Protein AF-A0A972M4D7-F1 (afdb_monomer_lite)

Foldseek 3Di:
DVQLVVLQPFKAFQCKKFKAAPVRHTDDIANNQKKKKKAALVKWKWKAAPVRHTDDTDHRDPDDIDIWMWGDDPQWTWTFDPVPPTDIDTHQKIKIAMAAWMWMDHPPDIDIDGGHIMMIHGDIFGLVVLVCVVPPDDPVCVPPLVVVLVVVLCLCQLLVFLLCLVVLVCVPPPQQAAPQVVVVVSSVVSVCCCVPVVSSRQRSLCCRPPNDVVSVVQVVVDVCRRLPPVQLVSLVVDVVSVVSNVVSVVVVVVVCVVVVVSSLSVQLCCCCVLVVDDSVVSVVVSVVVVVVVVVLVVPFPCLVVLCCVVRSRQSSLVSNLVVLCCQPPVVHLVVSQCSNCRNHPDHDPPVVSCCSNPVSNVVSVVSNVVCCCCPVVVDDDDPDDVSSVVSVVVVVVVVVVVVVVVVVSVVVCVVVPDD

Sequence (419 aa):
MVLAVRVLTLEIPTGQIVLKAANESVLFVSDKGQIDITVPPSAELKILSLSGDKLIDIQPKEGKPQELDIKISQGRLEFIIPDQGEKTFSYDTLILEVKGNITVKGQSEEKSLKEGQYSLAIPKRTAVQGLDFLWNPDWSKLKDPNVWIAAVGQIFFTLSLGFGAIITYASYVRRNQDIALSGLAAASLNETAEVILGASIAIPAAVAFFGVANAVMIAKGGAFNLGFVSLPAIFSNIEAGQFFGFLWFFLLFIAGVTSSVAILQPMIAFLEDEFGFDRKTAVTITSVIVFIGAQAVIFLAGFLDEMDFWAGTFFVIVLGLLEVILFYWIYDAKKAWEEINRGGLIQVPRIYFYIVRYLTPIFLLALLIGFVVNEIFGKSHGQTPITVWLARFYLVALYVFLAILVFIADKRQEKQPSN

Secondary structure (DSSP, 8-state):
-HHHHHHHT-EEE-S-EEEEETT--EEEEETTSEEEEEE-TT-EEEEEETT--EEEEEPPPTT--EEEEEEEETTEEEEEEGGGS-EEEEESEEEEEEES-EEEE-SS-EEEE-SEEEEEE--EEEHHHHHHHHHS--GGGGG-HHHHHHHHHHHHHHTTTTSSHHHHHHHTS-TTS--HHHHHHHHHHHHHIIIIIITTTHHHHHHHHH-HHHHHHHHHT-TTIIIIIIHHHHHTTSTTHHHHHHHHHHHHHHHHHHHHHHHHHHHHHHHHHHH---HHHHHHHHHHHHHHHHHHHHHSTTHHHHHIIIIIIIIHHHHHHHHHIIIIIIIIHHHHHHHHHTT-SSPPPTHHHHIIIIIHHHHHHHHHHHHIIIIIISS------HHHHHHHHHHHHHHHHHHHHHHHHHHHHTTS---

Structure (mmCIF, N/CA/C/O backbone):
data_AF-A0A972M4D7-F1
#
_entry.id   AF-A0A972M4D7-F1
#
loop_
_atom_site.group_PDB
_atom_site.id
_atom_site.type_symbol
_atom_site.label_atom_id
_atom_site.label_alt_id
_atom_site.label_comp_id
_atom_site.label_asym_id
_atom_site.label_entity_id
_atom_site.label_seq_id
_atom_site.pdbx_PDB_ins_code
_atom_site.Cartn_x
_atom_site.Cartn_y
_atom_site.Cartn_z
_atom_site.occupancy
_atom_site.B_iso_or_equiv
_atom_site.auth_seq_id
_atom_site.auth_comp_id
_atom_site.auth_asym_id
_atom_site.auth_atom_id
_atom_site.pdbx_PDB_model_num
ATOM 1 N N . MET A 1 1 ? 13.809 -9.131 0.527 1.00 76.81 1 MET A N 1
ATOM 2 C CA . MET A 1 1 ? 15.184 -8.711 0.163 1.00 76.81 1 MET A CA 1
ATOM 3 C C . MET A 1 1 ? 15.714 -9.429 -1.079 1.00 76.81 1 MET A C 1
ATOM 5 O O . MET A 1 1 ? 15.962 -8.747 -2.059 1.00 76.81 1 MET A O 1
ATOM 9 N N . VAL A 1 2 ? 15.827 -10.767 -1.094 1.00 85.94 2 VAL A N 1
ATOM 10 C CA . VAL A 1 2 ? 16.330 -11.539 -2.262 1.00 85.94 2 VAL A CA 1
ATOM 11 C C . VAL A 1 2 ? 15.606 -11.185 -3.569 1.00 85.94 2 VAL A C 1
ATOM 13 O O . VAL A 1 2 ? 16.254 -10.922 -4.577 1.00 85.94 2 VAL A O 1
ATOM 16 N N . LEU A 1 3 ? 14.271 -11.105 -3.532 1.00 87.38 3 LEU A N 1
ATOM 17 C CA . LEU A 1 3 ? 13.462 -10.729 -4.695 1.00 87.38 3 LEU A CA 1
ATOM 18 C C . LEU A 1 3 ? 13.781 -9.312 -5.203 1.00 87.38 3 LEU A C 1
ATOM 20 O O . LEU A 1 3 ? 13.981 -9.127 -6.397 1.00 87.38 3 LEU A O 1
ATOM 24 N N . ALA A 1 4 ? 13.888 -8.335 -4.297 1.00 84.06 4 ALA A N 1
ATOM 25 C CA . ALA A 1 4 ? 14.225 -6.955 -4.646 1.00 84.06 4 ALA A CA 1
ATOM 26 C C . ALA A 1 4 ? 15.624 -6.861 -5.271 1.00 84.06 4 ALA A C 1
ATOM 28 O O . ALA A 1 4 ? 15.779 -6.249 -6.318 1.00 84.06 4 ALA A O 1
ATOM 29 N N . VAL A 1 5 ? 16.628 -7.539 -4.701 1.00 86.94 5 VAL A N 1
ATOM 30 C CA . VAL A 1 5 ? 17.983 -7.576 -5.283 1.00 86.94 5 VAL A CA 1
ATOM 31 C C . VAL A 1 5 ? 17.953 -8.165 -6.692 1.00 86.94 5 VAL A C 1
ATOM 33 O O . VAL A 1 5 ? 18.518 -7.572 -7.605 1.00 86.94 5 VAL A O 1
ATOM 36 N N . ARG A 1 6 ? 17.245 -9.284 -6.905 1.00 89.31 6 ARG A N 1
ATOM 37 C CA . ARG A 1 6 ? 17.124 -9.873 -8.245 1.00 89.31 6 ARG A CA 1
ATOM 38 C C . ARG A 1 6 ? 16.494 -8.899 -9.239 1.00 89.31 6 ARG A C 1
ATOM 40 O O . ARG A 1 6 ? 17.012 -8.756 -10.342 1.00 89.31 6 ARG A O 1
ATOM 47 N N . VAL A 1 7 ? 15.412 -8.226 -8.850 1.00 87.19 7 VAL A N 1
ATOM 48 C CA . VAL A 1 7 ? 14.742 -7.232 -9.699 1.00 87.19 7 VAL A CA 1
ATOM 49 C C . VAL A 1 7 ? 15.666 -6.060 -10.018 1.00 87.19 7 VAL A C 1
ATOM 51 O O . VAL A 1 7 ? 15.762 -5.665 -11.173 1.00 87.19 7 VAL A O 1
ATOM 54 N N . LEU A 1 8 ? 16.384 -5.529 -9.030 1.00 88.81 8 LEU A N 1
ATOM 55 C CA . LEU A 1 8 ? 17.253 -4.366 -9.220 1.00 88.81 8 LEU A CA 1
ATOM 56 C C . LEU A 1 8 ? 18.456 -4.645 -10.133 1.00 88.81 8 LEU A C 1
ATOM 58 O O . LEU A 1 8 ? 19.027 -3.710 -10.682 1.00 88.81 8 LEU A O 1
ATOM 62 N N . THR A 1 9 ? 18.799 -5.918 -10.346 1.00 86.44 9 THR A N 1
ATOM 63 C CA . THR A 1 9 ? 19.825 -6.343 -11.315 1.00 86.44 9 THR A CA 1
ATOM 64 C C . THR A 1 9 ? 19.296 -6.570 -12.736 1.00 86.44 9 THR A C 1
ATOM 66 O O . THR A 1 9 ? 20.053 -7.007 -13.599 1.00 86.44 9 THR A O 1
ATOM 69 N N . LEU A 1 10 ? 18.006 -6.327 -13.001 1.00 85.69 10 LEU A N 1
ATOM 70 C CA . LEU A 1 10 ? 17.435 -6.522 -14.333 1.00 85.69 10 LEU A CA 1
ATOM 71 C C . LEU A 1 10 ? 17.924 -5.454 -15.313 1.00 85.69 10 LEU A C 1
ATOM 73 O O . LEU A 1 10 ? 17.689 -4.257 -15.126 1.00 85.69 10 LEU A O 1
ATOM 77 N N . GLU A 1 11 ? 18.511 -5.932 -16.406 1.00 84.25 11 GLU A N 1
ATOM 78 C CA . GLU A 1 11 ? 18.834 -5.157 -17.598 1.00 84.25 11 GLU A CA 1
ATOM 79 C C . GLU A 1 11 ? 18.219 -5.844 -18.817 1.00 84.25 11 GLU A C 1
ATOM 81 O O . GLU A 1 11 ? 18.593 -6.965 -19.165 1.00 84.25 11 GLU A O 1
ATOM 86 N N . ILE A 1 12 ? 17.258 -5.181 -19.459 1.00 83.75 12 ILE A N 1
ATOM 87 C CA . ILE A 1 12 ? 16.503 -5.737 -20.582 1.00 83.75 12 ILE A CA 1
ATOM 88 C C . ILE A 1 12 ? 16.849 -4.953 -21.855 1.00 83.75 12 ILE A C 1
ATOM 90 O O . ILE A 1 12 ? 16.574 -3.750 -21.920 1.00 83.75 12 ILE A O 1
ATOM 94 N N . PRO A 1 13 ? 17.449 -5.592 -22.877 1.00 81.62 13 PRO A N 1
ATOM 95 C CA . PRO A 1 13 ? 17.674 -4.966 -24.178 1.00 81.62 13 PRO A CA 1
ATOM 96 C C . PRO A 1 13 ? 16.344 -4.522 -24.803 1.00 81.62 13 PRO A C 1
ATOM 98 O O . PRO A 1 13 ? 15.375 -5.280 -24.807 1.00 81.62 13 PRO A O 1
ATOM 101 N N . THR A 1 14 ? 16.274 -3.309 -25.357 1.00 78.19 14 THR A N 1
ATOM 102 C CA . THR A 1 14 ? 15.016 -2.753 -25.895 1.00 78.19 14 THR A CA 1
ATOM 103 C C . THR A 1 14 ? 14.543 -3.403 -27.191 1.00 78.19 14 THR A C 1
ATOM 105 O O . THR A 1 14 ? 13.431 -3.117 -27.629 1.00 78.19 14 THR A O 1
ATOM 108 N N . GLY A 1 15 ? 15.381 -4.226 -27.828 1.00 77.94 15 GLY A N 1
ATOM 109 C CA . GLY A 1 15 ? 15.130 -4.732 -29.179 1.00 77.94 15 GLY A CA 1
ATOM 110 C C . GLY A 1 15 ? 15.252 -3.654 -30.262 1.00 77.94 15 GLY A C 1
ATOM 111 O O . GLY A 1 15 ? 14.916 -3.917 -31.412 1.00 77.94 15 GLY A O 1
ATOM 112 N N . GLN A 1 16 ? 15.750 -2.462 -29.916 1.00 83.25 16 GLN A N 1
ATOM 113 C CA . GLN A 1 16 ? 16.042 -1.387 -30.861 1.00 83.25 16 GLN A CA 1
ATOM 114 C C . GLN A 1 16 ? 17.544 -1.285 -31.098 1.00 83.25 16 GLN A C 1
ATOM 116 O O . GLN A 1 16 ? 18.339 -1.491 -30.182 1.00 83.25 16 GLN A O 1
ATOM 121 N N . ILE A 1 17 ? 17.928 -0.908 -32.314 1.00 85.44 17 ILE A N 1
ATOM 122 C CA . ILE A 1 17 ? 19.310 -0.533 -32.618 1.00 85.44 17 ILE A CA 1
ATOM 123 C C . ILE A 1 17 ? 19.376 0.990 -32.665 1.00 85.44 17 ILE A C 1
ATOM 125 O O . ILE A 1 17 ? 18.640 1.614 -33.427 1.00 85.44 17 ILE A O 1
ATOM 129 N N . VAL A 1 18 ? 20.260 1.591 -31.870 1.00 87.38 18 VAL A N 1
ATOM 130 C CA . VAL A 1 18 ? 20.479 3.041 -31.869 1.00 87.38 18 VAL A CA 1
ATOM 131 C C . VAL A 1 18 ? 21.861 3.347 -32.414 1.00 87.38 18 VAL A C 1
ATOM 133 O O . VAL A 1 18 ? 22.865 2.839 -31.913 1.00 87.38 18 VAL A O 1
ATOM 136 N N . LEU A 1 19 ? 21.891 4.212 -33.424 1.00 88.00 19 LEU A N 1
ATOM 137 C CA . LEU A 1 19 ? 23.108 4.779 -33.977 1.00 88.00 19 LEU A CA 1
ATOM 138 C C . LEU A 1 19 ? 23.330 6.174 -33.389 1.00 88.00 19 LEU A C 1
ATOM 140 O O . LEU A 1 19 ? 22.470 7.058 -33.495 1.00 88.00 19 LEU A O 1
ATOM 144 N N . LYS A 1 20 ? 24.512 6.387 -32.817 1.00 90.12 20 LYS A N 1
ATOM 145 C CA . LYS A 1 20 ? 24.923 7.669 -32.244 1.00 90.12 20 LYS A CA 1
ATOM 146 C C . LYS A 1 20 ? 26.184 8.205 -32.905 1.00 90.12 20 LYS A C 1
ATOM 148 O O . LYS A 1 20 ? 27.032 7.444 -33.369 1.00 90.12 20 LYS A O 1
ATOM 153 N N . ALA A 1 21 ? 26.318 9.526 -32.921 1.00 86.81 21 ALA A N 1
ATOM 154 C CA . ALA A 1 21 ? 27.581 10.181 -33.254 1.00 86.81 21 ALA A CA 1
ATOM 155 C C . ALA A 1 21 ? 28.574 10.101 -32.081 1.00 86.81 21 ALA A C 1
ATOM 157 O O . ALA A 1 21 ? 28.189 9.825 -30.947 1.00 86.81 21 ALA A O 1
ATOM 158 N N . ALA A 1 22 ? 29.842 10.434 -32.337 1.00 82.25 22 ALA A N 1
ATOM 159 C CA . ALA A 1 22 ? 30.892 10.502 -31.313 1.00 82.25 22 ALA A CA 1
ATOM 160 C C . ALA A 1 22 ? 30.567 11.417 -30.109 1.00 82.25 22 ALA A C 1
ATOM 162 O O . ALA A 1 22 ? 31.131 11.248 -29.035 1.00 82.25 22 ALA A O 1
ATOM 163 N N . ASN A 1 23 ? 29.655 12.381 -30.269 1.00 80.69 23 ASN A N 1
ATOM 164 C CA . ASN A 1 23 ? 29.173 13.258 -29.197 1.00 80.69 23 ASN A CA 1
ATOM 165 C C . ASN A 1 23 ? 27.925 12.714 -28.466 1.00 80.69 23 ASN A C 1
ATOM 167 O O . ASN A 1 23 ? 27.219 13.492 -27.830 1.00 80.69 23 ASN A O 1
ATOM 171 N N . GLU A 1 24 ? 27.612 11.424 -28.615 1.00 78.94 24 GLU A N 1
ATOM 172 C CA . GLU A 1 24 ? 26.439 10.735 -28.050 1.00 78.94 24 GLU A CA 1
ATOM 173 C C . GLU A 1 24 ? 25.068 11.211 -28.568 1.00 78.94 24 GLU A C 1
ATOM 175 O O . GLU A 1 24 ? 24.029 10.724 -28.112 1.00 78.94 24 GLU A O 1
ATOM 180 N N . SER A 1 25 ? 25.020 12.111 -29.558 1.00 81.75 25 SER A N 1
ATOM 181 C CA . SER A 1 25 ? 23.748 12.493 -30.180 1.00 81.75 25 SER A CA 1
ATOM 182 C C . SER A 1 25 ? 23.148 11.324 -30.965 1.00 81.75 25 SER A C 1
ATOM 184 O O . SER A 1 25 ? 23.830 10.679 -31.764 1.00 81.75 25 SER A O 1
ATOM 186 N N . VAL A 1 26 ? 21.862 11.046 -30.730 1.00 83.94 26 VAL A N 1
ATOM 187 C CA . VAL A 1 26 ? 21.118 10.009 -31.455 1.00 83.94 26 VAL A CA 1
ATOM 188 C C . VAL A 1 26 ? 20.881 10.486 -32.883 1.00 83.94 26 VAL A C 1
ATOM 190 O O . VAL A 1 26 ? 20.262 11.526 -33.102 1.00 83.94 26 VAL A O 1
ATOM 193 N N . LEU A 1 27 ? 21.388 9.727 -33.852 1.00 83.38 27 LEU A N 1
ATOM 194 C CA . LEU A 1 27 ? 21.281 10.058 -35.273 1.00 83.38 27 LEU A CA 1
ATOM 195 C C . LEU A 1 27 ? 20.196 9.259 -35.985 1.00 83.38 27 LEU A C 1
ATOM 197 O O . LEU A 1 27 ? 19.670 9.733 -36.993 1.00 83.38 27 LEU A O 1
ATOM 201 N N . PHE A 1 28 ? 19.932 8.046 -35.498 1.00 83.94 28 PHE A N 1
ATOM 202 C CA . PHE A 1 28 ? 19.040 7.081 -36.124 1.00 83.94 28 PHE A CA 1
ATOM 203 C C . PHE A 1 28 ? 18.642 5.988 -35.114 1.00 83.94 28 PHE A C 1
ATOM 205 O O . PHE A 1 28 ? 19.468 5.561 -34.299 1.00 83.94 28 PHE A O 1
ATOM 212 N N . VAL A 1 29 ? 17.389 5.529 -35.172 1.00 84.12 29 VAL A N 1
ATOM 213 C CA . VAL A 1 29 ? 16.848 4.445 -34.333 1.00 84.12 29 VAL A CA 1
ATOM 214 C C . VAL A 1 29 ? 16.107 3.450 -35.223 1.00 84.12 29 VAL A C 1
ATOM 216 O O . VAL A 1 29 ? 15.228 3.835 -35.985 1.00 84.12 29 VAL A O 1
ATOM 219 N N . SER A 1 30 ? 16.439 2.163 -35.116 1.00 83.25 30 SER A N 1
ATOM 220 C CA . SER A 1 30 ? 15.684 1.085 -35.760 1.00 83.25 30 SER A CA 1
ATOM 221 C C . SER A 1 30 ? 14.783 0.373 -34.759 1.00 83.25 30 SER A C 1
ATOM 223 O O . SER A 1 30 ? 15.262 -0.229 -33.796 1.00 83.25 30 SER A O 1
ATOM 225 N N . ASP A 1 31 ? 13.477 0.395 -35.028 1.00 74.69 31 ASP A N 1
ATOM 226 C CA . ASP A 1 31 ? 12.438 -0.139 -34.141 1.00 74.69 31 ASP A CA 1
ATOM 227 C C . ASP A 1 31 ? 12.292 -1.664 -34.156 1.00 74.69 31 ASP A C 1
ATOM 229 O O . ASP A 1 31 ? 11.718 -2.228 -33.227 1.00 74.69 31 ASP A O 1
ATOM 233 N N . LYS A 1 32 ? 12.794 -2.350 -35.190 1.00 73.88 32 LYS A N 1
ATOM 234 C CA . LYS A 1 32 ? 12.699 -3.820 -35.307 1.00 73.88 32 LYS A CA 1
ATOM 235 C C . LYS A 1 32 ? 14.017 -4.543 -35.079 1.00 73.88 32 LYS A C 1
ATOM 237 O O . LYS A 1 32 ? 14.138 -5.717 -35.416 1.00 73.88 32 LYS A O 1
ATOM 242 N N . GLY A 1 33 ? 15.003 -3.837 -34.534 1.00 78.81 33 GLY A N 1
ATOM 243 C CA . GLY A 1 33 ? 16.279 -4.445 -34.206 1.00 78.81 33 GLY A CA 1
ATOM 244 C C . GLY A 1 33 ? 17.036 -4.943 -35.434 1.00 78.81 33 GLY A C 1
ATOM 245 O O . GLY A 1 33 ? 17.761 -5.917 -35.315 1.00 78.81 33 GLY A O 1
ATOM 246 N N . GLN A 1 34 ? 16.839 -4.332 -36.604 1.00 85.12 34 GLN A N 1
ATOM 247 C CA . GLN A 1 34 ? 17.544 -4.681 -37.839 1.00 85.12 34 GLN A CA 1
ATOM 248 C C . GLN A 1 34 ? 17.905 -3.415 -38.612 1.00 85.12 34 GLN A C 1
ATOM 250 O O . GLN A 1 34 ? 17.081 -2.498 -38.711 1.00 85.12 34 GLN A O 1
ATOM 255 N N . ILE A 1 35 ? 19.124 -3.353 -39.133 1.00 88.06 35 ILE A N 1
ATOM 256 C CA . ILE A 1 35 ? 19.591 -2.285 -40.010 1.00 88.06 35 ILE A CA 1
ATOM 257 C C . ILE A 1 35 ? 20.419 -2.858 -41.151 1.00 88.06 35 ILE A C 1
ATOM 259 O O . ILE A 1 35 ? 21.184 -3.799 -40.957 1.00 88.06 35 ILE A O 1
ATOM 263 N N . ASP A 1 36 ? 20.330 -2.198 -42.295 1.00 88.25 36 ASP A N 1
ATOM 264 C CA . ASP A 1 36 ? 21.158 -2.468 -43.458 1.00 88.25 36 ASP A CA 1
ATOM 265 C C . ASP A 1 36 ? 22.124 -1.299 -43.656 1.00 88.25 36 ASP A C 1
ATOM 267 O O . ASP A 1 36 ? 21.722 -0.131 -43.688 1.00 88.25 36 ASP A O 1
ATOM 271 N N . ILE A 1 37 ? 23.415 -1.593 -43.775 1.00 88.06 37 ILE A N 1
ATOM 272 C CA . ILE A 1 37 ? 24.450 -0.602 -44.069 1.00 88.06 37 ILE A CA 1
ATOM 273 C C . ILE A 1 37 ? 24.931 -0.811 -45.500 1.00 88.06 37 ILE A C 1
ATOM 275 O O . ILE A 1 37 ? 25.495 -1.854 -45.824 1.00 88.06 37 ILE A O 1
ATOM 279 N N . THR A 1 38 ? 24.758 0.204 -46.343 1.00 87.50 38 THR A N 1
ATOM 280 C CA . THR A 1 38 ? 25.266 0.222 -47.716 1.00 87.50 38 THR A CA 1
ATOM 281 C C . THR A 1 38 ? 26.544 1.053 -47.785 1.00 87.50 38 THR A C 1
ATOM 283 O O . THR A 1 38 ? 26.534 2.270 -47.564 1.00 87.50 38 THR A O 1
ATOM 286 N N . VAL A 1 39 ? 27.650 0.397 -48.133 1.00 85.88 39 VAL A N 1
ATOM 287 C CA . VAL A 1 39 ? 28.966 1.016 -48.323 1.00 85.88 39 VAL A CA 1
ATOM 288 C C . VAL A 1 39 ? 29.240 1.142 -49.827 1.00 85.88 39 VAL A C 1
ATOM 290 O O . VAL A 1 39 ? 29.411 0.122 -50.503 1.00 85.88 39 VAL A O 1
ATOM 293 N N . PRO A 1 40 ? 29.256 2.361 -50.402 1.00 84.81 40 PRO A N 1
ATOM 294 C CA . PRO A 1 40 ? 29.541 2.545 -51.820 1.00 84.81 40 PRO A CA 1
ATOM 295 C C . PRO A 1 40 ? 31.022 2.276 -52.147 1.00 84.81 40 PRO A C 1
ATOM 297 O O . PRO A 1 40 ? 31.875 2.381 -51.266 1.00 84.81 40 PRO A O 1
ATOM 300 N N . PRO A 1 41 ? 31.371 2.033 -53.427 1.00 81.12 41 PRO A N 1
ATOM 301 C CA . PRO A 1 41 ? 32.754 1.788 -53.861 1.00 81.12 41 PRO A CA 1
ATOM 302 C C . PRO A 1 41 ? 33.749 2.922 -53.568 1.00 81.12 41 PRO A C 1
ATOM 304 O O . PRO A 1 41 ? 34.946 2.742 -53.744 1.00 81.12 41 PRO A O 1
ATOM 307 N N . SER A 1 42 ? 33.267 4.102 -53.175 1.00 82.06 42 SER A N 1
ATOM 308 C CA . SER A 1 42 ? 34.074 5.273 -52.822 1.00 82.06 42 SER A CA 1
ATOM 309 C C . SER A 1 42 ? 34.272 5.456 -51.311 1.00 82.06 42 SER A C 1
ATOM 311 O O . SER A 1 42 ? 34.774 6.502 -50.904 1.00 82.06 42 SER A O 1
ATOM 313 N N . ALA A 1 43 ? 33.818 4.515 -50.479 1.00 83.69 43 ALA A N 1
ATOM 314 C CA . ALA A 1 43 ? 33.857 4.610 -49.021 1.00 83.69 43 ALA A CA 1
ATOM 315 C C . ALA A 1 43 ? 34.546 3.392 -48.380 1.00 83.69 43 ALA A C 1
ATOM 317 O O . ALA A 1 43 ? 34.612 2.313 -48.967 1.00 83.69 43 ALA A O 1
ATOM 318 N N . GLU A 1 44 ? 35.046 3.583 -47.160 1.00 84.44 44 GLU A N 1
ATOM 319 C CA . GLU A 1 44 ? 35.656 2.555 -46.308 1.00 84.44 44 GLU A CA 1
ATOM 320 C C . GLU A 1 44 ? 34.861 2.495 -44.997 1.00 84.44 44 GLU A C 1
ATOM 322 O O . GLU A 1 44 ? 34.532 3.537 -44.419 1.00 84.44 44 GLU A O 1
ATOM 327 N N . LEU A 1 45 ? 34.554 1.286 -44.524 1.00 85.31 45 LEU A N 1
ATOM 328 C CA . LEU A 1 45 ? 33.887 1.071 -43.240 1.00 85.31 45 LEU A CA 1
ATOM 329 C C . LEU A 1 45 ? 34.682 0.069 -42.410 1.00 85.31 45 LEU A C 1
ATOM 331 O O . LEU A 1 45 ? 34.873 -1.077 -42.820 1.00 85.31 45 LEU A O 1
ATOM 335 N N . LYS A 1 46 ? 35.073 0.474 -41.202 1.00 87.12 46 LYS A N 1
ATOM 336 C CA . LYS A 1 46 ? 35.603 -0.445 -40.191 1.00 87.12 46 LYS A CA 1
ATOM 337 C C . LYS A 1 46 ? 34.598 -0.619 -39.077 1.00 87.12 46 LYS A C 1
ATOM 339 O O . LYS A 1 46 ? 34.072 0.361 -38.554 1.00 87.12 46 LYS A O 1
ATOM 344 N N . ILE A 1 47 ? 34.382 -1.872 -38.698 1.00 85.31 47 ILE A N 1
ATOM 345 C CA . ILE A 1 47 ? 33.589 -2.219 -37.522 1.00 85.31 47 ILE A CA 1
ATOM 346 C C . ILE A 1 47 ? 34.552 -2.730 -36.463 1.00 85.31 47 ILE A C 1
ATOM 348 O O . ILE A 1 47 ? 35.285 -3.698 -36.686 1.00 85.31 47 ILE A O 1
ATOM 352 N N . LEU A 1 48 ? 34.561 -2.055 -35.321 1.00 85.19 48 LEU A N 1
ATOM 353 C CA . LEU A 1 48 ? 35.404 -2.372 -34.177 1.00 85.19 48 LEU A CA 1
ATOM 354 C C . LEU A 1 48 ? 34.527 -2.798 -32.995 1.00 85.19 48 LEU A C 1
ATOM 356 O O . LEU A 1 48 ? 33.386 -2.346 -32.852 1.00 85.19 48 LEU A O 1
ATOM 360 N N . SER A 1 49 ? 35.068 -3.647 -32.126 1.00 81.62 49 SER A N 1
ATOM 361 C CA . SER A 1 49 ? 34.497 -3.863 -30.799 1.00 81.62 49 SER A CA 1
ATOM 362 C C . SER A 1 49 ? 34.691 -2.614 -29.932 1.00 81.62 49 SER A C 1
ATOM 364 O O . SER A 1 49 ? 35.505 -1.738 -30.234 1.00 81.62 49 SER A O 1
ATOM 366 N N . LEU A 1 50 ? 33.999 -2.554 -28.793 1.00 77.31 50 LEU A N 1
ATOM 367 C CA . LEU A 1 50 ? 34.229 -1.498 -27.803 1.00 77.31 50 LEU A CA 1
ATOM 368 C C . LEU A 1 50 ? 35.671 -1.499 -27.247 1.00 77.31 50 LEU A C 1
ATOM 370 O O . LEU A 1 50 ? 36.171 -0.452 -26.849 1.00 77.31 50 LEU A O 1
ATOM 374 N N . SER A 1 51 ? 36.349 -2.654 -27.241 1.00 73.19 51 SER A N 1
ATOM 375 C CA . SER A 1 51 ? 37.764 -2.790 -26.858 1.00 73.19 51 SER A CA 1
ATOM 376 C C . SER A 1 51 ? 38.745 -2.330 -27.943 1.00 73.19 51 SER A C 1
ATOM 378 O O . SER A 1 51 ? 39.949 -2.319 -27.699 1.00 73.19 51 SER A O 1
ATOM 380 N N . GLY A 1 52 ? 38.250 -1.930 -29.119 1.00 68.25 52 GLY A N 1
ATOM 381 C CA . GLY A 1 52 ? 39.069 -1.513 -30.258 1.00 68.25 52 GLY A CA 1
ATOM 382 C C . GLY A 1 52 ? 39.575 -2.676 -31.114 1.00 68.25 52 GLY A C 1
ATOM 383 O O . GLY A 1 52 ? 40.355 -2.454 -32.040 1.00 68.25 52 GLY A O 1
ATOM 384 N N . ASP A 1 53 ? 39.126 -3.904 -30.844 1.00 77.06 53 ASP A N 1
ATOM 385 C CA . ASP A 1 53 ? 39.467 -5.055 -31.672 1.00 77.06 53 ASP A CA 1
ATOM 386 C C . ASP A 1 53 ? 38.769 -4.925 -33.020 1.00 77.06 53 ASP A C 1
ATOM 388 O O . ASP A 1 53 ? 37.559 -4.697 -33.112 1.00 77.06 53 ASP A O 1
ATOM 392 N N . LYS A 1 54 ? 39.545 -5.067 -34.089 1.00 78.12 54 LYS A N 1
ATOM 393 C CA . LYS A 1 54 ? 39.033 -4.935 -35.446 1.00 78.12 54 LYS A CA 1
ATOM 394 C C . LYS A 1 54 ? 38.228 -6.173 -35.825 1.00 78.12 54 LYS A C 1
ATOM 396 O O . LYS A 1 54 ? 38.789 -7.260 -35.937 1.00 78.12 54 LYS A O 1
ATOM 401 N N . LEU A 1 55 ? 36.927 -5.991 -36.042 1.00 74.00 55 LEU A N 1
ATOM 402 C CA . LEU A 1 55 ? 35.995 -7.074 -36.361 1.00 74.00 55 LEU A CA 1
ATOM 403 C C . LEU A 1 55 ? 35.806 -7.213 -37.868 1.00 74.00 55 LEU A C 1
ATOM 405 O O . LEU A 1 55 ? 35.875 -8.315 -38.404 1.00 74.00 55 LEU A O 1
ATOM 409 N N . ILE A 1 56 ? 35.599 -6.085 -38.551 1.00 76.94 56 ILE A N 1
ATOM 410 C CA . ILE A 1 56 ? 35.441 -6.020 -40.005 1.00 76.94 56 ILE A CA 1
ATOM 411 C C . ILE A 1 56 ? 36.264 -4.867 -40.564 1.00 76.94 56 ILE A C 1
ATOM 413 O O . ILE A 1 56 ? 36.317 -3.780 -39.987 1.00 76.94 56 ILE A O 1
ATOM 417 N N . ASP A 1 57 ? 36.855 -5.113 -41.730 1.00 80.75 57 ASP A N 1
ATOM 418 C CA . ASP A 1 57 ? 37.404 -4.084 -42.601 1.00 80.75 57 ASP A CA 1
ATOM 419 C C . ASP A 1 57 ? 36.794 -4.190 -43.997 1.00 80.75 57 ASP A C 1
ATOM 421 O O . ASP A 1 57 ? 37.092 -5.132 -44.736 1.00 80.75 57 ASP A O 1
ATOM 425 N N . ILE A 1 58 ? 35.939 -3.238 -44.357 1.00 75.44 58 ILE A N 1
ATOM 426 C CA . ILE A 1 58 ? 35.382 -3.133 -45.703 1.00 75.44 58 ILE A CA 1
ATOM 427 C C . ILE A 1 58 ? 36.136 -2.041 -46.436 1.00 75.44 58 ILE A C 1
ATOM 429 O O . ILE A 1 58 ? 35.960 -0.848 -46.184 1.00 75.44 58 ILE A O 1
ATOM 433 N N . GLN A 1 59 ? 36.977 -2.492 -47.358 1.00 72.31 59 GLN A N 1
ATOM 434 C CA . GLN A 1 59 ? 37.730 -1.640 -48.262 1.00 72.31 59 GLN A CA 1
ATOM 435 C C . GLN A 1 59 ? 36.958 -1.451 -49.577 1.00 72.31 59 GLN A C 1
ATOM 437 O O . GLN A 1 59 ? 36.241 -2.366 -50.004 1.00 72.31 59 GLN A O 1
ATOM 442 N N . PRO A 1 60 ? 37.131 -0.307 -50.255 1.00 61.59 60 PRO A N 1
ATOM 443 C CA . PRO A 1 60 ? 36.515 -0.062 -51.551 1.00 61.59 60 PRO A CA 1
ATOM 444 C C . PRO A 1 60 ? 36.968 -1.112 -52.582 1.00 61.59 60 PRO A C 1
ATOM 446 O O . PRO A 1 60 ? 38.149 -1.213 -52.909 1.00 61.59 60 PRO A O 1
ATOM 449 N N . LYS A 1 61 ? 36.023 -1.916 -53.091 1.00 59.62 61 LYS A N 1
ATOM 450 C CA . LYS A 1 61 ? 36.236 -2.850 -54.212 1.00 59.62 61 LYS A CA 1
ATOM 451 C C . LYS A 1 61 ? 35.725 -2.222 -55.509 1.00 59.62 61 LYS A C 1
ATOM 453 O O . LYS A 1 61 ? 34.668 -1.591 -55.520 1.00 59.62 61 LYS A O 1
ATOM 458 N N . GLU A 1 62 ? 36.444 -2.422 -56.613 1.00 56.00 62 GLU A N 1
ATOM 459 C CA . GLU A 1 62 ? 36.049 -1.904 -57.927 1.00 56.00 62 GLU A CA 1
ATOM 460 C C . GLU A 1 62 ? 34.673 -2.451 -58.359 1.00 56.00 62 GLU A C 1
ATOM 462 O O . GLU A 1 62 ? 34.513 -3.624 -58.693 1.00 56.00 62 GLU A O 1
ATOM 467 N N . GLY A 1 63 ? 33.667 -1.569 -58.363 1.00 63.16 63 GLY A N 1
ATOM 468 C CA . GLY A 1 63 ? 32.475 -1.692 -59.205 1.00 63.16 63 GLY A CA 1
ATOM 469 C C . GLY A 1 63 ? 31.137 -2.029 -58.537 1.00 63.16 63 GLY A C 1
ATOM 470 O O . GLY A 1 63 ? 30.118 -1.873 -59.210 1.00 63.16 63 GLY A O 1
ATOM 471 N N . LYS A 1 64 ? 31.069 -2.448 -57.260 1.00 70.06 64 LYS A N 1
ATOM 472 C CA . LYS A 1 64 ? 29.780 -2.752 -56.590 1.00 70.06 64 LYS A CA 1
ATOM 473 C C . LYS A 1 64 ? 29.733 -2.302 -55.121 1.00 70.06 64 LYS A C 1
ATOM 475 O O . LYS A 1 64 ? 30.713 -2.523 -54.412 1.00 70.06 64 LYS A O 1
ATOM 480 N N . PRO A 1 65 ? 28.621 -1.693 -54.660 1.00 75.69 65 PRO A N 1
ATOM 481 C CA . PRO A 1 65 ? 28.413 -1.406 -53.243 1.00 75.69 65 PRO A CA 1
ATOM 482 C C . PRO A 1 65 ? 28.326 -2.708 -52.439 1.00 75.69 65 PRO A C 1
ATOM 484 O O . PRO A 1 65 ? 27.858 -3.726 -52.952 1.00 75.69 65 PRO A O 1
ATOM 487 N N . GLN A 1 66 ? 28.780 -2.667 -51.189 1.00 79.69 66 GLN A N 1
ATOM 488 C CA . GLN A 1 66 ? 28.626 -3.770 -50.243 1.00 79.69 66 GLN A CA 1
ATOM 489 C C . GLN A 1 66 ? 27.481 -3.474 -49.280 1.00 79.69 66 GLN A C 1
ATOM 491 O O . GLN A 1 66 ? 27.343 -2.345 -48.809 1.00 79.69 66 GLN A O 1
ATOM 496 N N . GLU A 1 67 ? 26.683 -4.493 -48.986 1.00 81.62 67 GLU A N 1
ATOM 497 C CA . GLU A 1 67 ? 25.575 -4.417 -48.037 1.00 81.62 67 GLU A CA 1
ATOM 498 C C . GLU A 1 67 ? 25.882 -5.289 -46.821 1.00 81.62 67 GLU A C 1
ATOM 500 O O . GLU A 1 67 ? 26.366 -6.415 -46.957 1.00 81.62 67 GLU A O 1
ATOM 505 N N . LEU A 1 68 ? 25.619 -4.749 -45.632 1.00 84.00 68 LEU A N 1
ATOM 506 C CA . LEU A 1 68 ? 25.731 -5.460 -44.366 1.00 84.00 68 LEU A CA 1
ATOM 507 C C . LEU A 1 68 ? 24.412 -5.397 -43.622 1.00 84.00 68 LEU A C 1
ATOM 509 O O . LEU A 1 68 ? 23.958 -4.310 -43.276 1.00 84.00 68 LEU A O 1
ATOM 513 N N . ASP A 1 69 ? 23.872 -6.570 -43.318 1.00 85.56 69 ASP A N 1
ATOM 514 C CA . ASP A 1 69 ? 22.719 -6.731 -42.440 1.00 85.56 69 ASP A CA 1
ATOM 515 C C . ASP A 1 69 ? 23.208 -6.916 -40.996 1.00 85.56 69 ASP A C 1
ATOM 517 O O . ASP A 1 69 ? 23.998 -7.823 -40.694 1.00 85.56 69 ASP A O 1
ATOM 521 N N . ILE A 1 70 ? 22.761 -6.027 -40.111 1.00 86.12 70 ILE A N 1
ATOM 522 C CA . ILE A 1 70 ? 22.987 -6.103 -38.669 1.00 86.12 70 ILE A CA 1
ATOM 523 C C . ILE A 1 70 ? 21.630 -6.241 -37.992 1.00 86.12 70 ILE A C 1
ATOM 525 O O . ILE A 1 70 ? 20.792 -5.342 -38.058 1.00 86.12 70 ILE A O 1
ATOM 529 N N . LYS A 1 71 ? 21.442 -7.331 -37.254 1.00 87.50 71 LYS A N 1
ATOM 530 C CA . LYS A 1 71 ? 20.203 -7.640 -36.538 1.00 87.50 71 LYS A CA 1
ATOM 531 C C . LYS A 1 71 ? 20.448 -7.912 -35.062 1.00 87.50 71 LYS A C 1
ATOM 533 O O . LYS A 1 71 ? 21.540 -8.286 -34.658 1.00 87.50 71 LYS A O 1
ATOM 538 N N . ILE A 1 72 ? 19.419 -7.772 -34.241 1.00 83.50 72 ILE A N 1
ATOM 539 C CA . ILE A 1 72 ? 19.448 -8.175 -32.840 1.00 83.50 72 ILE A CA 1
ATOM 540 C C . ILE A 1 72 ? 19.036 -9.639 -32.751 1.00 83.50 72 ILE A C 1
ATOM 542 O O . ILE A 1 72 ? 17.951 -10.023 -33.184 1.00 83.50 72 ILE A O 1
ATOM 546 N N . SER A 1 73 ? 19.875 -10.444 -32.117 1.00 79.12 73 SER A N 1
ATOM 547 C CA . SER A 1 73 ? 19.593 -11.837 -31.793 1.00 79.12 73 SER A CA 1
ATOM 548 C C . SER A 1 73 ? 20.068 -12.108 -30.372 1.00 79.12 73 SER A C 1
ATOM 550 O O . SER A 1 73 ? 21.154 -11.692 -29.970 1.00 79.12 73 SER A O 1
ATOM 552 N N . GLN A 1 74 ? 19.191 -12.707 -29.563 1.00 73.50 74 GLN A N 1
ATOM 553 C CA . GLN A 1 74 ? 19.423 -12.963 -28.134 1.00 73.50 74 GLN A CA 1
ATOM 554 C C . GLN A 1 74 ? 19.926 -11.734 -27.340 1.00 73.50 74 GLN A C 1
ATOM 556 O O . GLN A 1 74 ? 20.687 -11.863 -26.386 1.00 73.50 74 GLN A O 1
ATOM 561 N N . GLY A 1 75 ? 19.495 -10.526 -27.725 1.00 70.38 75 GLY A N 1
ATOM 562 C CA . GLY A 1 75 ? 19.868 -9.284 -27.039 1.00 70.38 75 GLY A CA 1
ATOM 563 C C . GLY A 1 75 ? 21.241 -8.714 -27.411 1.00 70.38 75 GLY A C 1
ATOM 564 O O . GLY A 1 75 ? 21.688 -7.779 -26.751 1.00 70.38 75 GLY A O 1
ATOM 565 N N . ARG A 1 76 ? 21.888 -9.238 -28.459 1.00 79.06 76 ARG A N 1
ATOM 566 C CA . ARG A 1 76 ? 23.166 -8.752 -28.998 1.00 79.06 76 ARG A CA 1
ATOM 567 C C . ARG A 1 76 ? 23.068 -8.439 -30.487 1.00 79.06 76 ARG A C 1
ATOM 569 O O . ARG A 1 76 ? 22.215 -8.988 -31.181 1.00 79.06 76 ARG A O 1
ATOM 576 N N . LEU A 1 77 ? 23.940 -7.554 -30.965 1.00 81.75 77 LEU A N 1
ATOM 577 C CA . LEU A 1 77 ? 24.087 -7.230 -32.380 1.00 81.75 77 LEU A CA 1
ATOM 578 C C . LEU A 1 77 ? 24.799 -8.385 -33.076 1.00 81.75 77 LEU A C 1
ATOM 580 O O . LEU A 1 77 ? 25.967 -8.651 -32.792 1.00 81.75 77 LEU A O 1
ATOM 584 N N . GLU A 1 78 ? 24.086 -9.041 -33.980 1.00 83.06 78 GLU A N 1
ATOM 585 C CA . GLU A 1 78 ? 24.591 -10.051 -34.892 1.00 83.06 78 GLU A CA 1
ATOM 586 C C . GLU A 1 78 ? 24.703 -9.509 -36.312 1.00 83.06 78 GLU A C 1
ATOM 588 O O . GLU A 1 78 ? 23.783 -8.877 -36.826 1.00 83.06 78 GLU A O 1
ATOM 593 N N . PHE A 1 79 ? 25.819 -9.805 -36.968 1.00 80.00 79 PHE A N 1
ATOM 594 C CA . PHE A 1 79 ? 26.029 -9.504 -38.381 1.00 80.00 79 PHE A CA 1
ATOM 595 C C . PHE A 1 79 ? 26.759 -10.656 -39.070 1.00 80.00 79 PHE A C 1
ATOM 597 O O . PHE A 1 79 ? 27.485 -11.423 -38.427 1.00 80.00 79 PHE A O 1
ATOM 604 N N . ILE A 1 80 ? 26.549 -10.778 -40.382 1.00 70.19 80 ILE A N 1
ATOM 605 C CA . ILE A 1 80 ? 27.127 -11.830 -41.228 1.00 70.19 80 ILE A CA 1
ATOM 606 C C . ILE A 1 80 ? 28.033 -11.184 -42.276 1.00 70.19 80 ILE A C 1
ATOM 608 O O . ILE A 1 80 ? 27.679 -10.168 -42.869 1.00 70.19 80 ILE A O 1
ATOM 612 N N . ILE A 1 81 ? 29.194 -11.794 -42.525 1.00 66.00 81 ILE A N 1
ATOM 613 C CA . ILE A 1 81 ? 30.125 -11.376 -43.580 1.00 66.00 81 ILE A CA 1
ATOM 614 C C . ILE A 1 81 ? 30.067 -12.394 -44.730 1.00 66.00 81 ILE A C 1
ATOM 616 O O . ILE A 1 81 ? 30.591 -13.502 -44.570 1.00 66.00 81 ILE A O 1
ATOM 620 N N . PRO A 1 82 ? 29.497 -12.043 -45.898 1.00 55.59 82 PRO A N 1
ATOM 621 C CA . PRO A 1 82 ? 29.399 -12.966 -47.033 1.00 55.59 82 PRO A CA 1
ATOM 622 C C . PRO A 1 82 ? 30.769 -13.397 -47.589 1.00 55.59 82 PRO A C 1
ATOM 624 O O . PRO A 1 82 ? 30.968 -14.557 -47.936 1.00 55.59 82 PRO A O 1
ATOM 627 N N . ASP A 1 83 ? 31.751 -12.490 -47.600 1.00 58.31 83 ASP A N 1
ATOM 628 C CA . ASP A 1 83 ? 33.061 -12.689 -48.246 1.00 58.31 83 ASP A CA 1
ATOM 629 C C . ASP A 1 83 ? 34.101 -13.460 -47.396 1.00 58.31 83 ASP A C 1
ATOM 631 O O . ASP A 1 83 ? 35.210 -13.712 -47.869 1.00 58.31 83 ASP A O 1
ATOM 635 N N . GLN A 1 84 ? 33.786 -13.844 -46.148 1.00 55.81 84 GLN A N 1
ATOM 636 C CA . GLN A 1 84 ? 34.715 -14.552 -45.239 1.00 55.81 84 GLN A CA 1
ATOM 637 C C . GLN A 1 84 ? 34.158 -15.866 -44.657 1.00 55.81 84 GLN A C 1
ATOM 639 O O . GLN A 1 84 ? 34.628 -16.338 -43.617 1.00 55.81 84 GLN A O 1
ATOM 644 N N . GLY A 1 85 ? 33.184 -16.474 -45.342 1.00 52.62 85 GLY A N 1
ATOM 645 C CA . GLY A 1 85 ? 32.579 -17.748 -44.947 1.00 52.62 85 GLY A CA 1
ATOM 646 C C . GLY A 1 85 ? 31.663 -17.600 -43.735 1.00 52.62 85 GLY A C 1
ATOM 647 O O . GLY A 1 85 ? 32.028 -18.058 -42.659 1.00 52.62 85 GLY A O 1
ATOM 648 N N . GLU A 1 86 ? 30.523 -16.919 -43.922 1.00 58.91 86 GLU A N 1
ATOM 649 C CA . GLU A 1 86 ? 29.379 -16.811 -42.991 1.00 58.91 86 GLU A CA 1
ATOM 650 C C . GLU A 1 86 ? 29.738 -16.914 -41.495 1.00 58.91 86 GLU A C 1
ATOM 652 O O . GLU A 1 86 ? 29.213 -17.743 -40.753 1.00 58.91 86 GLU A O 1
ATOM 657 N N . LYS A 1 87 ? 30.661 -16.071 -41.022 1.00 62.62 87 LYS A N 1
ATOM 658 C CA . LYS A 1 87 ? 30.958 -15.978 -39.588 1.00 62.62 87 LYS A CA 1
ATOM 659 C C . LYS A 1 87 ? 29.997 -14.996 -38.934 1.00 62.62 87 LYS A C 1
ATOM 661 O O . LYS A 1 87 ? 29.957 -13.829 -39.322 1.00 62.62 87 LYS A O 1
ATOM 666 N N . THR A 1 88 ? 29.257 -15.469 -37.936 1.00 70.00 88 THR A N 1
ATOM 667 C CA . THR A 1 88 ? 28.391 -14.641 -37.090 1.00 70.00 88 THR A CA 1
ATOM 668 C C . THR A 1 88 ? 29.180 -14.109 -35.901 1.00 70.00 88 THR A C 1
ATOM 670 O O . THR A 1 88 ? 29.807 -14.867 -35.160 1.00 70.00 88 THR A O 1
ATOM 673 N N . PHE A 1 89 ? 29.122 -12.800 -35.704 1.00 75.25 89 PHE A N 1
ATOM 674 C CA . PHE A 1 89 ? 29.712 -12.100 -34.565 1.00 75.25 89 PHE A CA 1
ATOM 675 C C . PHE A 1 89 ? 28.601 -11.548 -33.677 1.00 75.25 89 PHE A C 1
ATOM 677 O O . PHE A 1 89 ? 27.563 -11.186 -34.207 1.00 75.25 89 PHE A O 1
ATOM 684 N N . SER A 1 90 ? 28.798 -11.478 -32.356 1.00 78.25 90 SER A N 1
ATOM 685 C CA . SER A 1 90 ? 27.752 -11.073 -31.405 1.00 78.25 90 SER A CA 1
ATOM 686 C C . SER A 1 90 ? 28.305 -10.115 -30.344 1.00 78.25 90 SER A C 1
ATOM 688 O O . SER A 1 90 ? 29.128 -10.522 -29.520 1.00 78.25 90 SER A O 1
ATOM 690 N N . TYR A 1 91 ? 27.867 -8.850 -30.363 1.00 79.38 91 TYR A N 1
ATOM 691 C CA . TYR A 1 91 ? 28.367 -7.781 -29.480 1.00 79.38 91 TYR A CA 1
ATOM 692 C C . TYR A 1 91 ? 27.238 -6.899 -28.922 1.00 79.38 91 TYR A C 1
ATOM 694 O O . TYR A 1 91 ? 26.218 -6.700 -29.574 1.00 79.38 91 TYR A O 1
ATOM 702 N N . ASP A 1 92 ? 27.428 -6.325 -27.730 1.00 75.00 92 ASP A N 1
ATOM 703 C CA . ASP A 1 92 ? 26.466 -5.383 -27.124 1.00 75.00 92 ASP A CA 1
ATOM 704 C C . ASP A 1 92 ? 26.520 -3.992 -27.799 1.00 75.00 92 ASP A C 1
ATOM 706 O O . ASP A 1 92 ? 25.489 -3.342 -27.995 1.00 75.00 92 ASP A O 1
ATOM 710 N N . THR A 1 93 ? 27.730 -3.565 -28.183 1.00 84.00 93 THR A N 1
ATOM 711 C CA . THR A 1 93 ? 28.018 -2.287 -28.846 1.00 84.00 93 THR A CA 1
ATOM 712 C C . THR A 1 93 ? 29.101 -2.484 -29.903 1.00 84.00 93 THR A C 1
ATOM 714 O O . THR A 1 93 ? 30.104 -3.156 -29.653 1.00 84.00 93 THR A O 1
ATOM 717 N N . LEU A 1 94 ? 28.919 -1.853 -31.060 1.00 87.44 94 LEU A N 1
ATOM 718 C CA . LEU A 1 94 ? 29.882 -1.786 -32.154 1.00 87.44 94 LEU A CA 1
ATOM 719 C C . LEU A 1 94 ? 30.281 -0.333 -32.407 1.00 87.44 94 LEU A C 1
ATOM 721 O O . LEU A 1 94 ? 29.469 0.581 -32.275 1.00 87.44 94 LEU A O 1
ATOM 725 N N . ILE A 1 95 ? 31.530 -0.121 -32.800 1.00 88.25 95 ILE A N 1
ATOM 726 C CA . ILE A 1 95 ? 32.034 1.175 -33.250 1.00 88.25 95 ILE A CA 1
ATOM 727 C C . ILE A 1 95 ? 32.175 1.116 -34.769 1.00 88.25 95 ILE A C 1
ATOM 729 O O . ILE A 1 95 ? 32.778 0.185 -35.299 1.00 88.25 95 ILE A O 1
ATOM 733 N N . LEU A 1 96 ? 31.626 2.112 -35.458 1.00 89.38 96 LEU A N 1
ATOM 734 C CA . LEU A 1 96 ? 31.733 2.283 -36.902 1.00 89.38 96 LEU A CA 1
ATOM 735 C C . LEU A 1 96 ? 32.697 3.437 -37.185 1.00 89.38 96 LEU A C 1
ATOM 737 O O . LEU A 1 96 ? 32.403 4.585 -36.848 1.00 89.38 96 LEU A O 1
ATOM 741 N N . GLU A 1 97 ? 33.829 3.150 -37.819 1.00 89.56 97 GLU A N 1
ATOM 742 C CA . GLU A 1 97 ? 34.689 4.181 -38.405 1.00 89.56 97 GLU A CA 1
ATOM 743 C C . GLU A 1 97 ? 34.404 4.266 -39.899 1.00 89.56 97 GLU A C 1
ATOM 745 O O . GLU A 1 97 ? 34.631 3.314 -40.651 1.00 89.56 97 GLU A O 1
ATOM 750 N N . VAL A 1 98 ? 33.896 5.418 -40.317 1.00 89.31 98 VAL A N 1
ATOM 751 C CA . VAL A 1 98 ? 33.474 5.680 -41.688 1.00 89.31 98 VAL A CA 1
ATOM 752 C C . VAL A 1 98 ? 34.476 6.618 -42.334 1.00 89.31 98 VAL A C 1
ATOM 754 O O . VAL A 1 98 ? 34.727 7.699 -41.800 1.00 89.31 98 VAL A O 1
ATOM 757 N N . LYS A 1 99 ? 34.985 6.256 -43.515 1.00 87.31 99 LYS A N 1
ATOM 758 C CA . LYS A 1 99 ? 35.637 7.205 -44.426 1.00 87.31 99 LYS A CA 1
ATOM 759 C C . LYS A 1 99 ? 34.835 7.330 -45.712 1.00 87.31 99 LYS A C 1
ATOM 761 O O . LYS A 1 99 ? 34.497 6.327 -46.336 1.00 87.31 99 LYS A O 1
ATOM 766 N N . GLY A 1 100 ? 34.542 8.563 -46.116 1.00 86.62 100 GLY A N 1
ATOM 767 C CA . GLY A 1 100 ? 33.574 8.851 -47.176 1.00 86.62 100 GLY A CA 1
ATOM 768 C C . GLY A 1 100 ? 32.135 8.913 -46.654 1.00 86.62 100 GLY A C 1
ATOM 769 O O . GLY A 1 100 ? 31.906 9.211 -45.485 1.00 86.62 100 GLY A O 1
ATOM 770 N N . ASN A 1 101 ? 31.159 8.666 -47.531 1.00 87.44 101 ASN A N 1
ATOM 771 C CA . ASN A 1 101 ? 29.740 8.681 -47.172 1.00 87.44 101 ASN A CA 1
ATOM 772 C C . ASN A 1 101 ? 29.151 7.276 -47.294 1.00 87.44 101 ASN A C 1
ATOM 774 O O . ASN A 1 101 ? 29.279 6.654 -48.348 1.00 87.44 101 ASN A O 1
ATOM 778 N N . ILE A 1 102 ? 28.472 6.814 -46.248 1.00 88.44 102 ILE A N 1
ATOM 779 C CA . ILE A 1 102 ? 27.732 5.545 -46.249 1.00 88.44 102 ILE A CA 1
ATOM 780 C C . ILE A 1 102 ? 26.261 5.801 -45.949 1.00 88.44 102 ILE A C 1
ATOM 782 O O . ILE A 1 102 ? 25.904 6.845 -45.401 1.00 88.44 102 ILE A O 1
ATOM 786 N N . THR A 1 103 ? 25.409 4.836 -46.269 1.00 88.00 103 THR A N 1
ATOM 787 C CA . THR A 1 103 ? 23.981 4.910 -45.964 1.00 88.00 103 THR A CA 1
ATOM 788 C C . THR A 1 103 ? 23.615 3.821 -44.969 1.00 88.00 103 THR A C 1
ATOM 790 O O . THR A 1 103 ? 23.946 2.658 -45.173 1.00 88.00 103 THR A O 1
ATOM 793 N N . VAL A 1 104 ? 22.923 4.203 -43.898 1.00 88.31 104 VAL A N 1
ATOM 794 C CA . VAL A 1 104 ? 22.318 3.287 -42.929 1.00 88.31 104 VAL A CA 1
ATOM 795 C C . VAL A 1 104 ? 20.812 3.341 -43.105 1.00 88.31 104 VAL A C 1
ATOM 797 O O . VAL A 1 104 ? 20.218 4.419 -43.077 1.00 88.31 104 VAL A O 1
ATOM 800 N N . LYS A 1 105 ? 20.192 2.182 -43.281 1.00 87.06 105 LYS A N 1
ATOM 801 C CA . LYS A 1 105 ? 18.764 2.047 -43.522 1.00 87.06 105 LYS A CA 1
ATOM 802 C C . LYS A 1 105 ? 18.136 1.142 -42.474 1.00 87.06 105 LYS A C 1
ATOM 804 O O . LYS A 1 105 ? 18.641 0.067 -42.177 1.00 87.06 105 LYS A O 1
ATOM 809 N N . GLY A 1 106 ? 17.023 1.584 -41.906 1.00 81.38 106 GLY A N 1
ATOM 810 C CA . GLY A 1 106 ? 16.096 0.724 -41.177 1.00 81.38 106 GLY A CA 1
ATOM 811 C C . GLY A 1 106 ? 14.828 0.512 -41.981 1.00 81.38 106 GLY A C 1
ATOM 812 O O . GLY A 1 106 ? 14.700 0.961 -43.117 1.00 81.38 106 GLY A O 1
ATOM 813 N N . GLN A 1 107 ? 13.838 -0.126 -41.365 1.00 70.81 107 GLN A N 1
ATOM 814 C CA . GLN A 1 107 ? 12.566 -0.370 -42.047 1.00 70.81 107 GLN A CA 1
ATOM 815 C C . GLN A 1 107 ? 11.782 0.911 -42.373 1.00 70.81 107 GLN A C 1
ATOM 817 O O . GLN A 1 107 ? 11.063 0.931 -43.370 1.00 70.81 107 GLN A O 1
ATOM 822 N N . SER A 1 108 ? 11.916 1.959 -41.554 1.00 68.88 108 SER A N 1
ATOM 823 C CA . SER A 1 108 ? 11.098 3.180 -41.652 1.00 68.88 108 SER A CA 1
ATOM 824 C C . SER A 1 108 ? 11.895 4.441 -41.994 1.00 68.88 108 SER A C 1
ATOM 826 O O . SER A 1 108 ? 11.307 5.429 -42.425 1.00 68.88 108 SER A O 1
ATOM 828 N N . GLU A 1 109 ? 13.215 4.427 -41.803 1.00 79.62 109 GLU A N 1
ATOM 829 C CA . GLU A 1 109 ? 14.084 5.595 -41.970 1.00 79.62 109 GLU A CA 1
ATOM 830 C C . GLU A 1 109 ? 15.390 5.216 -42.675 1.00 79.62 109 GLU A C 1
ATOM 832 O O . GLU A 1 109 ? 15.871 4.087 -42.571 1.00 79.62 109 GLU A O 1
ATOM 837 N N . GLU A 1 110 ? 15.984 6.180 -43.374 1.00 85.50 110 GLU A N 1
ATOM 838 C CA . GLU A 1 110 ? 17.286 6.059 -44.029 1.00 85.50 110 GLU A CA 1
ATOM 839 C C . GLU A 1 110 ? 18.135 7.286 -43.678 1.00 85.50 110 GLU A C 1
ATOM 841 O O . GLU A 1 110 ? 17.651 8.423 -43.691 1.00 85.50 110 GLU A O 1
ATOM 846 N N . LYS A 1 111 ? 19.406 7.068 -43.338 1.00 87.81 111 LYS A N 1
ATOM 847 C CA . LYS A 1 111 ? 20.332 8.114 -42.913 1.00 87.81 111 LYS A CA 1
ATOM 848 C C . LYS A 1 111 ? 21.687 7.954 -43.586 1.00 87.81 111 LYS A C 1
ATOM 850 O O . LYS A 1 111 ? 22.364 6.945 -43.413 1.00 87.81 111 LYS A O 1
ATOM 855 N N . SER A 1 112 ? 22.128 8.993 -44.288 1.00 88.00 112 SER A N 1
ATOM 856 C CA . SER A 1 112 ? 23.502 9.062 -44.789 1.00 88.00 112 SER A CA 1
ATOM 857 C C . SER A 1 112 ? 24.449 9.553 -43.693 1.00 88.00 112 SER A C 1
ATOM 859 O O . SER A 1 112 ? 24.240 10.622 -43.109 1.00 88.00 112 SER A O 1
ATOM 861 N N . LEU A 1 113 ? 25.499 8.782 -43.431 1.00 88.06 113 LEU A N 1
ATOM 862 C CA . LEU A 1 113 ? 26.593 9.127 -42.530 1.00 88.06 113 LEU A CA 1
ATOM 863 C C . LEU A 1 113 ? 27.766 9.664 -43.337 1.00 88.06 113 LEU A C 1
ATOM 865 O O . LEU A 1 113 ? 28.051 9.178 -44.430 1.00 88.06 113 LEU A O 1
ATOM 869 N N . LYS A 1 114 ? 28.425 10.680 -42.786 1.00 89.12 114 LYS A N 1
ATOM 870 C CA . LYS A 1 114 ? 29.640 11.262 -43.357 1.00 89.12 114 LYS A CA 1
ATOM 871 C C . LYS A 1 114 ? 30.862 10.628 -42.700 1.00 89.12 114 LYS A C 1
ATOM 873 O O . LYS A 1 114 ? 30.733 9.802 -41.803 1.00 89.12 114 LYS A O 1
ATOM 878 N N . GLU A 1 115 ? 32.041 11.046 -43.131 1.00 90.50 115 GLU A N 1
ATOM 879 C CA . GLU A 1 115 ? 33.292 10.624 -42.517 1.00 90.50 115 GLU A CA 1
ATOM 880 C C . GLU A 1 115 ? 33.326 10.983 -41.025 1.00 90.50 115 GLU A C 1
ATOM 882 O O . GLU A 1 115 ? 33.023 12.115 -40.633 1.00 90.50 115 GLU A O 1
ATOM 887 N N . GLY A 1 116 ? 33.661 9.999 -40.193 1.00 89.50 116 GLY A N 1
ATOM 888 C CA . GLY A 1 116 ? 33.634 10.127 -38.743 1.00 89.50 116 GLY A CA 1
ATOM 889 C C . GLY A 1 116 ? 33.466 8.793 -38.022 1.00 89.50 116 GLY A C 1
ATOM 890 O O . GLY A 1 116 ? 33.411 7.724 -38.631 1.00 89.50 116 GLY A O 1
ATOM 891 N N . GLN A 1 117 ? 33.385 8.879 -36.696 1.00 89.81 117 GLN A N 1
ATOM 892 C CA . GLN A 1 117 ? 33.188 7.738 -35.810 1.00 89.81 117 GLN A CA 1
ATOM 893 C C . GLN A 1 117 ? 31.770 7.752 -35.231 1.00 89.81 117 GLN A C 1
ATOM 895 O O . GLN A 1 117 ? 31.285 8.782 -34.748 1.00 89.81 117 GLN A O 1
ATOM 900 N N . TYR A 1 118 ? 31.124 6.593 -35.266 1.00 91.06 118 TYR A N 1
ATOM 901 C CA . TYR A 1 118 ? 29.765 6.378 -34.785 1.00 91.06 118 TYR A CA 1
ATOM 902 C C . TYR A 1 118 ? 29.715 5.145 -33.886 1.00 91.06 118 TYR A C 1
ATOM 904 O O . TYR A 1 118 ? 30.554 4.251 -34.000 1.00 91.06 118 TYR A O 1
ATOM 912 N N . SER A 1 119 ? 28.727 5.078 -32.999 1.00 89.94 119 SER A N 1
ATOM 913 C CA . SER A 1 119 ? 28.476 3.894 -32.178 1.00 89.94 119 SER A CA 1
ATOM 914 C C . SER A 1 119 ? 27.107 3.312 -32.486 1.00 89.94 119 SER A C 1
ATOM 916 O O . SER A 1 119 ? 26.122 4.032 -32.657 1.00 89.94 119 SER A O 1
ATOM 918 N N . LEU A 1 120 ? 27.064 1.988 -32.571 1.00 88.00 120 LEU A N 1
ATOM 919 C CA . LEU A 1 120 ? 25.855 1.209 -32.733 1.00 88.00 120 LEU A CA 1
ATOM 920 C C . LEU A 1 120 ? 25.646 0.387 -31.470 1.00 88.00 120 LEU A C 1
ATOM 922 O O . LEU A 1 120 ? 26.478 -0.455 -31.142 1.00 88.00 120 LEU A O 1
ATOM 926 N N . ALA A 1 121 ? 24.561 0.635 -30.749 1.00 87.69 121 ALA A N 1
ATOM 927 C CA . ALA A 1 121 ? 24.294 -0.033 -29.482 1.00 87.69 121 ALA A CA 1
ATOM 928 C C . ALA A 1 121 ? 22.831 -0.450 -29.377 1.00 87.69 121 ALA A C 1
ATOM 930 O O . ALA A 1 121 ? 21.947 0.162 -29.983 1.00 87.69 121 ALA A O 1
ATOM 931 N N . ILE A 1 122 ? 22.582 -1.462 -28.551 1.00 83.50 122 ILE A N 1
ATOM 932 C CA . ILE A 1 122 ? 21.233 -1.816 -28.114 1.00 83.50 122 ILE A CA 1
ATOM 933 C C . ILE A 1 122 ? 20.993 -1.110 -26.778 1.00 83.50 122 ILE A C 1
ATOM 935 O O . ILE A 1 122 ? 21.653 -1.448 -25.791 1.00 83.50 122 ILE A O 1
ATOM 939 N N . PRO A 1 123 ? 20.082 -0.123 -26.699 1.00 83.19 123 PRO A N 1
ATOM 940 C CA . PRO A 1 123 ? 19.725 0.466 -25.419 1.00 83.19 123 PRO A CA 1
ATOM 941 C C . PRO A 1 123 ? 19.225 -0.615 -24.459 1.00 83.19 123 PRO A C 1
ATOM 943 O O . PRO A 1 123 ? 18.477 -1.514 -24.846 1.00 83.19 123 PRO A O 1
ATOM 946 N N . LYS A 1 124 ? 19.611 -0.510 -23.189 1.00 83.94 124 LYS A N 1
ATOM 947 C CA . LYS A 1 124 ? 19.098 -1.368 -22.120 1.00 83.94 124 LYS A CA 1
ATOM 948 C C . LYS A 1 124 ? 18.150 -0.555 -21.246 1.00 83.94 124 LYS A C 1
ATOM 950 O O . LYS A 1 124 ? 18.457 0.577 -20.872 1.00 83.94 124 LYS A O 1
ATOM 955 N N . ARG A 1 125 ? 16.992 -1.129 -20.933 1.00 87.94 125 ARG A N 1
ATOM 956 C CA . ARG A 1 125 ? 16.120 -0.654 -19.856 1.00 87.94 125 ARG A CA 1
ATOM 957 C C . ARG A 1 125 ? 16.571 -1.301 -18.565 1.00 87.94 125 ARG A C 1
ATOM 959 O O . ARG A 1 125 ? 16.875 -2.494 -18.546 1.00 87.94 125 ARG A O 1
ATOM 966 N N . THR A 1 126 ? 16.600 -0.524 -17.496 1.00 90.81 126 THR A N 1
ATOM 967 C CA . THR A 1 126 ? 17.079 -0.999 -16.199 1.00 90.81 126 THR A CA 1
ATOM 968 C C . THR A 1 126 ? 16.015 -0.805 -15.138 1.00 90.81 126 THR A C 1
ATOM 970 O O . THR A 1 126 ? 15.176 0.093 -15.221 1.00 90.81 126 THR A O 1
ATOM 973 N N . ALA A 1 127 ? 16.067 -1.632 -14.100 1.00 90.62 127 ALA A N 1
ATOM 974 C CA . ALA A 1 127 ? 15.214 -1.464 -12.929 1.00 90.62 127 ALA A CA 1
ATOM 975 C C . ALA A 1 127 ? 15.440 -0.109 -12.226 1.00 90.62 127 ALA A C 1
ATOM 977 O O . ALA A 1 127 ? 14.504 0.459 -11.664 1.00 90.62 127 ALA A O 1
ATOM 978 N N . VAL A 1 128 ? 16.651 0.455 -12.326 1.00 91.88 128 VAL A N 1
ATOM 979 C CA . VAL A 1 128 ? 16.991 1.783 -11.784 1.00 91.88 128 VAL A CA 1
ATOM 980 C C . VAL A 1 128 ? 16.126 2.883 -12.400 1.00 91.88 128 VAL A C 1
ATOM 982 O O . VAL A 1 128 ? 15.652 3.739 -11.666 1.00 91.88 128 VAL A O 1
ATOM 985 N N . GLN A 1 129 ? 15.793 2.807 -13.694 1.00 92.00 129 GLN A N 1
ATOM 986 C CA . GLN A 1 129 ? 14.870 3.767 -14.318 1.00 92.00 129 GLN A CA 1
ATOM 987 C C . GLN A 1 129 ? 13.480 3.760 -13.660 1.00 92.00 129 GLN A C 1
ATOM 989 O O . GLN A 1 129 ? 12.788 4.776 -13.660 1.00 92.00 129 GLN A O 1
ATOM 994 N N . GLY A 1 130 ? 13.051 2.624 -13.099 1.00 94.62 130 GLY A N 1
ATOM 995 C CA . GLY A 1 130 ? 11.806 2.546 -12.337 1.00 94.62 130 GLY A CA 1
ATOM 996 C C . GLY A 1 130 ? 11.908 3.181 -10.954 1.00 94.62 130 GLY A C 1
ATOM 997 O O . GLY A 1 130 ? 10.929 3.760 -10.488 1.00 94.62 130 GLY A O 1
ATOM 998 N N . LEU A 1 131 ? 13.088 3.134 -10.328 1.00 95.25 131 LEU A N 1
ATOM 999 C CA . LEU A 1 131 ? 13.361 3.908 -9.116 1.00 95.25 131 LEU A CA 1
ATOM 1000 C C . LEU A 1 131 ? 13.392 5.405 -9.433 1.00 95.25 131 LEU A C 1
ATOM 1002 O O . LEU A 1 131 ? 12.714 6.171 -8.759 1.00 95.25 131 LEU A O 1
ATOM 1006 N N . ASP A 1 132 ? 14.090 5.816 -10.492 1.00 94.81 132 ASP A N 1
ATOM 1007 C CA . ASP A 1 132 ? 14.125 7.214 -10.933 1.00 94.81 132 ASP A CA 1
ATOM 1008 C C . ASP A 1 132 ? 12.715 7.741 -11.216 1.00 94.81 132 ASP A C 1
ATOM 1010 O O . ASP A 1 132 ? 12.376 8.860 -10.839 1.00 94.81 132 ASP A O 1
ATOM 1014 N N . PHE A 1 133 ? 11.866 6.929 -11.848 1.00 95.31 133 PHE A N 1
ATOM 1015 C CA . PHE A 1 133 ? 10.469 7.280 -12.082 1.00 95.31 133 PHE A CA 1
ATOM 1016 C C . PHE A 1 133 ? 9.692 7.531 -10.780 1.00 95.31 133 PHE A C 1
ATOM 1018 O O . PHE A 1 133 ? 8.892 8.461 -10.729 1.00 95.31 133 PHE A O 1
ATOM 1025 N N . LEU A 1 134 ? 9.915 6.723 -9.740 1.00 96.12 134 LEU A N 1
ATOM 1026 C CA . LEU A 1 134 ? 9.192 6.844 -8.473 1.00 96.12 134 LEU A CA 1
ATOM 1027 C C . LEU A 1 134 ? 9.720 7.985 -7.590 1.00 96.12 134 LEU A C 1
ATOM 1029 O O . LEU A 1 134 ? 8.941 8.640 -6.900 1.00 96.12 134 LEU A O 1
ATOM 1033 N N . TRP A 1 135 ? 11.035 8.208 -7.596 1.00 96.50 135 TRP A N 1
ATOM 1034 C CA . TRP A 1 135 ? 11.713 9.084 -6.638 1.00 96.50 135 TRP A CA 1
ATOM 1035 C C . TRP A 1 135 ? 12.020 10.486 -7.161 1.00 96.50 135 TRP A C 1
ATOM 1037 O O . TRP A 1 135 ? 12.378 11.355 -6.366 1.00 96.50 135 TRP A O 1
ATOM 1047 N N . ASN A 1 136 ? 11.870 10.739 -8.464 1.00 95.69 136 ASN A N 1
ATOM 1048 C CA . ASN A 1 136 ? 12.023 12.086 -9.007 1.00 95.69 136 ASN A CA 1
ATOM 1049 C C . ASN A 1 136 ? 10.771 12.936 -8.727 1.00 95.69 136 ASN A C 1
ATOM 1051 O O . ASN A 1 136 ? 9.687 12.605 -9.212 1.00 95.69 136 ASN A O 1
ATOM 1055 N N . PRO A 1 137 ? 10.891 14.056 -7.987 1.00 96.06 137 PRO A N 1
ATOM 1056 C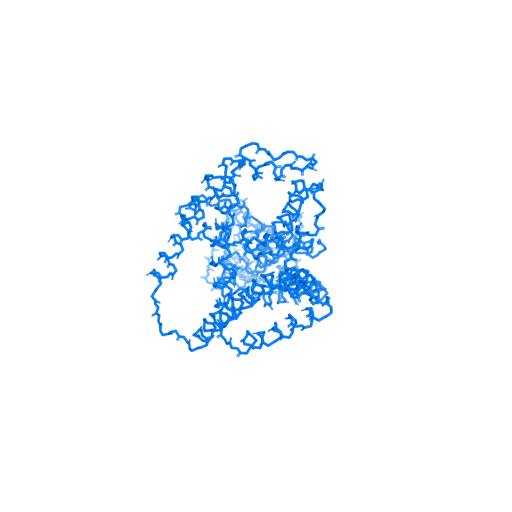 CA . PRO A 1 137 ? 9.733 14.870 -7.638 1.00 96.06 137 PRO A CA 1
ATOM 1057 C C . PRO A 1 137 ? 9.119 15.579 -8.850 1.00 96.06 137 PRO A C 1
ATOM 1059 O O . PRO A 1 137 ? 9.812 16.277 -9.591 1.00 96.06 137 PRO A O 1
ATOM 1062 N N . ASP A 1 138 ? 7.793 15.501 -8.979 1.00 95.44 138 ASP A N 1
ATOM 1063 C CA . ASP A 1 138 ? 7.009 16.354 -9.877 1.00 95.44 138 ASP A CA 1
ATOM 1064 C C . ASP A 1 138 ? 6.201 17.378 -9.065 1.00 95.44 138 ASP A C 1
ATOM 1066 O O . ASP A 1 138 ? 5.062 17.151 -8.650 1.00 95.44 138 ASP A O 1
ATOM 1070 N N . TRP A 1 139 ? 6.797 18.553 -8.856 1.00 96.38 139 TRP A N 1
ATOM 1071 C CA . TRP A 1 139 ? 6.186 19.649 -8.098 1.00 96.38 139 TRP A CA 1
ATOM 1072 C C . TRP A 1 139 ? 4.907 20.198 -8.739 1.00 96.38 139 TRP A C 1
ATOM 1074 O O . TRP A 1 139 ? 4.097 20.827 -8.053 1.00 96.38 139 TRP A O 1
ATOM 1084 N N . SER A 1 140 ? 4.688 19.957 -10.039 1.00 96.25 140 SER A N 1
ATOM 1085 C CA . SER A 1 140 ? 3.470 20.402 -10.721 1.00 96.25 140 SER A CA 1
ATOM 1086 C C . SER A 1 140 ? 2.222 19.682 -10.197 1.00 96.25 140 SER A C 1
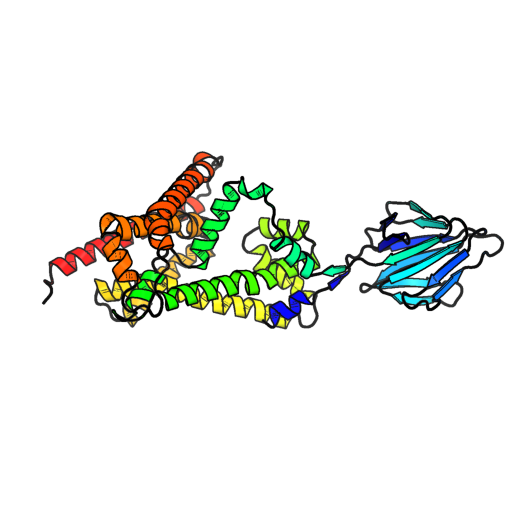ATOM 1088 O O . SER A 1 140 ? 1.130 20.256 -10.204 1.00 96.25 140 SER A O 1
ATOM 1090 N N . LYS A 1 141 ? 2.390 18.464 -9.663 1.00 94.75 141 LYS A N 1
ATOM 1091 C CA . LYS A 1 141 ? 1.312 17.613 -9.144 1.00 94.75 141 LYS A CA 1
ATOM 1092 C C . LYS A 1 141 ? 0.808 18.008 -7.766 1.00 94.75 141 LYS A C 1
ATOM 1094 O O . LYS A 1 141 ? -0.303 17.633 -7.418 1.00 94.75 141 LYS A O 1
ATOM 1099 N N . LEU A 1 142 ? 1.540 18.831 -7.013 1.00 95.25 142 LEU A N 1
ATOM 1100 C CA . LEU A 1 142 ? 1.100 19.271 -5.682 1.00 95.25 142 LEU A CA 1
ATOM 1101 C C . LEU A 1 142 ? -0.189 20.105 -5.706 1.00 95.25 142 LEU A C 1
ATOM 1103 O O . LEU A 1 142 ? -0.857 20.227 -4.681 1.00 95.25 142 LEU A O 1
ATOM 1107 N N . LYS A 1 143 ? -0.540 20.677 -6.865 1.00 92.56 143 LYS A N 1
ATOM 1108 C CA . LYS A 1 143 ? -1.791 21.421 -7.066 1.00 92.56 143 LYS A CA 1
ATOM 1109 C C . LYS A 1 143 ? -2.980 20.527 -7.426 1.00 92.56 143 LYS A C 1
ATOM 1111 O O . LYS A 1 143 ? -4.091 21.041 -7.482 1.00 92.56 143 LYS A O 1
ATOM 1116 N N . ASP A 1 144 ? -2.760 19.242 -7.701 1.00 89.75 144 ASP A N 1
ATOM 1117 C CA . ASP A 1 144 ? -3.812 18.291 -8.062 1.00 89.75 144 ASP A CA 1
ATOM 1118 C C . ASP A 1 144 ? -4.422 17.671 -6.791 1.00 89.75 144 ASP A C 1
ATOM 1120 O O . ASP A 1 144 ? -3.744 16.907 -6.096 1.00 89.75 144 ASP A O 1
ATOM 1124 N N . PRO A 1 145 ? -5.695 17.958 -6.459 1.00 86.00 145 PRO A N 1
ATOM 1125 C CA . PRO A 1 145 ? -6.338 17.405 -5.269 1.00 86.00 145 PRO A CA 1
ATOM 1126 C C . PRO A 1 145 ? -6.428 15.875 -5.282 1.00 86.00 145 PRO A C 1
ATOM 1128 O O . PRO A 1 145 ? -6.413 15.260 -4.218 1.00 86.00 145 PRO A O 1
ATOM 1131 N N . ASN A 1 146 ? -6.482 15.245 -6.461 1.00 85.75 146 ASN A N 1
ATOM 1132 C CA . ASN A 1 146 ? -6.591 13.788 -6.561 1.00 85.75 146 ASN A CA 1
ATOM 1133 C C . ASN A 1 146 ? -5.318 13.090 -6.074 1.00 85.75 146 ASN A C 1
ATOM 1135 O O . ASN A 1 146 ? -5.394 12.002 -5.511 1.00 85.75 146 ASN A O 1
ATOM 1139 N N . VAL A 1 147 ? -4.156 13.733 -6.236 1.00 92.44 147 VAL A N 1
ATOM 1140 C CA . VAL A 1 147 ? -2.877 13.219 -5.725 1.00 92.44 147 VAL A CA 1
ATOM 1141 C C . VAL A 1 147 ? -2.888 13.194 -4.198 1.00 92.44 147 VAL A C 1
ATOM 1143 O O . VAL A 1 147 ? -2.456 12.212 -3.602 1.00 92.44 147 VAL A O 1
ATOM 1146 N N . TRP A 1 148 ? -3.445 14.225 -3.558 1.00 91.31 148 TRP A N 1
ATOM 1147 C CA . TRP A 1 148 ? -3.589 14.276 -2.100 1.00 91.31 148 TRP A CA 1
ATOM 1148 C C . TRP A 1 148 ? -4.609 13.271 -1.570 1.00 91.31 148 TRP A C 1
ATOM 1150 O O . TRP A 1 148 ? -4.349 12.626 -0.558 1.00 91.31 148 TRP A O 1
ATOM 1160 N N . ILE A 1 149 ? -5.741 13.105 -2.261 1.00 86.69 149 ILE A N 1
ATOM 1161 C CA . ILE A 1 149 ? -6.746 12.094 -1.910 1.00 86.69 149 ILE A CA 1
ATOM 1162 C C . ILE A 1 149 ? -6.129 10.691 -1.975 1.00 86.69 149 ILE A C 1
ATOM 1164 O O . ILE A 1 149 ? -6.251 9.933 -1.016 1.00 86.69 149 ILE A O 1
ATOM 1168 N N . ALA A 1 150 ? -5.412 10.372 -3.058 1.00 89.62 150 ALA A N 1
ATOM 1169 C CA . ALA A 1 150 ? -4.734 9.087 -3.207 1.00 89.62 150 ALA A CA 1
ATOM 1170 C C . ALA A 1 150 ? -3.646 8.877 -2.140 1.00 89.62 150 ALA A C 1
ATOM 1172 O O . ALA A 1 150 ? -3.596 7.818 -1.522 1.00 89.62 150 ALA A O 1
ATOM 1173 N N . ALA A 1 151 ? -2.811 9.890 -1.880 1.00 94.25 151 ALA A N 1
ATOM 1174 C CA . ALA A 1 151 ? -1.743 9.803 -0.885 1.00 94.25 151 ALA A CA 1
ATOM 1175 C C . ALA A 1 151 ? -2.287 9.577 0.533 1.00 94.25 151 ALA A C 1
ATOM 1177 O O . ALA A 1 151 ? -1.777 8.738 1.267 1.00 94.25 151 ALA A O 1
ATOM 1178 N N . VAL A 1 152 ? -3.341 10.296 0.924 1.00 92.44 152 VAL A N 1
ATOM 1179 C CA . VAL A 1 152 ? -3.931 10.136 2.258 1.00 92.44 152 VAL A CA 1
ATOM 1180 C C . VAL A 1 152 ? -4.680 8.818 2.377 1.00 92.44 152 VAL A C 1
ATOM 1182 O O . VAL A 1 152 ? -4.510 8.140 3.385 1.00 92.44 152 VAL A O 1
ATOM 1185 N N . GLY A 1 153 ? -5.433 8.413 1.350 1.00 89.94 153 GLY A N 1
ATOM 1186 C CA . GLY A 1 153 ? -6.049 7.087 1.308 1.00 89.94 153 GLY A CA 1
ATOM 1187 C C . GLY A 1 153 ? -5.017 5.975 1.516 1.00 89.94 153 GLY A C 1
ATOM 1188 O O . GLY A 1 153 ? -5.210 5.121 2.378 1.00 89.94 153 GLY A O 1
ATOM 1189 N N . GLN A 1 154 ? -3.874 6.056 0.824 1.00 94.81 154 GLN A N 1
ATOM 1190 C CA . GLN A 1 154 ? -2.775 5.105 0.996 1.00 94.81 154 GLN A CA 1
ATOM 1191 C C . GLN A 1 154 ? -2.217 5.107 2.426 1.00 94.81 154 GLN A C 1
ATOM 1193 O O . GLN A 1 154 ? -2.060 4.035 3.000 1.00 94.81 154 GLN A O 1
ATOM 1198 N N . ILE A 1 155 ? -1.976 6.277 3.035 1.00 97.00 155 ILE A N 1
ATOM 1199 C CA . ILE A 1 155 ? -1.473 6.369 4.420 1.00 97.00 155 ILE A CA 1
ATOM 1200 C C . ILE A 1 155 ? -2.445 5.730 5.421 1.00 97.00 155 ILE A C 1
ATOM 1202 O O . ILE A 1 155 ? -2.014 5.013 6.324 1.00 97.00 155 ILE A O 1
ATOM 1206 N N . PHE A 1 156 ? -3.752 5.958 5.269 1.00 95.69 156 PHE A N 1
ATOM 1207 C CA . PHE A 1 156 ? -4.758 5.313 6.117 1.00 95.69 156 PHE A CA 1
ATOM 1208 C C . PHE A 1 156 ? -4.749 3.794 5.941 1.00 95.69 156 PHE A C 1
ATOM 1210 O O . PHE A 1 156 ? -4.720 3.061 6.932 1.00 95.69 156 PHE A O 1
ATOM 1217 N N . PHE A 1 157 ? -4.732 3.335 4.688 1.00 93.50 157 PHE A N 1
ATOM 1218 C CA . PHE A 1 157 ? -4.745 1.919 4.353 1.00 93.50 157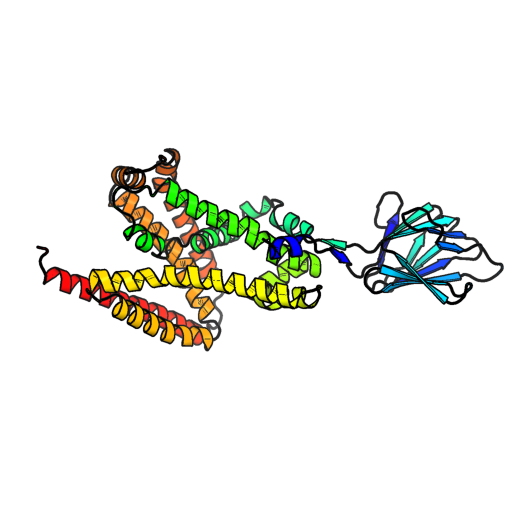 PHE A CA 1
ATOM 1219 C C . PHE A 1 157 ? -3.498 1.200 4.874 1.00 93.50 157 PHE A C 1
ATOM 1221 O O . PHE A 1 157 ? -3.611 0.225 5.618 1.00 93.50 157 PHE A O 1
ATOM 1228 N N . THR A 1 158 ? -2.301 1.699 4.550 1.00 96.88 158 THR A N 1
ATOM 1229 C CA . THR A 1 158 ? -1.059 1.001 4.891 1.00 96.88 158 THR A CA 1
ATOM 1230 C C . THR A 1 158 ? -0.773 0.978 6.390 1.00 96.88 158 THR A C 1
ATOM 1232 O O . THR A 1 158 ? -0.268 -0.026 6.883 1.00 96.88 158 THR A O 1
ATOM 1235 N N . LEU A 1 159 ? -1.145 2.021 7.138 1.00 97.19 159 LEU A N 1
ATOM 1236 C CA . LEU A 1 159 ? -0.963 2.067 8.593 1.00 97.19 159 LEU A CA 1
ATOM 1237 C C . LEU A 1 159 ? -2.151 1.478 9.369 1.00 97.19 159 LEU A C 1
ATOM 1239 O O . LEU A 1 159 ? -2.147 1.499 10.600 1.00 97.19 159 LEU A O 1
ATOM 1243 N N . SER A 1 160 ? -3.160 0.938 8.674 1.00 96.62 160 SER A N 1
ATOM 1244 C CA . SER A 1 160 ? -4.376 0.376 9.281 1.00 96.62 160 SER A CA 1
ATOM 1245 C C . SER A 1 160 ? -5.143 1.375 10.168 1.00 96.62 160 SER A C 1
ATOM 1247 O O . SER A 1 160 ? -5.754 0.997 11.173 1.00 96.62 160 SER A O 1
ATOM 1249 N N . LEU A 1 161 ? -5.123 2.662 9.806 1.00 96.44 161 LEU A N 1
ATOM 1250 C CA . LEU A 1 161 ? -5.808 3.733 10.538 1.00 96.44 161 LEU A CA 1
ATOM 1251 C C . LEU A 1 161 ? -7.292 3.786 10.160 1.00 96.44 161 LEU A C 1
ATOM 1253 O O . LEU A 1 161 ? -7.649 3.612 9.000 1.00 96.44 161 LEU A O 1
ATOM 1257 N N . GLY A 1 162 ? -8.169 4.026 11.138 1.00 94.62 162 GLY A N 1
ATOM 1258 C CA . GLY A 1 162 ? -9.623 4.075 10.927 1.00 94.62 162 GLY A CA 1
ATOM 1259 C C . GLY A 1 162 ? -10.305 2.710 10.754 1.00 94.62 162 GLY A C 1
ATOM 1260 O O . GLY A 1 162 ? -11.523 2.654 10.621 1.00 94.62 162 GLY A O 1
ATOM 1261 N N . PHE A 1 163 ? -9.556 1.601 10.795 1.00 95.38 163 PHE A N 1
ATOM 1262 C CA . PHE A 1 163 ? -10.104 0.234 10.761 1.00 95.38 163 PHE A CA 1
ATOM 1263 C C . PHE A 1 163 ? -10.481 -0.311 12.150 1.00 95.38 163 PHE A C 1
ATOM 1265 O O . PHE A 1 163 ? -10.967 -1.434 12.264 1.00 95.38 163 PHE A O 1
ATOM 1272 N N . GLY A 1 164 ? -10.168 0.412 13.231 1.00 96.00 164 GLY A N 1
ATOM 1273 C CA . GLY A 1 164 ? -10.299 -0.071 14.613 1.00 96.00 164 GLY A CA 1
ATOM 1274 C C . GLY A 1 164 ? -9.268 -1.134 15.030 1.00 96.00 164 GLY A C 1
ATOM 1275 O O . GLY A 1 164 ? -9.068 -1.348 16.222 1.00 96.00 164 GLY A O 1
ATOM 1276 N N . ALA A 1 165 ? -8.543 -1.743 14.083 1.00 96.38 165 ALA A N 1
ATOM 1277 C CA . ALA A 1 165 ? -7.543 -2.783 14.342 1.00 96.38 165 ALA A CA 1
ATOM 1278 C C . ALA A 1 165 ? -6.446 -2.335 15.324 1.00 96.38 165 ALA A C 1
ATOM 1280 O O . ALA A 1 165 ? -6.139 -3.050 16.277 1.00 96.38 165 ALA A O 1
ATOM 1281 N N . ILE A 1 166 ? -5.892 -1.130 15.139 1.00 97.56 166 ILE A N 1
ATOM 1282 C CA . ILE A 1 166 ? -4.850 -0.590 16.026 1.00 97.56 166 ILE A CA 1
ATOM 1283 C C . ILE A 1 166 ? -5.391 -0.325 17.434 1.00 97.56 166 ILE A C 1
ATOM 1285 O O . ILE A 1 166 ? -4.702 -0.622 18.406 1.00 97.56 166 ILE A O 1
ATOM 1289 N N . ILE A 1 167 ? -6.628 0.166 17.560 1.00 97.69 167 ILE A N 1
ATOM 1290 C CA . ILE A 1 167 ? -7.276 0.388 18.862 1.00 97.69 167 ILE A CA 1
ATOM 1291 C C . ILE A 1 167 ? -7.433 -0.947 19.597 1.00 97.69 167 ILE A C 1
ATOM 1293 O O . ILE A 1 167 ? -7.050 -1.059 20.761 1.00 97.69 167 ILE A O 1
ATOM 1297 N N . THR A 1 168 ? -7.924 -1.981 18.908 1.00 98.19 168 THR A N 1
ATOM 1298 C CA . THR A 1 168 ? -8.061 -3.323 19.485 1.00 98.19 168 THR A CA 1
ATOM 1299 C C . THR A 1 168 ? -6.710 -3.937 19.846 1.00 98.19 168 THR A C 1
ATOM 1301 O O . THR A 1 168 ? -6.576 -4.548 20.895 1.00 98.19 168 THR A O 1
ATOM 1304 N N . TYR A 1 169 ? -5.669 -3.767 19.032 1.00 97.19 169 TYR A N 1
ATOM 1305 C CA . TYR A 1 169 ? -4.336 -4.262 19.393 1.00 97.19 169 TYR A CA 1
ATOM 1306 C C . TYR A 1 169 ? -3.758 -3.518 20.602 1.00 97.19 169 TYR A C 1
ATOM 1308 O O . TYR A 1 169 ? -3.159 -4.137 21.483 1.00 97.19 169 TYR A O 1
ATOM 1316 N N . ALA A 1 170 ? -3.970 -2.203 20.670 1.00 97.44 170 ALA A N 1
ATOM 1317 C CA . ALA A 1 170 ? -3.528 -1.380 21.784 1.00 97.44 170 ALA A CA 1
ATOM 1318 C C . ALA A 1 170 ? -4.271 -1.697 23.094 1.00 97.44 170 ALA A C 1
ATOM 1320 O O . ALA A 1 170 ? -3.695 -1.494 24.160 1.00 97.44 170 ALA A O 1
ATOM 1321 N N . SER A 1 171 ? -5.493 -2.246 23.054 1.00 97.50 171 SER A N 1
ATOM 1322 C CA . SER A 1 171 ? -6.218 -2.643 24.274 1.00 97.50 171 SER A CA 1
ATOM 1323 C C . SER A 1 171 ? -5.552 -3.807 25.021 1.00 97.50 171 SER A C 1
ATOM 1325 O O . SER A 1 171 ? -5.710 -3.931 26.235 1.00 97.50 171 SER A O 1
ATOM 1327 N N . TYR A 1 172 ? -4.738 -4.615 24.331 1.00 96.88 172 TYR A N 1
ATOM 1328 C CA . TYR A 1 172 ? -3.937 -5.679 24.945 1.00 96.88 172 TYR A CA 1
ATOM 1329 C C . TYR A 1 172 ? -2.615 -5.182 25.557 1.00 96.88 172 TYR A C 1
ATOM 1331 O O . TYR A 1 172 ? -1.926 -5.943 26.246 1.00 96.88 172 TYR A O 1
ATOM 1339 N N . VAL A 1 173 ? -2.241 -3.918 25.330 1.00 97.50 173 VAL A N 1
ATOM 1340 C CA . VAL A 1 173 ? -1.061 -3.296 25.942 1.00 97.50 173 VAL A CA 1
ATOM 1341 C C . VAL A 1 173 ? -1.364 -2.966 27.403 1.00 97.50 173 VAL A C 1
ATOM 1343 O O . VAL A 1 173 ? -2.427 -2.454 27.753 1.00 97.50 173 VAL A O 1
ATOM 1346 N N . ARG A 1 174 ? -0.417 -3.247 28.306 1.00 96.88 174 ARG A N 1
ATOM 1347 C CA . ARG A 1 174 ? -0.608 -2.937 29.730 1.00 96.88 174 ARG A CA 1
ATOM 1348 C C . ARG A 1 174 ? -0.638 -1.424 29.932 1.00 96.88 174 ARG A C 1
ATOM 1350 O O . ARG A 1 174 ? 0.155 -0.700 29.347 1.00 96.88 174 ARG A O 1
ATOM 1357 N N . ARG A 1 175 ? -1.456 -0.960 30.879 1.00 93.94 175 ARG A N 1
ATOM 1358 C CA . ARG A 1 175 ? -1.729 0.467 31.143 1.00 93.94 175 ARG A CA 1
ATOM 1359 C C . ARG A 1 175 ? -0.511 1.415 31.144 1.00 93.94 175 ARG A C 1
ATOM 1361 O O . ARG A 1 175 ? -0.638 2.542 30.680 1.00 93.94 175 ARG A O 1
ATOM 1368 N N . ASN A 1 176 ? 0.636 0.988 31.679 1.00 94.12 176 ASN A N 1
ATOM 1369 C CA . ASN A 1 176 ? 1.851 1.812 31.808 1.00 94.12 176 ASN A CA 1
ATOM 1370 C C . ASN A 1 176 ? 2.990 1.386 30.862 1.00 94.12 176 ASN A C 1
ATOM 1372 O O . ASN A 1 176 ? 4.138 1.755 31.099 1.00 94.12 176 ASN A O 1
ATOM 1376 N N . GLN A 1 177 ? 2.708 0.560 29.854 1.00 96.62 177 GLN A N 1
ATOM 1377 C CA . GLN A 1 177 ? 3.679 0.263 28.803 1.00 96.62 177 GLN A CA 1
ATOM 1378 C C . GLN A 1 177 ? 3.732 1.406 27.789 1.00 96.62 177 GLN A C 1
ATOM 1380 O O . GLN A 1 177 ? 2.726 2.057 27.518 1.00 96.62 177 GLN A O 1
ATOM 1385 N N . ASP A 1 178 ? 4.921 1.626 27.234 1.00 97.88 178 ASP A N 1
ATOM 1386 C CA . ASP A 1 178 ? 5.143 2.626 26.199 1.00 97.88 178 ASP A CA 1
ATOM 1387 C C . ASP A 1 178 ? 4.343 2.310 24.933 1.00 97.88 178 ASP A C 1
ATOM 1389 O O . ASP A 1 178 ? 4.450 1.223 24.367 1.00 97.88 178 ASP A O 1
ATOM 1393 N N . ILE A 1 179 ? 3.604 3.312 24.462 1.00 98.12 179 ILE A N 1
ATOM 1394 C CA . ILE A 1 179 ? 2.949 3.304 23.151 1.00 98.12 179 ILE A CA 1
ATOM 1395 C C . ILE A 1 179 ? 3.557 4.333 22.192 1.00 98.12 179 ILE A C 1
ATOM 1397 O O . ILE A 1 179 ? 3.349 4.233 20.985 1.00 98.12 179 ILE A O 1
ATOM 1401 N N . ALA A 1 180 ? 4.333 5.299 22.696 1.00 97.75 180 ALA A N 1
ATOM 1402 C CA . ALA A 1 180 ? 4.899 6.369 21.883 1.00 97.75 180 ALA A CA 1
ATOM 1403 C C . ALA A 1 180 ? 6.040 5.857 20.992 1.00 97.75 180 ALA A C 1
ATOM 1405 O O . ALA A 1 180 ? 5.983 6.018 19.771 1.00 97.75 180 ALA A O 1
ATOM 1406 N N . LEU A 1 181 ? 7.055 5.203 21.573 1.00 98.19 181 LEU A N 1
ATOM 1407 C CA . LEU A 1 181 ? 8.148 4.621 20.788 1.00 98.19 181 LEU A CA 1
ATOM 1408 C C . LEU A 1 181 ? 7.670 3.384 20.025 1.00 98.19 181 LEU A C 1
ATOM 1410 O O . LEU A 1 181 ? 8.005 3.230 18.854 1.00 98.19 181 LEU A O 1
ATOM 1414 N N . SER A 1 182 ? 6.861 2.536 20.660 1.00 98.00 182 SER A N 1
ATOM 1415 C CA . SER A 1 182 ? 6.323 1.321 20.035 1.00 98.00 182 SER A CA 1
ATOM 1416 C C . SER A 1 182 ? 5.448 1.632 18.815 1.00 98.00 182 SER A C 1
ATOM 1418 O O . SER A 1 182 ? 5.625 1.017 17.763 1.00 98.00 182 SER A O 1
ATOM 1420 N N . GLY A 1 183 ? 4.562 2.630 18.911 1.00 98.00 183 GLY A N 1
ATOM 1421 C CA . GLY A 1 183 ? 3.739 3.088 17.790 1.00 98.00 183 GLY A CA 1
ATOM 1422 C C . GLY A 1 183 ? 4.574 3.709 16.669 1.00 98.00 183 GLY A C 1
ATOM 1423 O O . GLY A 1 183 ? 4.386 3.369 15.502 1.00 98.00 183 GLY A O 1
ATOM 1424 N N . LEU A 1 184 ? 5.556 4.553 17.013 1.00 98.31 184 LEU A N 1
ATOM 1425 C CA . LEU A 1 184 ? 6.475 5.130 16.029 1.00 98.31 184 LEU A CA 1
ATOM 1426 C C . LEU A 1 184 ? 7.297 4.051 15.314 1.00 98.31 184 LEU A C 1
ATOM 1428 O O . LEU A 1 184 ? 7.470 4.122 14.098 1.00 98.31 184 LEU A O 1
ATOM 1432 N N . ALA A 1 185 ? 7.795 3.053 16.047 1.00 98.38 185 ALA A N 1
ATOM 1433 C CA . ALA A 1 185 ? 8.558 1.947 15.484 1.00 98.38 185 ALA A CA 1
ATOM 1434 C C . ALA A 1 185 ? 7.702 1.107 14.528 1.00 98.38 185 ALA A C 1
ATOM 1436 O O . ALA A 1 185 ? 8.151 0.819 13.421 1.00 98.38 185 ALA A O 1
ATOM 1437 N N . ALA A 1 186 ? 6.467 0.769 14.913 1.00 98.00 186 ALA A N 1
ATOM 1438 C CA . ALA A 1 186 ? 5.538 0.036 14.054 1.00 98.00 186 ALA A CA 1
ATOM 1439 C C . ALA A 1 186 ? 5.240 0.801 12.755 1.00 98.00 186 ALA A C 1
ATOM 1441 O O . ALA A 1 186 ? 5.393 0.238 11.672 1.00 98.00 186 ALA A O 1
ATOM 1442 N N . ALA A 1 187 ? 4.909 2.094 12.855 1.00 98.25 187 ALA A N 1
ATOM 1443 C CA . ALA A 1 187 ? 4.677 2.939 11.686 1.00 98.25 187 ALA A CA 1
ATOM 1444 C C . ALA A 1 187 ? 5.932 3.044 10.802 1.00 98.25 187 ALA A C 1
ATOM 1446 O O . ALA A 1 187 ? 5.865 2.838 9.597 1.00 98.25 187 ALA A O 1
ATOM 1447 N N . SER A 1 188 ? 7.108 3.269 11.393 1.00 98.31 188 SER A N 1
ATOM 1448 C CA . SER A 1 188 ? 8.367 3.400 10.640 1.00 98.31 188 SER A CA 1
ATOM 1449 C C . SER A 1 188 ? 8.768 2.102 9.932 1.00 98.31 188 SER A C 1
ATOM 1451 O O . SER A 1 188 ? 9.299 2.142 8.821 1.00 98.31 188 SER A O 1
ATOM 1453 N N . LEU A 1 189 ? 8.521 0.945 10.557 1.00 98.06 189 LEU A N 1
ATOM 1454 C CA . LEU A 1 189 ? 8.743 -0.363 9.940 1.00 98.06 189 LEU A CA 1
ATOM 1455 C C . LEU A 1 189 ? 7.789 -0.597 8.766 1.00 98.06 189 LEU A C 1
ATOM 1457 O O . LEU A 1 189 ? 8.239 -1.105 7.738 1.00 98.06 189 LEU A O 1
ATOM 1461 N N . ASN A 1 190 ? 6.519 -0.195 8.898 1.00 97.94 190 ASN A N 1
ATOM 1462 C CA . ASN A 1 190 ? 5.559 -0.228 7.798 1.00 97.94 190 ASN A CA 1
ATOM 1463 C C . ASN A 1 190 ? 6.043 0.623 6.618 1.00 97.94 190 ASN A C 1
ATOM 1465 O O . ASN A 1 190 ? 6.217 0.092 5.525 1.00 97.94 190 ASN A O 1
ATOM 1469 N N . GLU A 1 191 ? 6.363 1.899 6.853 1.00 97.69 191 GLU A N 1
ATOM 1470 C CA . GLU A 1 191 ? 6.809 2.803 5.785 1.00 97.69 191 GLU A CA 1
ATOM 1471 C C . GLU A 1 191 ? 8.091 2.299 5.121 1.00 97.69 191 GLU A C 1
ATOM 1473 O O . GLU A 1 191 ? 8.210 2.306 3.900 1.00 97.69 191 GLU A O 1
ATOM 1478 N N . THR A 1 192 ? 9.037 1.775 5.905 1.00 97.06 192 THR A N 1
ATOM 1479 C CA . THR A 1 192 ? 10.256 1.154 5.366 1.00 97.06 192 THR A CA 1
ATOM 1480 C C . THR A 1 192 ? 9.915 -0.028 4.456 1.00 97.06 192 THR A C 1
ATOM 1482 O O . THR A 1 192 ? 10.495 -0.173 3.379 1.00 97.06 192 THR A O 1
ATOM 1485 N N . ALA A 1 193 ? 8.976 -0.886 4.860 1.00 96.00 193 ALA A N 1
ATOM 1486 C CA . ALA A 1 193 ? 8.539 -2.002 4.034 1.00 96.00 193 ALA A CA 1
ATOM 1487 C C . ALA A 1 193 ? 7.832 -1.525 2.754 1.00 96.00 193 ALA A C 1
ATOM 1489 O O . ALA A 1 193 ? 8.137 -2.042 1.680 1.00 96.00 193 ALA A O 1
ATOM 1490 N N . GLU A 1 194 ? 6.956 -0.524 2.838 1.00 97.06 194 GLU A N 1
ATOM 1491 C CA . GLU A 1 194 ? 6.232 0.029 1.690 1.00 97.06 194 GLU A CA 1
ATOM 1492 C C . GLU A 1 194 ? 7.185 0.699 0.689 1.00 97.06 194 GLU A C 1
ATOM 1494 O O . GLU A 1 194 ? 7.303 0.257 -0.461 1.00 97.06 194 GLU A O 1
ATOM 1499 N N . VAL A 1 195 ? 7.922 1.721 1.133 1.00 96.38 195 VAL A N 1
ATOM 1500 C CA . VAL A 1 195 ? 8.690 2.589 0.232 1.00 96.38 195 VAL A CA 1
ATOM 1501 C C . VAL A 1 195 ? 10.058 2.027 -0.131 1.00 96.38 195 VAL A C 1
ATOM 1503 O O . VAL A 1 195 ? 10.619 2.429 -1.141 1.00 96.38 195 VAL A O 1
ATOM 1506 N N . ILE A 1 196 ? 10.623 1.091 0.639 1.00 94.62 196 ILE A N 1
ATOM 1507 C CA . ILE A 1 196 ? 11.879 0.432 0.251 1.00 94.62 196 ILE A CA 1
ATOM 1508 C C . ILE A 1 196 ? 11.586 -0.911 -0.400 1.00 94.62 196 ILE A C 1
ATOM 1510 O O . ILE A 1 196 ? 12.008 -1.142 -1.531 1.00 94.62 196 ILE A O 1
ATOM 1514 N N . LEU A 1 197 ? 10.886 -1.820 0.282 1.00 93.06 197 LEU A N 1
ATOM 1515 C CA . LEU A 1 197 ? 10.725 -3.184 -0.230 1.00 93.06 197 LEU A CA 1
ATOM 1516 C C . LEU A 1 197 ? 9.654 -3.263 -1.322 1.00 93.06 197 LEU A C 1
ATOM 1518 O O . LEU A 1 197 ? 9.945 -3.793 -2.392 1.00 93.06 197 LEU A O 1
ATOM 1522 N N . GLY A 1 198 ? 8.450 -2.740 -1.078 1.00 92.88 198 GLY A N 1
ATOM 1523 C CA . GLY A 1 198 ? 7.337 -2.780 -2.031 1.00 92.88 198 GLY A CA 1
ATOM 1524 C C . GLY A 1 198 ? 7.651 -2.013 -3.315 1.00 92.88 198 GLY A C 1
ATOM 1525 O O . GLY A 1 198 ? 7.603 -2.569 -4.418 1.00 92.88 198 GLY A O 1
ATOM 1526 N N . ALA A 1 199 ? 8.074 -0.761 -3.155 1.00 93.12 199 ALA A N 1
ATOM 1527 C CA . ALA A 1 199 ? 8.472 0.125 -4.244 1.00 93.12 199 ALA A CA 1
ATOM 1528 C C . ALA A 1 199 ? 9.626 -0.412 -5.107 1.00 93.12 199 ALA A C 1
ATOM 1530 O O . ALA A 1 199 ? 9.660 -0.140 -6.304 1.00 93.12 199 ALA A O 1
ATOM 1531 N N . SER A 1 200 ? 10.553 -1.198 -4.542 1.00 94.12 200 SER A N 1
ATOM 1532 C CA . SER A 1 200 ? 11.729 -1.698 -5.276 1.00 94.12 200 SER A CA 1
ATOM 1533 C C . SER A 1 200 ? 11.485 -2.982 -6.079 1.00 94.12 200 SER A C 1
ATOM 1535 O O . SER A 1 200 ? 12.418 -3.512 -6.681 1.00 94.12 200 SER A O 1
ATOM 1537 N N . ILE A 1 201 ? 10.260 -3.519 -6.079 1.00 95.38 201 ILE A N 1
ATOM 1538 C CA . ILE A 1 201 ? 9.935 -4.778 -6.767 1.00 95.38 201 ILE A CA 1
ATOM 1539 C C . ILE A 1 201 ? 9.072 -4.503 -7.997 1.00 95.38 201 ILE A C 1
ATOM 1541 O O . ILE A 1 201 ? 9.531 -4.656 -9.126 1.00 95.38 201 ILE A O 1
ATOM 1545 N N . ALA A 1 202 ? 7.814 -4.107 -7.797 1.00 95.19 202 ALA A N 1
ATOM 1546 C CA . ALA A 1 202 ? 6.825 -4.168 -8.868 1.00 95.19 202 ALA A CA 1
ATOM 1547 C C . ALA A 1 202 ? 7.049 -3.106 -9.957 1.00 95.19 202 ALA A C 1
ATOM 1549 O O . ALA A 1 202 ? 7.065 -3.429 -11.146 1.00 95.19 202 ALA A O 1
ATOM 1550 N N . ILE A 1 203 ? 7.269 -1.851 -9.552 1.00 96.12 203 ILE A N 1
ATOM 1551 C CA . ILE A 1 203 ? 7.490 -0.735 -10.480 1.00 96.12 203 ILE A CA 1
ATOM 1552 C C . ILE A 1 203 ? 8.831 -0.886 -11.221 1.00 96.12 203 ILE A C 1
ATOM 1554 O O . ILE A 1 203 ? 8.806 -0.878 -12.453 1.00 96.12 203 ILE A O 1
ATOM 1558 N N . PRO A 1 204 ? 9.982 -1.122 -10.555 1.00 96.25 204 PRO A N 1
ATOM 1559 C CA . PRO A 1 204 ? 11.250 -1.380 -11.239 1.00 96.25 204 PRO A CA 1
ATOM 1560 C C . PRO A 1 204 ? 11.208 -2.548 -12.222 1.00 96.25 204 PRO A C 1
ATOM 1562 O O . PRO A 1 204 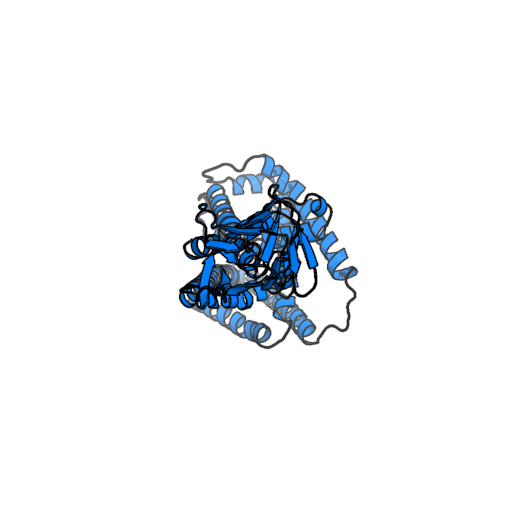? 11.697 -2.407 -13.341 1.00 96.25 204 PRO A O 1
ATOM 1565 N N . ALA A 1 205 ? 10.581 -3.672 -11.856 1.00 95.19 205 ALA A N 1
ATOM 1566 C CA . ALA A 1 205 ? 10.446 -4.815 -12.757 1.00 95.19 205 ALA A CA 1
ATOM 1567 C C . ALA A 1 205 ? 9.621 -4.456 -14.005 1.00 95.19 205 ALA A C 1
ATOM 1569 O O . ALA A 1 205 ? 10.037 -4.737 -15.131 1.00 95.19 205 ALA A O 1
ATOM 1570 N N . ALA A 1 206 ? 8.476 -3.791 -13.820 1.00 95.44 206 ALA A N 1
ATOM 1571 C CA . ALA A 1 206 ? 7.626 -3.370 -14.928 1.00 95.44 206 ALA A CA 1
ATOM 1572 C C . ALA A 1 206 ? 8.305 -2.335 -15.832 1.00 95.44 206 ALA A C 1
ATOM 1574 O O . ALA A 1 206 ? 8.186 -2.427 -17.052 1.00 95.44 206 ALA A O 1
ATOM 1575 N N . VAL A 1 207 ? 9.052 -1.383 -15.270 1.00 94.69 207 VAL A N 1
ATOM 1576 C CA . VAL A 1 207 ? 9.788 -0.384 -16.055 1.00 94.69 207 VAL A CA 1
ATOM 1577 C C . VAL A 1 207 ? 10.945 -1.020 -16.823 1.00 94.69 207 VAL A C 1
ATOM 1579 O O . VAL A 1 207 ? 11.104 -0.721 -18.006 1.00 94.69 207 VAL A O 1
ATOM 1582 N N . ALA A 1 208 ? 11.693 -1.942 -16.211 1.00 92.38 208 ALA A N 1
ATOM 1583 C CA . ALA A 1 208 ? 12.763 -2.663 -16.895 1.00 92.38 208 ALA A CA 1
ATOM 1584 C C . ALA A 1 208 ? 12.234 -3.415 -18.130 1.00 92.38 208 ALA A C 1
ATOM 1586 O O . ALA A 1 208 ? 12.815 -3.327 -19.207 1.00 92.38 208 ALA A O 1
ATOM 1587 N N . PHE A 1 209 ? 11.093 -4.097 -18.015 1.00 91.25 209 PHE A N 1
ATOM 1588 C CA . PHE A 1 209 ? 10.537 -4.878 -19.123 1.00 91.25 209 PHE A CA 1
ATOM 1589 C C . PHE A 1 209 ? 9.764 -4.034 -20.139 1.00 91.25 209 PHE A C 1
ATOM 1591 O O . PHE A 1 209 ? 9.968 -4.154 -21.348 1.00 91.25 209 PHE A O 1
ATOM 1598 N N . PHE A 1 210 ? 8.887 -3.147 -19.678 1.00 90.06 210 PHE A N 1
ATOM 1599 C CA . PHE A 1 210 ? 7.901 -2.488 -20.537 1.00 90.06 210 PHE A CA 1
ATOM 1600 C C . PHE A 1 210 ? 8.215 -1.013 -20.814 1.00 90.06 210 PHE A C 1
ATOM 1602 O O . PHE A 1 210 ? 7.646 -0.434 -21.742 1.00 90.06 210 PHE A O 1
ATOM 1609 N N . GLY A 1 211 ? 9.144 -0.414 -20.067 1.00 89.50 211 GLY A N 1
ATOM 1610 C CA . GLY A 1 211 ? 9.374 1.029 -20.049 1.00 89.50 211 GLY A CA 1
ATOM 1611 C C . GLY A 1 211 ? 8.328 1.777 -19.215 1.00 89.50 211 GLY A C 1
ATOM 1612 O O . GLY A 1 211 ? 7.253 1.256 -18.914 1.00 89.50 211 GLY A O 1
ATOM 1613 N N . VAL A 1 212 ? 8.636 3.026 -18.853 1.00 91.62 212 VAL A N 1
ATOM 1614 C CA . VAL A 1 212 ? 7.813 3.844 -17.939 1.00 91.62 212 VAL A CA 1
ATOM 1615 C C . VAL A 1 212 ? 6.377 4.016 -18.436 1.00 91.62 212 VAL A C 1
ATOM 1617 O O . VAL A 1 212 ? 5.435 3.760 -17.689 1.00 91.62 212 VAL A O 1
ATOM 1620 N N . ALA A 1 213 ? 6.188 4.398 -19.702 1.00 90.81 213 ALA A N 1
ATOM 1621 C CA . ALA A 1 213 ? 4.858 4.671 -20.250 1.00 90.81 213 ALA A CA 1
ATOM 1622 C C . ALA A 1 213 ? 3.924 3.450 -20.157 1.00 90.81 213 ALA A C 1
ATOM 1624 O O . ALA A 1 213 ? 2.794 3.560 -19.677 1.00 90.81 213 ALA A O 1
ATOM 1625 N N . ASN A 1 214 ? 4.419 2.271 -20.542 1.00 91.69 214 ASN A N 1
ATOM 1626 C CA . ASN A 1 214 ? 3.638 1.038 -20.482 1.00 91.69 214 ASN A CA 1
ATOM 1627 C C . ASN A 1 214 ? 3.447 0.546 -19.044 1.00 91.69 214 ASN A C 1
ATOM 1629 O O . ASN A 1 214 ? 2.369 0.059 -18.721 1.00 91.69 214 ASN A O 1
ATOM 1633 N N . ALA A 1 215 ? 4.440 0.708 -18.162 1.00 94.31 215 ALA A N 1
ATOM 1634 C CA . ALA A 1 215 ? 4.289 0.376 -16.744 1.00 94.31 215 ALA A CA 1
ATOM 1635 C C . ALA A 1 215 ? 3.157 1.193 -16.090 1.00 94.31 215 ALA A C 1
ATOM 1637 O O . ALA A 1 215 ? 2.326 0.637 -15.371 1.00 94.31 215 ALA A O 1
ATOM 1638 N N . VAL A 1 216 ? 3.058 2.488 -16.412 1.00 95.38 216 VAL A N 1
ATOM 1639 C CA . VAL A 1 216 ? 1.950 3.349 -15.965 1.00 95.38 216 VAL A CA 1
ATOM 1640 C C . VAL A 1 216 ? 0.610 2.888 -16.545 1.00 95.38 216 VAL A C 1
ATOM 1642 O O . VAL A 1 216 ? -0.387 2.865 -15.826 1.00 95.38 216 VAL A O 1
ATOM 1645 N N . MET A 1 217 ? 0.560 2.503 -17.824 1.00 94.50 217 MET A N 1
ATOM 1646 C CA . MET A 1 217 ? -0.664 1.965 -18.433 1.00 94.50 217 MET A CA 1
ATOM 1647 C C . MET A 1 217 ? -1.120 0.659 -17.774 1.00 94.50 217 MET A C 1
ATOM 1649 O O . MET A 1 217 ? -2.304 0.507 -17.490 1.00 94.50 217 MET A O 1
ATOM 1653 N N . ILE A 1 218 ? -0.187 -0.253 -17.490 1.00 94.44 218 ILE A N 1
ATOM 1654 C CA . ILE A 1 218 ? -0.451 -1.510 -16.781 1.00 94.44 218 ILE A CA 1
ATOM 1655 C C . ILE A 1 218 ? -1.060 -1.226 -15.406 1.00 94.44 218 ILE A C 1
ATOM 1657 O O . ILE A 1 218 ? -2.104 -1.792 -15.079 1.00 94.44 218 ILE A O 1
ATOM 1661 N N . ALA A 1 219 ? -0.445 -0.323 -14.633 1.00 93.88 219 ALA A N 1
ATOM 1662 C CA . ALA A 1 219 ? -0.923 0.051 -13.303 1.00 93.88 219 ALA A CA 1
ATOM 1663 C C . ALA A 1 219 ? -2.326 0.685 -13.345 1.00 93.88 219 ALA A C 1
ATOM 1665 O O . ALA A 1 219 ? -3.167 0.389 -12.501 1.00 93.88 219 ALA A O 1
ATOM 1666 N N . LYS A 1 220 ? -2.614 1.505 -14.363 1.00 92.38 220 LYS A N 1
ATOM 1667 C CA . LYS A 1 220 ? -3.943 2.108 -14.573 1.00 92.38 220 LYS A CA 1
ATOM 1668 C C . LYS A 1 220 ? -4.999 1.128 -15.086 1.00 92.38 220 LYS A C 1
ATOM 1670 O O . LYS A 1 220 ? -6.184 1.420 -14.974 1.00 92.38 220 LYS A O 1
ATOM 1675 N N . GLY A 1 221 ? -4.594 -0.003 -15.661 1.00 88.81 221 GLY A N 1
ATOM 1676 C CA . GLY A 1 221 ? -5.516 -0.990 -16.223 1.00 88.81 221 GLY A CA 1
ATOM 1677 C C . GLY A 1 221 ? -6.287 -1.802 -15.177 1.00 88.81 221 GLY A C 1
ATOM 1678 O O . GLY A 1 221 ? -7.211 -2.519 -15.549 1.00 88.81 221 GLY A O 1
ATOM 1679 N N . GLY A 1 222 ? -5.895 -1.742 -13.900 1.00 88.56 222 GLY A N 1
ATOM 1680 C CA . GLY A 1 222 ? -6.557 -2.447 -12.801 1.00 88.56 222 GLY A CA 1
ATOM 1681 C C . GLY A 1 222 ? -5.615 -2.729 -11.631 1.00 88.56 222 GLY A C 1
ATOM 1682 O O . GLY A 1 222 ? -4.437 -3.025 -11.838 1.00 88.56 222 GLY A O 1
ATOM 1683 N N . ALA A 1 223 ? -6.148 -2.692 -10.405 1.00 88.12 223 ALA A N 1
ATOM 1684 C CA . ALA A 1 223 ? -5.372 -2.818 -9.166 1.00 88.12 223 ALA A CA 1
ATOM 1685 C C . ALA A 1 223 ? -4.543 -4.118 -9.083 1.00 88.12 223 ALA A C 1
ATOM 1687 O O . ALA A 1 223 ? -3.434 -4.123 -8.554 1.00 88.12 223 ALA A O 1
ATOM 1688 N N . PHE A 1 224 ? -5.039 -5.215 -9.667 1.00 92.62 224 PHE A N 1
ATOM 1689 C CA . PHE A 1 224 ? -4.363 -6.516 -9.641 1.00 92.62 224 PHE A CA 1
ATOM 1690 C C . PHE A 1 224 ? -3.389 -6.749 -10.804 1.00 92.62 224 PHE A C 1
ATOM 1692 O O . PHE A 1 224 ? -2.564 -7.660 -10.721 1.00 92.62 224 PHE A O 1
ATOM 1699 N N . ASN A 1 225 ? -3.434 -5.945 -11.874 1.00 93.62 225 ASN A N 1
ATOM 1700 C CA . ASN A 1 225 ? -2.674 -6.221 -13.100 1.00 93.62 225 ASN A CA 1
ATOM 1701 C C . ASN A 1 225 ? -1.171 -6.287 -12.844 1.00 93.62 225 ASN A C 1
ATOM 1703 O O . ASN A 1 225 ? -0.503 -7.226 -13.276 1.00 93.62 225 ASN A O 1
ATOM 1707 N N . LEU A 1 226 ? -0.638 -5.317 -12.102 1.00 93.50 226 LEU A N 1
ATOM 1708 C CA . LEU A 1 226 ? 0.796 -5.241 -11.858 1.00 93.50 226 LEU A CA 1
ATOM 1709 C C . LEU A 1 226 ? 1.295 -6.462 -11.064 1.00 93.50 226 LEU A C 1
ATOM 1711 O O . LEU A 1 226 ? 2.248 -7.120 -11.477 1.00 93.50 226 LEU A O 1
ATOM 1715 N N . GLY A 1 227 ? 0.623 -6.800 -9.960 1.00 94.56 227 GLY A N 1
ATOM 1716 C CA . GLY A 1 227 ? 1.055 -7.863 -9.048 1.00 94.56 227 GLY A CA 1
ATOM 1717 C C . GLY A 1 227 ? 0.720 -9.288 -9.500 1.00 94.56 227 GLY A C 1
ATOM 1718 O O . GLY A 1 227 ? 1.501 -10.199 -9.232 1.00 94.56 227 GLY A O 1
ATOM 1719 N N . PHE A 1 228 ? -0.407 -9.495 -10.186 1.00 96.19 228 PHE A N 1
ATOM 1720 C CA . PHE A 1 228 ? -0.930 -10.834 -10.503 1.00 96.19 228 PHE A CA 1
ATOM 1721 C C . PHE A 1 228 ? -0.849 -11.206 -11.986 1.00 96.19 228 PHE A C 1
ATOM 1723 O O . PHE A 1 228 ? -0.994 -12.381 -12.312 1.00 96.19 228 PHE A O 1
ATOM 1730 N N . VAL A 1 229 ? -0.583 -10.248 -12.881 1.00 94.50 229 VAL A N 1
ATOM 1731 C CA . VAL A 1 229 ? -0.455 -10.509 -14.325 1.00 94.50 229 VAL A CA 1
ATOM 1732 C C . VAL A 1 229 ? 0.952 -10.175 -14.807 1.00 94.50 229 VAL A C 1
ATOM 1734 O O . VAL A 1 229 ? 1.676 -11.049 -15.285 1.00 94.50 229 VAL A O 1
ATOM 1737 N N . SER A 1 230 ? 1.376 -8.923 -14.642 1.00 94.38 230 SER A N 1
ATOM 1738 C CA . SER A 1 230 ? 2.639 -8.439 -15.197 1.00 94.38 230 SER A CA 1
ATOM 1739 C C . SER A 1 230 ? 3.857 -9.034 -14.505 1.00 94.38 230 SER A C 1
ATOM 1741 O O . SER A 1 230 ? 4.770 -9.481 -15.188 1.00 94.38 230 SER A O 1
ATOM 1743 N N . LEU A 1 231 ? 3.877 -9.085 -13.172 1.00 95.00 231 LEU A N 1
ATOM 1744 C CA . LEU A 1 231 ? 5.001 -9.640 -12.409 1.00 95.00 231 LEU A CA 1
ATOM 1745 C C . LEU A 1 231 ? 5.239 -11.131 -12.709 1.00 95.00 231 LEU A C 1
ATOM 1747 O O . LEU A 1 231 ? 6.372 -11.484 -13.035 1.00 95.00 231 LEU A O 1
ATOM 1751 N N . PRO A 1 232 ? 4.218 -12.010 -12.713 1.00 94.56 232 PRO A N 1
ATOM 1752 C CA . PRO A 1 232 ? 4.392 -13.396 -13.152 1.00 94.56 232 PRO A CA 1
ATOM 1753 C C . PRO A 1 232 ? 4.883 -13.526 -14.598 1.00 94.56 232 PRO A C 1
ATOM 1755 O O . PRO A 1 232 ? 5.764 -14.344 -14.864 1.00 94.56 232 PRO A O 1
ATOM 1758 N N . ALA A 1 233 ? 4.368 -12.701 -15.517 1.00 93.69 233 ALA A N 1
ATOM 1759 C CA . ALA A 1 233 ? 4.816 -12.682 -16.910 1.00 93.69 233 ALA A CA 1
ATOM 1760 C C . ALA A 1 233 ? 6.268 -12.189 -17.055 1.00 93.69 233 ALA A C 1
ATOM 1762 O O . ALA A 1 233 ? 7.021 -12.686 -17.886 1.00 93.69 233 ALA A O 1
ATOM 1763 N N . ILE A 1 234 ? 6.700 -11.238 -16.229 1.00 93.62 234 ILE A N 1
ATOM 1764 C CA . ILE A 1 234 ? 8.105 -10.825 -16.151 1.00 93.62 234 ILE A CA 1
ATOM 1765 C C . ILE A 1 234 ? 8.954 -11.989 -15.648 1.00 93.62 234 ILE A C 1
ATOM 1767 O O . ILE A 1 234 ? 9.961 -12.337 -16.264 1.00 93.62 234 ILE A O 1
ATOM 1771 N N . PHE A 1 235 ? 8.531 -12.633 -14.558 1.00 93.56 235 PHE A N 1
ATOM 1772 C CA . PHE A 1 235 ? 9.286 -13.730 -13.976 1.00 93.56 235 PHE A CA 1
ATOM 1773 C C . PHE A 1 235 ? 9.413 -14.915 -14.932 1.00 93.56 235 PHE A C 1
ATOM 1775 O O . PHE A 1 235 ? 10.484 -15.503 -14.993 1.00 93.56 235 PHE A O 1
ATOM 1782 N N . SER A 1 236 ? 8.415 -15.226 -15.765 1.00 92.19 236 SER A N 1
ATOM 1783 C CA . SER A 1 236 ? 8.554 -16.293 -16.769 1.00 92.19 236 SER A CA 1
ATOM 1784 C C . SER A 1 236 ? 9.637 -16.034 -17.825 1.00 92.19 236 SER A C 1
ATOM 1786 O O . SER A 1 236 ? 10.036 -16.968 -18.511 1.00 92.19 236 SER A O 1
ATOM 1788 N N . ASN A 1 237 ? 10.112 -14.791 -17.954 1.00 88.31 237 ASN A N 1
ATOM 1789 C CA . ASN A 1 237 ? 11.129 -14.379 -18.921 1.00 88.31 237 ASN A CA 1
ATOM 1790 C C . ASN A 1 237 ? 12.526 -14.187 -18.303 1.00 88.31 237 ASN A C 1
ATOM 1792 O O . ASN A 1 237 ? 13.433 -13.721 -18.992 1.00 88.31 237 ASN A O 1
ATOM 1796 N N . ILE A 1 238 ? 12.727 -14.536 -17.026 1.00 87.69 238 ILE A N 1
ATOM 1797 C CA . ILE A 1 238 ? 14.045 -14.482 -16.376 1.00 87.69 238 ILE A CA 1
ATOM 1798 C C . ILE A 1 238 ? 14.481 -15.860 -15.882 1.00 87.69 238 ILE A C 1
ATOM 1800 O O . ILE A 1 238 ? 13.668 -16.716 -15.529 1.00 87.69 238 ILE A O 1
ATOM 1804 N N . GLU A 1 239 ? 15.794 -16.066 -15.800 1.00 88.00 239 GLU A N 1
ATOM 1805 C CA . GLU A 1 239 ? 16.360 -17.281 -15.218 1.00 88.00 239 GLU A CA 1
ATOM 1806 C C . GLU A 1 239 ? 15.904 -17.460 -13.760 1.00 88.00 239 GLU A C 1
ATOM 1808 O O . GLU A 1 239 ? 15.875 -16.496 -12.984 1.00 88.00 239 GLU A O 1
ATOM 1813 N N . ALA A 1 240 ? 15.546 -18.703 -13.409 1.00 91.56 240 ALA A N 1
ATOM 1814 C CA . ALA A 1 240 ? 14.909 -19.086 -12.145 1.00 91.56 240 ALA A CA 1
ATOM 1815 C C . ALA A 1 240 ? 13.576 -18.357 -11.862 1.00 91.56 240 ALA A C 1
ATOM 1817 O O . ALA A 1 240 ? 13.129 -18.262 -10.719 1.00 91.56 240 ALA A O 1
ATOM 1818 N N . GLY A 1 241 ? 12.902 -17.889 -12.913 1.00 91.56 241 GLY A N 1
ATOM 1819 C CA . GLY A 1 241 ? 11.633 -17.174 -12.867 1.00 91.56 241 GLY A CA 1
ATOM 1820 C C . GLY A 1 241 ? 10.553 -17.764 -11.968 1.00 91.56 241 GLY A C 1
ATOM 1821 O O . GLY A 1 241 ? 9.989 -17.067 -11.130 1.00 91.56 241 GLY A O 1
ATOM 1822 N N . GLN A 1 242 ? 10.293 -19.067 -12.090 1.00 94.31 242 GLN A N 1
ATOM 1823 C CA . GLN A 1 242 ? 9.271 -19.752 -11.288 1.00 94.31 242 GLN A CA 1
ATOM 1824 C C . GLN A 1 242 ? 9.553 -19.671 -9.782 1.00 94.31 242 GLN A C 1
ATOM 1826 O O . GLN A 1 242 ? 8.628 -19.485 -8.994 1.00 94.31 242 GLN A O 1
ATOM 1831 N N . PHE A 1 243 ? 10.825 -19.753 -9.379 1.00 94.69 243 PHE A N 1
ATOM 1832 C CA . PHE A 1 243 ? 11.225 -19.605 -7.981 1.00 94.69 243 PHE A CA 1
ATOM 1833 C C . PHE A 1 243 ? 10.951 -18.183 -7.471 1.00 94.69 243 PHE A C 1
ATOM 1835 O O . PHE A 1 243 ? 10.382 -18.015 -6.395 1.00 94.69 243 PHE A O 1
ATOM 1842 N N . PHE A 1 244 ? 11.275 -17.153 -8.259 1.00 94.06 244 PHE A N 1
ATOM 1843 C CA . PHE A 1 244 ? 10.973 -15.764 -7.895 1.00 94.06 244 PHE A CA 1
ATOM 1844 C C . PHE A 1 244 ? 9.469 -15.463 -7.896 1.00 94.06 244 PHE A C 1
ATOM 1846 O O . PHE A 1 244 ? 8.999 -14.749 -7.012 1.00 94.06 244 PHE A O 1
ATOM 1853 N N . GLY A 1 245 ? 8.706 -16.066 -8.811 1.00 95.56 245 GLY A N 1
ATOM 1854 C CA . GLY A 1 245 ? 7.244 -16.025 -8.799 1.00 95.56 245 GLY A CA 1
ATOM 1855 C C . GLY A 1 245 ? 6.655 -16.655 -7.537 1.00 95.56 245 GLY A C 1
ATOM 1856 O O . GLY A 1 245 ? 5.799 -16.048 -6.896 1.00 95.56 245 GLY A O 1
ATOM 1857 N N . PHE A 1 246 ? 7.161 -17.821 -7.118 1.00 96.31 246 PHE A N 1
ATOM 1858 C CA . PHE A 1 246 ? 6.793 -18.427 -5.836 1.00 96.31 246 PHE A CA 1
ATOM 1859 C C . PHE A 1 246 ? 7.106 -17.492 -4.662 1.00 96.31 246 PHE A C 1
ATOM 1861 O O . PHE A 1 246 ? 6.227 -17.240 -3.844 1.00 96.31 246 PHE A O 1
ATOM 1868 N N . LEU A 1 247 ? 8.320 -16.931 -4.594 1.00 95.81 247 LEU A N 1
ATOM 1869 C CA . LEU A 1 247 ? 8.697 -16.006 -3.520 1.00 95.81 247 LEU A CA 1
ATOM 1870 C C . LEU A 1 247 ? 7.810 -14.757 -3.479 1.00 95.81 247 LEU A C 1
ATOM 1872 O O . LEU A 1 247 ? 7.489 -14.286 -2.391 1.00 95.81 247 LEU A O 1
ATOM 1876 N N . TRP A 1 248 ? 7.414 -14.228 -4.637 1.00 96.38 248 TRP A N 1
ATOM 1877 C CA . TRP A 1 248 ? 6.503 -13.090 -4.735 1.00 96.38 248 TRP A CA 1
ATOM 1878 C C . TRP A 1 248 ? 5.128 -13.408 -4.145 1.00 96.38 248 TRP A C 1
ATOM 1880 O O . TRP A 1 248 ? 4.669 -12.710 -3.243 1.00 96.38 248 TRP A O 1
ATOM 1890 N N . PHE A 1 249 ? 4.491 -14.493 -4.586 1.00 97.38 249 PHE A N 1
ATOM 1891 C CA . PHE A 1 249 ? 3.171 -14.858 -4.070 1.00 97.38 249 PHE A CA 1
ATOM 1892 C C . PHE A 1 249 ? 3.212 -15.334 -2.621 1.00 97.38 249 PHE A C 1
ATOM 1894 O O . PHE A 1 249 ? 2.288 -15.052 -1.863 1.00 97.38 249 PHE A O 1
ATOM 1901 N N . PHE A 1 250 ? 4.288 -16.000 -2.205 1.00 97.06 250 PHE A N 1
ATOM 1902 C CA . PHE A 1 250 ? 4.479 -16.384 -0.813 1.00 97.06 250 PHE A CA 1
ATOM 1903 C C . PHE A 1 250 ? 4.663 -15.157 0.092 1.00 97.06 250 PHE A C 1
ATOM 1905 O O . PHE A 1 250 ? 4.083 -15.103 1.173 1.00 97.06 250 PHE A O 1
ATOM 1912 N N . LEU A 1 251 ? 5.396 -14.135 -0.367 1.00 95.69 251 LEU A N 1
ATOM 1913 C CA . LEU A 1 251 ? 5.500 -12.846 0.322 1.00 95.69 251 LEU A CA 1
ATOM 1914 C C . LEU A 1 251 ? 4.123 -12.185 0.476 1.00 95.69 251 LEU A C 1
ATOM 1916 O O . LEU A 1 251 ? 3.764 -11.800 1.588 1.00 95.69 251 LEU A O 1
ATOM 1920 N N . LEU A 1 252 ? 3.349 -12.087 -0.612 1.00 96.38 252 LEU A N 1
ATOM 1921 C CA . LEU A 1 252 ? 1.995 -11.523 -0.577 1.00 96.38 252 LEU A CA 1
ATOM 1922 C C . LEU A 1 252 ? 1.061 -12.323 0.339 1.00 96.38 252 LEU A C 1
ATOM 1924 O O . LEU A 1 252 ? 0.260 -11.731 1.056 1.00 96.38 252 LEU A O 1
ATOM 1928 N N . PHE A 1 253 ? 1.183 -13.652 0.354 1.00 97.56 253 PHE A N 1
ATOM 1929 C CA . PHE A 1 253 ? 0.406 -14.519 1.236 1.00 97.56 253 PHE A CA 1
ATOM 1930 C C . PHE A 1 253 ? 0.688 -14.220 2.710 1.00 97.56 253 PHE A C 1
ATOM 1932 O O . PHE A 1 253 ? -0.250 -13.996 3.468 1.00 97.56 253 PHE A O 1
ATOM 1939 N N . ILE A 1 254 ? 1.961 -14.159 3.118 1.00 96.19 254 ILE A N 1
ATOM 1940 C CA . ILE A 1 254 ? 2.316 -13.840 4.508 1.00 96.19 254 ILE A CA 1
ATOM 1941 C C . ILE A 1 254 ? 1.832 -12.438 4.885 1.00 96.19 254 ILE A C 1
ATOM 1943 O O . ILE A 1 254 ? 1.188 -12.295 5.922 1.00 96.19 254 ILE A O 1
ATOM 1947 N N . ALA A 1 255 ? 2.078 -11.437 4.032 1.00 95.06 255 ALA A N 1
ATOM 1948 C CA . ALA A 1 255 ? 1.638 -10.062 4.268 1.00 95.06 255 ALA A CA 1
ATOM 1949 C C . ALA A 1 255 ? 0.108 -9.966 4.418 1.00 95.06 255 ALA A C 1
ATOM 1951 O O . ALA A 1 255 ? -0.394 -9.369 5.371 1.00 95.06 255 ALA A O 1
ATOM 1952 N N . GLY A 1 256 ? -0.638 -10.620 3.522 1.00 95.56 256 GLY A N 1
ATOM 1953 C CA . GLY A 1 256 ? -2.097 -10.662 3.566 1.00 95.56 256 GLY A CA 1
ATOM 1954 C C . GLY A 1 256 ? -2.632 -11.380 4.804 1.00 95.56 256 GLY A C 1
ATOM 1955 O O . GLY A 1 256 ? -3.544 -10.875 5.456 1.00 95.56 256 GLY A O 1
ATOM 1956 N N . VAL A 1 257 ? -2.045 -12.520 5.184 1.00 95.81 257 VAL A N 1
ATOM 1957 C CA . VAL A 1 257 ? -2.459 -13.270 6.380 1.00 95.81 257 VAL A CA 1
ATOM 1958 C C . VAL A 1 257 ? -2.260 -12.433 7.641 1.00 95.81 257 VAL A C 1
ATOM 1960 O O . VAL A 1 257 ? -3.202 -12.302 8.423 1.00 95.81 257 VAL A O 1
ATOM 1963 N N . THR A 1 258 ? -1.089 -11.816 7.829 1.00 94.94 258 THR A N 1
ATOM 1964 C CA . THR A 1 258 ? -0.818 -11.009 9.030 1.00 94.94 258 THR A CA 1
ATOM 1965 C C . THR A 1 258 ? -1.772 -9.826 9.171 1.00 94.94 258 THR A C 1
ATOM 1967 O O . THR A 1 258 ? -2.265 -9.579 10.272 1.00 94.94 258 THR A O 1
ATOM 1970 N N . SER A 1 259 ? -2.099 -9.146 8.068 1.00 95.44 259 SER A N 1
ATOM 1971 C CA . SER A 1 259 ? -3.039 -8.019 8.086 1.00 95.44 259 SER A CA 1
ATOM 1972 C C . SER A 1 259 ? -4.489 -8.476 8.255 1.00 95.44 259 SER A C 1
ATOM 1974 O O . SER A 1 259 ? -5.242 -7.856 9.002 1.00 95.44 259 SER A O 1
ATOM 1976 N N . SER A 1 260 ? -4.879 -9.599 7.637 1.00 95.31 260 SER A N 1
ATOM 1977 C CA . SER A 1 260 ? -6.238 -10.144 7.759 1.00 95.31 260 SER A CA 1
ATOM 1978 C C . SER A 1 260 ? -6.590 -10.508 9.203 1.00 95.31 260 SER A C 1
ATOM 1980 O O . SER A 1 260 ? -7.678 -10.192 9.671 1.00 95.31 260 SER A O 1
ATOM 1982 N N . VAL A 1 261 ? -5.654 -11.099 9.954 1.00 94.69 261 VAL A N 1
ATOM 1983 C CA . VAL A 1 261 ? -5.871 -11.419 11.372 1.00 94.69 261 VAL A CA 1
ATOM 1984 C C . VAL A 1 261 ? -6.106 -10.143 12.188 1.00 94.69 261 VAL A C 1
ATOM 1986 O O . VAL A 1 261 ? -6.998 -10.125 13.035 1.00 94.69 261 VAL A O 1
ATOM 1989 N N . ALA A 1 262 ? -5.370 -9.065 11.899 1.00 95.38 262 ALA A N 1
ATOM 1990 C CA . ALA A 1 262 ? -5.501 -7.799 12.617 1.00 95.38 262 ALA A CA 1
ATOM 1991 C C . ALA A 1 262 ? -6.876 -7.144 12.425 1.00 95.38 262 ALA A C 1
ATOM 1993 O O . ALA A 1 262 ? -7.474 -6.701 13.400 1.00 95.38 262 ALA A O 1
ATOM 1994 N N . ILE A 1 263 ? -7.412 -7.129 11.201 1.00 95.44 263 ILE A N 1
ATOM 1995 C CA . ILE A 1 263 ? -8.729 -6.529 10.913 1.00 95.44 263 ILE A CA 1
ATOM 1996 C C . ILE A 1 263 ? -9.912 -7.401 11.360 1.00 95.44 263 ILE A C 1
ATOM 1998 O O . ILE A 1 263 ? -11.021 -6.897 11.515 1.00 95.44 263 ILE A O 1
ATOM 2002 N N . LEU A 1 264 ? -9.694 -8.697 11.602 1.00 96.88 264 LEU A N 1
ATOM 2003 C CA . LEU A 1 264 ? -10.703 -9.592 12.182 1.00 96.88 264 LEU A CA 1
ATOM 2004 C C . LEU A 1 264 ? -10.781 -9.480 13.708 1.00 96.88 264 LEU A C 1
ATOM 2006 O O . LEU A 1 264 ? -11.836 -9.737 14.296 1.00 96.88 264 LEU A O 1
ATOM 2010 N N . GLN A 1 265 ? -9.678 -9.092 14.351 1.00 98.00 265 GLN A N 1
ATOM 2011 C CA . GLN A 1 265 ? -9.581 -9.018 15.803 1.00 98.00 265 GLN A CA 1
ATOM 2012 C C . GLN A 1 265 ? -10.597 -8.059 16.456 1.00 98.00 265 GLN A C 1
ATOM 2014 O O . GLN A 1 265 ? -11.124 -8.450 17.493 1.00 98.00 265 GLN A O 1
ATOM 2019 N N . PRO A 1 266 ? -10.954 -6.882 15.893 1.00 97.81 266 PRO A N 1
ATOM 2020 C CA . PRO A 1 266 ? -11.989 -6.015 16.460 1.00 97.81 266 PRO A CA 1
ATOM 2021 C C . PRO A 1 266 ? -13.330 -6.713 16.694 1.00 97.81 266 PRO A C 1
ATOM 2023 O O . PRO A 1 266 ? -13.917 -6.568 17.762 1.00 97.81 266 PRO A O 1
ATOM 2026 N N . MET A 1 267 ? -13.796 -7.522 15.736 1.00 97.50 267 MET A N 1
ATOM 2027 C CA . MET A 1 267 ? -15.052 -8.264 15.891 1.00 97.50 267 MET A CA 1
ATOM 2028 C C . MET A 1 267 ? -14.925 -9.373 16.942 1.00 97.50 267 MET A C 1
ATOM 2030 O O . MET A 1 267 ? -15.856 -9.614 17.704 1.00 97.50 267 MET A O 1
ATOM 2034 N N . ILE A 1 268 ? -13.771 -10.046 16.996 1.00 98.31 268 ILE A N 1
ATOM 2035 C CA . ILE A 1 268 ? -13.498 -11.080 18.005 1.00 98.31 268 ILE A CA 1
ATOM 2036 C C . ILE A 1 268 ? -13.502 -10.458 19.405 1.00 98.31 268 ILE A C 1
ATOM 2038 O O . ILE A 1 268 ? -14.236 -10.939 20.261 1.00 98.31 268 ILE A O 1
ATOM 2042 N N . ALA A 1 269 ? -12.760 -9.366 19.603 1.00 98.19 269 ALA A N 1
ATOM 2043 C CA . ALA A 1 269 ? -12.686 -8.648 20.871 1.00 98.19 269 ALA A CA 1
ATOM 2044 C C . ALA A 1 269 ? -14.061 -8.121 21.298 1.00 98.19 269 ALA A C 1
ATOM 2046 O O . ALA A 1 269 ? -14.465 -8.335 22.429 1.00 98.19 269 ALA A O 1
ATOM 2047 N N . PHE A 1 270 ? -14.837 -7.544 20.375 1.00 97.94 270 PHE A N 1
ATOM 2048 C CA . PHE A 1 270 ? -16.209 -7.118 20.657 1.00 97.94 270 PHE A CA 1
ATOM 2049 C C . PHE A 1 270 ? -17.086 -8.269 21.180 1.00 97.94 270 PHE A C 1
ATOM 2051 O O . PHE A 1 270 ? -17.819 -8.105 22.150 1.00 97.94 270 PHE A O 1
ATOM 2058 N N . LEU A 1 271 ? -17.006 -9.459 20.580 1.00 97.75 271 LEU A N 1
ATOM 2059 C CA . LEU A 1 271 ? -17.761 -10.627 21.047 1.00 97.75 271 LEU A CA 1
ATOM 2060 C C . LEU A 1 271 ? -17.251 -11.177 22.394 1.00 97.75 271 LEU A C 1
ATOM 2062 O O . LEU A 1 271 ? -18.046 -11.677 23.192 1.00 97.75 271 LEU A O 1
ATOM 2066 N N . GLU A 1 272 ? -15.949 -11.114 22.654 1.00 97.50 272 GLU A N 1
ATOM 2067 C CA . GLU A 1 272 ? -15.364 -11.523 23.937 1.00 97.50 272 GLU A CA 1
ATOM 2068 C C . GLU A 1 272 ? -15.754 -10.542 25.054 1.00 97.50 272 GLU A C 1
ATOM 2070 O O . GLU A 1 272 ? -16.337 -10.954 26.058 1.00 97.50 272 GLU A O 1
ATOM 2075 N N . ASP A 1 273 ? -15.504 -9.251 24.842 1.00 96.44 273 ASP A N 1
ATOM 2076 C CA . ASP A 1 273 ? -15.627 -8.193 25.846 1.00 96.44 273 ASP A CA 1
ATOM 2077 C C . ASP A 1 273 ? -17.096 -7.861 26.154 1.00 96.44 273 ASP A C 1
ATOM 2079 O O . ASP A 1 273 ? -17.482 -7.759 27.317 1.00 96.44 273 ASP A O 1
ATOM 2083 N N . GLU A 1 274 ? -17.943 -7.755 25.124 1.00 96.06 274 GLU A N 1
ATOM 2084 C CA . GLU A 1 274 ? -19.327 -7.284 25.274 1.00 96.06 274 GLU A CA 1
ATOM 2085 C C . GLU A 1 274 ? -20.347 -8.418 25.435 1.00 96.06 274 GLU A C 1
ATOM 2087 O O . GLU A 1 274 ? -21.425 -8.239 26.013 1.00 96.06 274 GLU A O 1
ATOM 2092 N N . PHE A 1 275 ? -20.035 -9.613 24.917 1.00 95.31 275 PHE A N 1
ATOM 2093 C CA . PHE A 1 275 ? -20.936 -10.767 24.992 1.00 95.31 275 PHE A CA 1
ATOM 2094 C C . PHE A 1 275 ? -20.469 -11.860 25.952 1.00 95.31 275 PHE A C 1
ATOM 2096 O O . PHE A 1 275 ? -21.284 -12.743 26.259 1.00 95.31 275 PHE A O 1
ATOM 2103 N N . GLY A 1 276 ? -19.227 -11.790 26.447 1.00 95.19 276 GLY A N 1
ATOM 2104 C CA . GLY A 1 276 ? -18.635 -12.776 27.350 1.00 95.19 276 GLY A CA 1
ATOM 2105 C C . GLY A 1 276 ? -18.380 -14.130 26.686 1.00 95.19 276 GLY A C 1
ATOM 2106 O O . GLY A 1 276 ? -18.347 -15.151 27.375 1.00 95.19 276 GLY A O 1
ATOM 2107 N N . PHE A 1 277 ? -18.288 -14.177 25.352 1.00 97.31 277 PHE A N 1
ATOM 2108 C CA . PHE A 1 277 ? -18.002 -15.420 24.642 1.00 97.31 277 PHE A CA 1
ATOM 2109 C C . PHE A 1 277 ? -16.554 -15.848 24.854 1.00 97.31 277 PHE A C 1
ATOM 2111 O O . PHE A 1 277 ? -15.645 -15.026 24.923 1.00 97.31 277 PHE A O 1
ATOM 2118 N N . ASP A 1 278 ? -16.326 -17.159 24.923 1.00 98.00 278 ASP A N 1
ATOM 2119 C CA . ASP A 1 278 ? -14.968 -17.678 24.895 1.00 98.00 278 ASP A CA 1
ATOM 2120 C C . ASP A 1 278 ? -14.352 -17.476 23.502 1.00 98.00 278 ASP A C 1
ATOM 2122 O O . ASP A 1 278 ? -15.041 -17.487 22.474 1.00 98.00 278 ASP A O 1
ATOM 2126 N N . ARG A 1 279 ? -13.022 -17.357 23.464 1.00 97.12 279 ARG A N 1
ATOM 2127 C CA . ARG A 1 279 ? -12.273 -17.055 22.239 1.00 97.12 279 ARG A CA 1
ATOM 2128 C C . ARG A 1 279 ? -12.601 -17.971 21.070 1.00 97.12 279 ARG A C 1
ATOM 2130 O O . ARG A 1 279 ? -12.687 -17.518 19.931 1.00 97.12 279 ARG A O 1
ATOM 2137 N N . LYS A 1 280 ? -12.779 -19.271 21.324 1.00 98.19 280 LYS A N 1
ATOM 2138 C CA . LYS A 1 280 ? -13.063 -20.241 20.259 1.00 98.19 280 LYS A CA 1
ATOM 2139 C C . LYS A 1 280 ? -14.411 -19.944 19.608 1.00 98.19 280 LYS A C 1
ATOM 2141 O O . LYS A 1 280 ? -14.511 -19.978 18.380 1.00 98.19 280 LYS A O 1
ATOM 2146 N N . THR A 1 281 ? -15.422 -19.630 20.412 1.00 98.31 281 THR A N 1
ATOM 2147 C CA . THR A 1 281 ? -16.752 -19.255 19.927 1.00 98.31 281 THR A CA 1
ATOM 2148 C C . THR A 1 281 ? -16.707 -17.936 19.160 1.00 98.31 281 THR A C 1
ATOM 2150 O O . THR A 1 281 ? -17.175 -17.897 18.022 1.00 98.31 281 THR A O 1
ATOM 2153 N N . ALA A 1 282 ? -16.073 -16.895 19.711 1.00 98.19 282 ALA A N 1
ATOM 2154 C CA . ALA A 1 282 ? -15.938 -15.594 19.048 1.00 98.19 282 ALA A CA 1
ATOM 2155 C C . ALA A 1 282 ? -15.229 -15.704 17.683 1.00 98.19 282 ALA A C 1
ATOM 2157 O O . ALA A 1 282 ? -15.747 -15.234 16.670 1.00 98.19 282 ALA A O 1
ATOM 2158 N N . VAL A 1 283 ? -14.096 -16.416 17.621 1.00 98.31 283 VAL A N 1
ATOM 2159 C CA . VAL A 1 283 ? -13.361 -16.677 16.369 1.00 98.31 283 VAL A CA 1
ATOM 2160 C C . VAL A 1 283 ? -14.218 -17.444 15.363 1.00 98.31 283 VAL A C 1
ATOM 2162 O O . VAL A 1 283 ? -14.224 -17.101 14.180 1.00 98.31 283 VAL A O 1
ATOM 2165 N N . THR A 1 284 ? -14.948 -18.470 15.807 1.00 98.19 284 THR A N 1
ATOM 2166 C CA . THR A 1 284 ? -15.798 -19.279 14.920 1.00 98.19 284 THR A CA 1
ATOM 2167 C C . THR A 1 284 ? -16.919 -18.436 14.314 1.00 98.19 284 THR A C 1
ATOM 2169 O O . THR A 1 284 ? -17.125 -18.487 13.103 1.00 98.19 284 THR A O 1
ATOM 2172 N N . ILE A 1 285 ? -17.601 -17.617 15.124 1.00 97.44 285 ILE A N 1
ATOM 2173 C CA . ILE A 1 285 ? -18.671 -16.722 14.659 1.00 97.44 285 ILE A CA 1
ATOM 2174 C C . ILE A 1 285 ? -18.124 -15.728 13.632 1.00 97.44 285 ILE A C 1
ATOM 2176 O O . ILE A 1 285 ? -18.651 -15.649 12.521 1.00 97.44 285 ILE A O 1
ATOM 2180 N N . THR A 1 286 ? -17.037 -15.025 13.962 1.00 97.19 286 THR A N 1
ATOM 2181 C CA . THR A 1 286 ? -16.398 -14.066 13.049 1.00 97.19 286 THR A CA 1
ATOM 2182 C C . THR A 1 286 ? -15.977 -14.737 11.739 1.00 97.19 286 THR A C 1
ATOM 2184 O O . THR A 1 286 ? -16.249 -14.211 10.662 1.00 97.19 286 THR A O 1
ATOM 2187 N N . SER A 1 287 ? -15.392 -15.937 11.804 1.00 96.94 287 SER A N 1
ATOM 2188 C CA . SER A 1 287 ? -14.966 -16.688 10.615 1.00 96.94 287 SER A CA 1
ATOM 2189 C C . SER A 1 287 ? -16.139 -17.071 9.713 1.00 96.94 287 SER A C 1
ATOM 2191 O O . SER A 1 287 ? -16.029 -16.961 8.495 1.00 96.94 287 SER A O 1
ATOM 2193 N N . VAL A 1 288 ? -17.274 -17.491 10.285 1.00 96.50 288 VAL A N 1
ATOM 2194 C CA . VAL A 1 288 ? -18.485 -17.821 9.514 1.00 96.50 288 VAL A CA 1
ATOM 2195 C C . VAL A 1 288 ? -19.055 -16.578 8.829 1.00 96.50 288 VAL A C 1
ATOM 2197 O O . VAL A 1 288 ? -19.381 -16.642 7.645 1.00 96.50 288 VAL A O 1
ATOM 2200 N N . ILE A 1 289 ? -19.127 -15.441 9.533 1.00 93.62 289 ILE A N 1
ATOM 2201 C CA . ILE A 1 289 ? -19.593 -14.165 8.961 1.00 93.62 289 ILE A CA 1
ATOM 2202 C C . ILE A 1 289 ? -18.720 -13.771 7.765 1.00 93.62 289 ILE A C 1
ATOM 2204 O O . ILE A 1 289 ? -19.235 -13.472 6.687 1.00 93.62 289 ILE A O 1
ATOM 2208 N N . VAL A 1 290 ? -17.398 -13.827 7.932 1.00 94.38 290 VAL A N 1
ATOM 2209 C CA . VAL A 1 290 ? -16.430 -13.478 6.883 1.00 94.38 290 VAL A CA 1
ATOM 2210 C C . VAL A 1 290 ? -16.505 -14.453 5.715 1.00 94.38 290 VAL A C 1
ATOM 2212 O O . VAL A 1 290 ? -16.511 -14.019 4.568 1.00 94.38 290 VAL A O 1
ATOM 2215 N N . PHE A 1 291 ? -16.614 -15.757 5.980 1.00 94.94 291 PHE A N 1
ATOM 2216 C CA . PHE A 1 291 ? -16.734 -16.773 4.936 1.00 94.94 291 PHE A CA 1
ATOM 2217 C C . PHE A 1 291 ? -17.974 -16.552 4.065 1.00 94.94 291 PHE A C 1
ATOM 2219 O O . PHE A 1 291 ? -17.877 -16.627 2.840 1.00 94.94 291 PHE A O 1
ATOM 2226 N N . ILE A 1 292 ? -19.121 -16.244 4.679 1.00 92.69 292 ILE A N 1
ATOM 2227 C CA . ILE A 1 292 ? -20.363 -15.938 3.958 1.00 92.69 292 ILE A CA 1
ATOM 2228 C C . ILE A 1 292 ? -20.208 -14.636 3.161 1.00 92.69 292 ILE A C 1
ATOM 2230 O O . ILE A 1 292 ? -20.518 -14.614 1.969 1.00 92.69 292 ILE A O 1
ATOM 2234 N N . GLY A 1 293 ? -19.680 -13.576 3.780 1.00 90.94 293 GLY A N 1
ATOM 2235 C CA . GLY A 1 293 ? -19.461 -12.287 3.116 1.00 90.94 293 GLY A CA 1
ATOM 2236 C C . GLY A 1 293 ? -18.498 -12.371 1.927 1.00 90.94 293 GLY A C 1
ATOM 2237 O O . GLY A 1 293 ? -18.738 -11.761 0.885 1.00 90.94 293 GLY A O 1
ATOM 2238 N N . ALA A 1 294 ? -17.450 -13.191 2.036 1.00 93.75 294 ALA A N 1
ATOM 2239 C CA . ALA A 1 294 ? -16.463 -13.388 0.980 1.00 93.75 294 ALA A CA 1
ATOM 2240 C C . ALA A 1 294 ? -17.057 -14.010 -0.295 1.00 93.75 294 ALA A C 1
ATOM 2242 O O . ALA A 1 294 ? -16.536 -13.762 -1.379 1.00 93.75 294 ALA A O 1
ATOM 2243 N N . GLN A 1 295 ? -18.161 -14.766 -0.211 1.00 95.00 295 GLN A N 1
ATOM 2244 C CA . GLN A 1 295 ? -18.781 -15.358 -1.4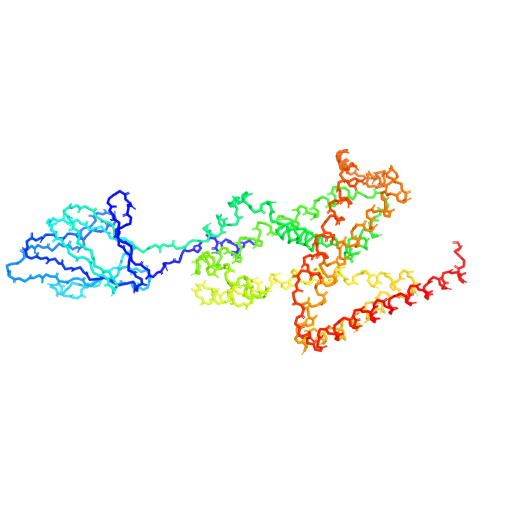05 1.00 95.00 295 GLN A CA 1
ATOM 2245 C C . GLN A 1 295 ? -19.251 -14.278 -2.388 1.00 95.00 295 GLN A C 1
ATOM 2247 O O . GLN A 1 295 ? -19.048 -14.406 -3.594 1.00 95.00 295 GLN A O 1
ATOM 2252 N N . ALA A 1 296 ? -19.827 -13.183 -1.883 1.00 92.38 296 ALA A N 1
ATOM 2253 C CA . ALA A 1 296 ? -20.267 -12.076 -2.726 1.00 92.38 296 ALA A CA 1
ATOM 2254 C C . ALA A 1 296 ? -19.080 -11.394 -3.426 1.00 92.38 296 ALA A C 1
ATOM 2256 O O . ALA A 1 296 ? -19.150 -11.119 -4.619 1.00 92.38 296 ALA A O 1
ATOM 2257 N N . VAL A 1 297 ? -17.965 -11.216 -2.713 1.00 92.75 297 VAL A N 1
ATOM 2258 C CA . VAL A 1 297 ? -16.712 -10.664 -3.254 1.00 92.75 297 VAL A CA 1
ATOM 2259 C C . VAL A 1 297 ? -16.132 -11.552 -4.363 1.00 92.75 297 VAL A C 1
ATOM 2261 O O . VAL A 1 297 ? -15.672 -11.039 -5.378 1.00 92.75 297 VAL A O 1
ATOM 2264 N N . ILE A 1 298 ? -16.167 -12.878 -4.188 1.00 93.25 298 ILE A N 1
ATOM 2265 C CA . ILE A 1 298 ? -15.598 -13.845 -5.142 1.00 93.25 298 ILE A CA 1
ATOM 2266 C C . ILE A 1 298 ? -16.439 -13.942 -6.420 1.00 93.25 298 ILE A C 1
ATOM 2268 O O . ILE A 1 298 ? -15.886 -14.027 -7.516 1.00 93.25 298 ILE A O 1
ATOM 2272 N N . PHE A 1 299 ? -17.767 -13.970 -6.290 1.00 94.50 299 PHE A N 1
ATOM 2273 C CA . PHE A 1 299 ? -18.654 -14.329 -7.401 1.00 94.50 299 PHE A CA 1
ATOM 2274 C C . PHE A 1 299 ? -19.365 -13.142 -8.063 1.00 94.50 299 PHE A C 1
ATOM 2276 O O . PHE A 1 299 ? -19.885 -13.303 -9.168 1.00 94.50 299 PHE A O 1
ATOM 2283 N N . LEU A 1 300 ? -19.407 -11.959 -7.436 1.00 93.56 300 LEU A N 1
ATOM 2284 C CA . LEU A 1 300 ? -20.091 -10.785 -7.983 1.00 93.56 300 LEU A CA 1
ATOM 2285 C C . LEU A 1 300 ? -19.087 -9.719 -8.436 1.00 93.56 300 LEU A C 1
ATOM 2287 O O . LEU A 1 300 ? -18.391 -9.097 -7.636 1.00 93.56 300 LEU A O 1
ATOM 2291 N N . ALA A 1 301 ? -19.055 -9.464 -9.744 1.00 90.38 301 ALA A N 1
ATOM 2292 C CA . ALA A 1 301 ? -18.189 -8.446 -10.332 1.00 90.38 301 ALA A CA 1
ATOM 2293 C C . ALA A 1 301 ? -18.502 -7.039 -9.784 1.00 90.38 301 ALA A C 1
ATOM 2295 O O . ALA A 1 301 ? -19.670 -6.640 -9.689 1.00 90.38 301 ALA A O 1
ATOM 2296 N N . GLY A 1 302 ? -17.448 -6.291 -9.444 1.00 89.50 302 GLY A N 1
ATOM 2297 C CA . GLY A 1 302 ? -17.523 -4.946 -8.861 1.00 89.50 302 GLY A CA 1
ATOM 2298 C C . GLY A 1 302 ? -17.884 -4.906 -7.372 1.00 89.50 302 GLY A C 1
ATOM 2299 O O . GLY A 1 302 ? -17.891 -3.831 -6.782 1.00 89.50 302 GLY A O 1
ATOM 2300 N N . PHE A 1 303 ? -18.175 -6.051 -6.738 1.00 93.50 303 PHE A N 1
ATOM 2301 C CA . PHE A 1 303 ? -18.537 -6.087 -5.318 1.00 93.50 303 PHE A CA 1
ATOM 2302 C C . PHE A 1 303 ? -17.342 -5.741 -4.422 1.00 93.50 303 PHE A C 1
ATOM 2304 O O . PHE A 1 303 ? -17.496 -4.983 -3.470 1.00 93.50 303 PHE A O 1
ATOM 2311 N N . LEU A 1 304 ? -16.149 -6.262 -4.742 1.00 93.88 304 LEU A N 1
ATOM 2312 C CA . LEU A 1 304 ? -14.912 -5.927 -4.029 1.00 93.88 304 LEU A CA 1
ATOM 2313 C C . LEU A 1 304 ? -14.620 -4.424 -4.087 1.00 93.88 304 LEU A C 1
ATOM 2315 O O . LEU A 1 304 ? -14.372 -3.821 -3.049 1.00 93.88 304 LEU A O 1
ATOM 2319 N N . ASP A 1 305 ? -14.694 -3.841 -5.285 1.00 92.19 305 ASP A N 1
ATOM 2320 C CA . ASP A 1 305 ? -14.379 -2.430 -5.517 1.00 92.19 305 ASP A CA 1
ATOM 2321 C C . ASP A 1 305 ? -15.318 -1.513 -4.720 1.00 92.19 305 ASP A C 1
ATOM 2323 O O . ASP A 1 305 ? -14.880 -0.533 -4.125 1.00 92.19 305 ASP A O 1
ATOM 2327 N N . GLU A 1 306 ? -16.609 -1.856 -4.642 1.00 92.69 306 GLU A N 1
ATOM 2328 C CA . GLU A 1 306 ? -17.583 -1.073 -3.874 1.00 92.69 306 GLU A CA 1
ATOM 2329 C C . GLU A 1 306 ? -17.365 -1.201 -2.355 1.00 92.69 306 GLU A C 1
ATOM 2331 O O . GLU A 1 306 ? -17.499 -0.218 -1.623 1.00 92.69 306 GLU A O 1
ATOM 2336 N N . MET A 1 307 ? -17.009 -2.398 -1.869 1.00 93.94 307 MET A N 1
ATOM 2337 C CA . MET A 1 307 ? -16.658 -2.613 -0.459 1.00 93.94 307 MET A CA 1
ATOM 2338 C C . MET A 1 307 ? -15.406 -1.817 -0.076 1.00 93.94 307 MET A C 1
ATOM 2340 O O . MET A 1 307 ? -15.401 -1.152 0.960 1.00 93.94 307 MET A O 1
ATOM 2344 N N . ASP A 1 308 ? -14.368 -1.859 -0.912 1.00 93.38 308 ASP A N 1
ATOM 2345 C CA . ASP A 1 308 ? -13.116 -1.128 -0.703 1.00 93.38 308 ASP A CA 1
ATOM 2346 C C . ASP A 1 308 ? -13.325 0.392 -0.752 1.00 93.38 308 ASP A C 1
ATOM 2348 O O . ASP A 1 308 ? -12.868 1.113 0.134 1.00 93.38 308 ASP A O 1
ATOM 2352 N N . PHE A 1 309 ? -14.116 0.882 -1.709 1.00 90.94 309 PHE A N 1
ATOM 2353 C CA . PHE A 1 309 ? -14.440 2.303 -1.817 1.00 90.94 309 PHE A CA 1
ATOM 2354 C C . PHE A 1 309 ? -15.101 2.846 -0.543 1.00 90.94 309 PHE A C 1
ATOM 2356 O O . PHE A 1 309 ? -14.644 3.842 0.025 1.00 90.94 309 PHE A O 1
ATOM 2363 N N . TRP A 1 310 ? -16.166 2.199 -0.058 1.00 92.62 310 TRP A N 1
ATOM 2364 C CA . TRP A 1 310 ? -16.873 2.690 1.126 1.00 92.62 310 TRP A CA 1
ATOM 2365 C C . TRP A 1 310 ? -16.109 2.404 2.410 1.00 92.62 310 TRP A C 1
ATOM 2367 O O . TRP A 1 310 ? -15.882 3.325 3.190 1.00 92.62 310 TRP A O 1
ATOM 2377 N N . ALA A 1 311 ? -15.734 1.149 2.654 1.00 93.06 311 ALA A N 1
ATOM 2378 C CA . ALA A 1 311 ? -15.152 0.747 3.927 1.00 93.06 311 ALA A CA 1
ATOM 2379 C C . ALA A 1 311 ? -13.651 1.048 3.994 1.00 93.06 311 ALA A C 1
ATOM 2381 O O . ALA A 1 311 ? -13.213 1.659 4.960 1.00 93.06 311 ALA A O 1
ATOM 2382 N N . GLY A 1 312 ? -12.884 0.649 2.976 1.00 90.94 312 GLY A N 1
ATOM 2383 C CA . GLY A 1 312 ? -11.419 0.740 2.953 1.00 90.94 312 GLY A CA 1
ATOM 2384 C C . GLY A 1 312 ? -10.857 2.116 2.587 1.00 90.94 312 GLY A C 1
ATOM 2385 O O . GLY A 1 312 ? -9.706 2.394 2.912 1.00 90.94 312 GLY A O 1
ATOM 2386 N N . THR A 1 313 ? -11.660 2.985 1.962 1.00 90.50 313 THR A N 1
ATOM 2387 C CA . THR A 1 313 ? -11.222 4.314 1.501 1.00 90.50 313 THR A CA 1
ATOM 2388 C C . THR A 1 313 ? -11.995 5.453 2.168 1.00 90.50 313 THR A C 1
ATOM 2390 O O . THR A 1 313 ? -11.398 6.301 2.830 1.00 90.50 313 THR A O 1
ATOM 2393 N N . PHE A 1 314 ? -13.323 5.508 2.023 1.00 91.50 314 PHE A N 1
ATOM 2394 C CA . PHE A 1 314 ? -14.105 6.652 2.505 1.00 91.50 314 PHE A CA 1
ATOM 2395 C C . PHE A 1 314 ? -14.289 6.648 4.030 1.00 91.50 314 PHE A C 1
ATOM 2397 O O . PHE A 1 314 ? -13.941 7.619 4.709 1.00 91.50 314 PHE A O 1
ATOM 2404 N N . PHE A 1 315 ? -14.828 5.562 4.592 1.00 93.69 315 PHE A N 1
ATOM 2405 C CA . PHE A 1 315 ? -15.182 5.516 6.009 1.00 93.69 315 PHE A CA 1
ATOM 2406 C C . PHE A 1 315 ? -13.972 5.474 6.938 1.00 93.69 315 PHE A C 1
ATOM 2408 O O . PHE A 1 315 ? -14.080 6.014 8.032 1.00 93.69 315 PHE A O 1
ATOM 2415 N N . VAL A 1 316 ? -12.817 4.947 6.525 1.00 94.44 316 VAL A N 1
ATOM 2416 C CA . VAL A 1 316 ? -11.591 5.021 7.347 1.00 94.44 316 VAL A CA 1
ATOM 2417 C C . VAL A 1 316 ? -11.157 6.464 7.611 1.00 94.44 316 VAL A C 1
ATOM 2419 O O . VAL A 1 316 ? -10.754 6.785 8.727 1.00 94.44 316 VAL A O 1
ATOM 2422 N N . ILE A 1 317 ? -11.322 7.368 6.638 1.00 94.38 317 ILE A N 1
ATOM 2423 C CA . ILE A 1 317 ? -11.025 8.797 6.816 1.00 94.38 317 ILE A CA 1
ATOM 2424 C C . ILE A 1 317 ? -12.067 9.443 7.737 1.00 94.38 317 ILE A C 1
ATOM 2426 O O . ILE A 1 317 ? -11.711 10.219 8.626 1.00 94.38 317 ILE A O 1
ATOM 2430 N N . VAL A 1 318 ? -13.351 9.108 7.554 1.00 95.62 318 VAL A N 1
ATOM 2431 C CA . VAL A 1 318 ? -14.437 9.581 8.432 1.00 95.62 318 VAL A CA 1
ATOM 2432 C C . VAL A 1 318 ? -14.194 9.137 9.874 1.00 95.62 318 VAL A C 1
ATOM 2434 O O . VAL A 1 318 ? -14.241 9.965 10.781 1.00 95.62 318 VAL A O 1
ATOM 2437 N N . LEU A 1 319 ? -13.901 7.856 10.090 1.00 96.38 319 LEU A N 1
ATOM 2438 C CA . LEU A 1 319 ? -13.637 7.282 11.405 1.00 96.38 319 LEU A CA 1
ATOM 2439 C C . LEU A 1 319 ? -12.374 7.878 12.023 1.00 96.38 319 LEU A C 1
ATOM 2441 O O . LEU A 1 319 ? -12.431 8.301 13.170 1.00 96.38 319 LEU A O 1
ATOM 2445 N N . GLY A 1 320 ? -11.289 8.052 11.264 1.00 96.44 320 GLY A N 1
ATOM 2446 C CA . GLY A 1 320 ? -10.093 8.731 11.770 1.00 96.44 320 GLY A CA 1
ATOM 2447 C C . GLY A 1 320 ? -10.352 10.180 12.198 1.00 96.44 320 GLY A C 1
ATOM 2448 O O . GLY A 1 320 ? -9.858 10.617 13.237 1.00 96.44 320 GLY A O 1
ATOM 2449 N N . LEU A 1 321 ? -11.168 10.932 11.449 1.00 97.56 321 LEU A N 1
ATOM 2450 C CA . LEU A 1 321 ? -11.588 12.275 11.862 1.00 97.56 321 LEU A CA 1
ATOM 2451 C C . LEU A 1 321 ? -12.422 12.226 13.151 1.00 97.56 321 LEU A C 1
ATOM 2453 O O . LEU A 1 321 ? -12.182 13.018 14.065 1.00 97.56 321 LEU A O 1
ATOM 2457 N N . LEU A 1 322 ? -13.385 11.304 13.231 1.00 97.94 322 LEU A N 1
ATOM 2458 C CA . LEU A 1 322 ? -14.223 11.132 14.415 1.00 97.94 322 LEU A CA 1
ATOM 2459 C C . LEU A 1 322 ? -13.386 10.755 15.639 1.00 97.94 322 LEU A C 1
ATOM 2461 O O . LEU A 1 322 ? -13.533 11.392 16.673 1.00 97.94 322 LEU A O 1
ATOM 2465 N N . GLU A 1 323 ? -12.469 9.799 15.524 1.00 97.19 323 GLU A N 1
ATOM 2466 C CA . GLU A 1 323 ? -11.566 9.380 16.600 1.00 97.19 323 GLU A CA 1
ATOM 2467 C C . GLU A 1 323 ? -10.732 10.554 17.131 1.00 97.19 323 GLU A C 1
ATOM 2469 O O . GLU A 1 323 ? -10.647 10.754 18.345 1.00 97.19 323 GLU A O 1
ATOM 2474 N N . VAL A 1 324 ? -10.186 11.396 16.244 1.00 97.38 324 VAL A N 1
ATOM 2475 C CA . VAL A 1 324 ? -9.450 12.606 16.646 1.00 97.38 324 VAL A CA 1
ATOM 2476 C C . VAL A 1 324 ? -10.359 13.596 17.378 1.00 97.38 324 VAL A C 1
ATOM 2478 O O . VAL A 1 324 ? -9.969 14.122 18.422 1.00 97.38 324 VAL A O 1
ATOM 2481 N N . ILE A 1 325 ? -11.574 13.844 16.879 1.00 98.12 325 ILE A N 1
ATOM 2482 C CA . ILE A 1 325 ? -12.537 14.744 17.535 1.00 98.12 325 ILE A CA 1
ATOM 2483 C C . ILE A 1 325 ? -12.929 14.196 18.914 1.00 98.12 325 ILE A C 1
ATOM 2485 O O . ILE A 1 325 ? -12.875 14.923 19.909 1.00 98.12 325 ILE A O 1
ATOM 2489 N N . LEU A 1 326 ? -13.287 12.916 19.000 1.00 98.12 326 LEU A N 1
ATOM 2490 C CA . LEU A 1 326 ? -13.685 12.271 20.248 1.00 98.12 326 LEU A CA 1
ATOM 2491 C C . LEU A 1 326 ? -12.551 12.329 21.280 1.00 98.12 326 LEU A C 1
ATOM 2493 O O . LEU A 1 326 ? -12.777 12.738 22.420 1.00 98.12 326 LEU A O 1
ATOM 2497 N N . PHE A 1 327 ? -11.324 11.989 20.882 1.00 97.75 327 PHE A N 1
ATOM 2498 C CA . PHE A 1 327 ? -10.202 11.872 21.809 1.00 97.75 327 PHE A CA 1
ATOM 2499 C C . PHE A 1 327 ? -9.568 13.222 22.179 1.00 97.75 327 PHE A C 1
ATOM 2501 O O . PHE A 1 327 ? -9.319 13.486 23.351 1.00 97.75 327 PHE A O 1
ATOM 2508 N N . TYR A 1 328 ? -9.333 14.122 21.220 1.00 97.38 328 TYR A N 1
ATOM 2509 C CA . TYR A 1 328 ? -8.664 15.399 21.502 1.00 97.38 328 TYR A CA 1
ATOM 2510 C C . TYR A 1 328 ? -9.618 16.552 21.823 1.00 97.38 328 TYR A C 1
ATOM 2512 O O . TYR A 1 328 ? -9.195 17.501 22.485 1.00 97.38 328 TYR A O 1
ATOM 2520 N N . TRP A 1 329 ? -10.861 16.545 21.331 1.00 97.19 329 TRP A N 1
ATOM 2521 C CA . TRP A 1 329 ? -11.780 17.678 21.522 1.00 97.19 329 TRP A CA 1
ATOM 2522 C C . TRP A 1 329 ? -12.853 17.388 22.567 1.00 97.19 329 TRP A C 1
ATOM 2524 O O . TRP A 1 329 ? -13.097 18.251 23.408 1.00 97.19 329 TRP A O 1
ATOM 2534 N N . ILE A 1 330 ? -13.469 16.201 22.541 1.00 97.81 330 ILE A N 1
ATOM 2535 C CA . ILE A 1 330 ? -14.536 15.850 23.490 1.00 97.81 330 ILE A CA 1
ATOM 2536 C C . ILE A 1 330 ? -13.968 15.352 24.823 1.00 97.81 330 ILE A C 1
ATOM 2538 O O . ILE A 1 330 ? -14.385 15.836 25.872 1.00 97.81 330 ILE A O 1
ATOM 2542 N N . TYR A 1 331 ? -13.019 14.411 24.807 1.00 96.88 331 TYR A N 1
ATOM 2543 C CA . TYR A 1 331 ? -12.460 13.842 26.040 1.00 96.88 331 TYR A CA 1
ATOM 2544 C C . TYR A 1 331 ? -11.615 14.851 26.838 1.00 96.88 331 TYR A C 1
ATOM 2546 O O . TYR A 1 331 ? -11.798 14.966 28.051 1.00 96.88 331 TYR A O 1
ATOM 2554 N N . ASP A 1 332 ? -10.719 15.564 26.144 1.00 96.69 332 ASP A N 1
ATOM 2555 C CA . ASP A 1 332 ? -9.936 16.753 26.539 1.00 96.69 332 ASP A CA 1
ATOM 2556 C C . ASP A 1 332 ? -8.510 16.628 25.978 1.00 96.69 332 ASP A C 1
ATOM 2558 O O . ASP A 1 332 ? -7.815 15.640 26.213 1.00 96.69 332 ASP A O 1
ATOM 2562 N N . ALA A 1 333 ? -8.034 17.662 25.280 1.00 96.94 333 ALA A N 1
ATOM 2563 C CA . ALA A 1 333 ? -6.740 17.621 24.596 1.00 96.94 333 ALA A CA 1
ATOM 2564 C C . ALA A 1 333 ? -5.545 17.401 25.539 1.00 96.94 333 ALA A C 1
ATOM 2566 O O . ALA A 1 333 ? -4.560 16.781 25.138 1.00 96.94 333 ALA A O 1
ATOM 2567 N N . LYS A 1 334 ? -5.582 17.942 26.766 1.00 97.06 334 LYS A N 1
ATOM 2568 C CA . LYS A 1 334 ? -4.466 17.797 27.713 1.00 97.06 334 LYS A CA 1
ATOM 2569 C C . LYS A 1 334 ? -4.442 16.387 28.284 1.00 97.06 334 LYS A C 1
ATOM 2571 O O . LYS A 1 334 ? -3.378 15.780 28.292 1.00 97.06 334 LYS A O 1
ATOM 2576 N N . LYS A 1 335 ? -5.604 15.847 28.661 1.00 97.94 335 LYS A N 1
ATOM 2577 C CA . LYS A 1 335 ? -5.722 14.454 29.114 1.00 97.94 335 LYS A CA 1
ATOM 2578 C C . LYS A 1 335 ? -5.316 13.469 28.022 1.00 97.94 335 LYS A C 1
ATOM 2580 O O . LYS A 1 335 ? -4.545 12.560 28.291 1.00 97.94 335 LYS A O 1
ATOM 2585 N N . ALA A 1 336 ? -5.760 13.684 26.784 1.00 97.56 336 ALA A N 1
ATOM 2586 C CA . ALA A 1 336 ? -5.340 12.878 25.637 1.00 97.56 336 ALA A CA 1
ATOM 2587 C C . ALA A 1 336 ? -3.813 12.889 25.455 1.00 97.56 336 ALA A C 1
ATOM 2589 O O . ALA A 1 336 ? -3.191 11.844 25.276 1.00 97.56 336 ALA A O 1
ATOM 2590 N N . TRP A 1 337 ? -3.192 14.068 25.556 1.00 98.06 337 TRP A N 1
ATOM 2591 C CA . TRP A 1 337 ? -1.740 14.213 25.476 1.00 98.06 337 TRP A CA 1
ATOM 2592 C C . TRP A 1 337 ? -1.002 13.506 26.619 1.00 98.06 337 TRP A C 1
ATOM 2594 O O . TRP A 1 337 ? 0.027 12.871 26.385 1.00 98.06 337 TRP A O 1
ATOM 2604 N N . GLU A 1 338 ? -1.517 13.609 27.843 1.00 97.56 338 GLU A N 1
ATOM 2605 C CA . GLU A 1 338 ? -0.981 12.906 29.011 1.00 97.56 338 GLU A CA 1
ATOM 2606 C C . GLU A 1 338 ? -1.089 11.386 28.847 1.00 97.56 338 GLU A C 1
ATOM 2608 O O . GLU A 1 338 ? -0.108 10.690 29.093 1.00 97.56 338 GLU A O 1
ATOM 2613 N N . GLU A 1 339 ? -2.223 10.877 28.359 1.00 97.38 339 GLU A N 1
ATOM 2614 C CA . GLU A 1 339 ? -2.428 9.447 28.101 1.00 97.38 339 GLU A CA 1
ATOM 2615 C C . GLU A 1 339 ? -1.490 8.915 27.007 1.00 97.38 339 GLU A C 1
ATOM 2617 O O . GLU A 1 339 ? -0.884 7.864 27.200 1.00 97.38 339 GLU A O 1
ATOM 2622 N N . ILE A 1 340 ? -1.280 9.660 25.913 1.00 97.31 340 ILE A N 1
ATOM 2623 C CA . ILE A 1 340 ? -0.333 9.278 24.844 1.00 97.31 340 ILE A CA 1
ATOM 2624 C C . ILE A 1 340 ? 1.108 9.174 25.365 1.00 97.31 340 ILE A C 1
ATOM 2626 O O . ILE A 1 340 ? 1.868 8.311 24.931 1.00 97.31 340 ILE A O 1
ATOM 2630 N N . ASN A 1 341 ? 1.502 10.062 26.281 1.00 97.88 341 ASN A N 1
ATOM 2631 C CA . ASN A 1 341 ? 2.862 10.104 26.822 1.00 97.88 341 ASN A CA 1
ATOM 2632 C C . ASN A 1 341 ? 3.035 9.263 28.100 1.00 97.88 341 ASN A C 1
ATOM 2634 O O . ASN A 1 341 ? 4.150 9.160 28.624 1.00 97.88 341 ASN A O 1
ATOM 2638 N N . ARG A 1 342 ? 1.962 8.664 28.633 1.00 97.69 342 ARG A N 1
ATOM 2639 C CA . ARG A 1 342 ? 2.017 7.892 29.877 1.00 97.69 342 ARG A CA 1
ATOM 2640 C C . ARG A 1 342 ? 2.865 6.639 29.686 1.00 97.69 342 ARG A C 1
ATOM 2642 O O . ARG A 1 342 ? 2.609 5.833 28.802 1.00 97.69 342 ARG A O 1
ATOM 2649 N N . GLY A 1 343 ? 3.853 6.449 30.561 1.00 95.44 343 GLY A N 1
ATOM 2650 C CA . GLY A 1 343 ? 4.750 5.290 30.495 1.00 95.44 343 GLY A CA 1
ATOM 2651 C C . GLY A 1 343 ? 5.662 5.280 29.263 1.00 95.44 343 GLY A C 1
ATOM 2652 O O . GLY A 1 343 ? 6.302 4.265 29.004 1.00 95.44 343 GLY A O 1
ATOM 2653 N N . GLY A 1 344 ? 5.722 6.388 28.513 1.00 95.75 344 GLY A N 1
ATOM 2654 C CA . GLY A 1 344 ? 6.490 6.491 27.281 1.00 95.75 344 GLY A CA 1
ATOM 2655 C C . GLY A 1 344 ? 7.997 6.373 27.507 1.00 95.75 344 GLY A C 1
ATOM 2656 O O . GLY A 1 344 ? 8.556 7.009 28.402 1.00 95.75 344 GLY A O 1
ATOM 2657 N N . LEU A 1 345 ? 8.664 5.591 26.658 1.00 97.38 345 LEU A N 1
ATOM 2658 C CA . LEU A 1 345 ? 10.128 5.548 26.563 1.00 97.38 345 LEU A CA 1
ATOM 2659 C C . LEU A 1 345 ? 10.674 6.799 25.867 1.00 97.38 345 LEU A C 1
ATOM 2661 O O . LEU A 1 345 ? 11.820 7.189 26.083 1.00 97.38 345 LEU A O 1
ATOM 2665 N N . ILE A 1 346 ? 9.835 7.436 25.051 1.00 97.62 346 ILE A N 1
ATOM 2666 C CA . ILE A 1 346 ? 10.056 8.757 24.469 1.00 97.62 346 ILE A CA 1
ATOM 2667 C C . ILE A 1 346 ? 8.845 9.640 24.760 1.00 97.62 346 ILE A C 1
ATOM 2669 O O . ILE A 1 346 ? 7.736 9.147 24.961 1.00 97.62 346 ILE A O 1
ATOM 2673 N N . GLN A 1 347 ? 9.049 10.954 24.726 1.00 96.50 347 GLN A N 1
ATOM 2674 C CA . GLN A 1 347 ? 7.944 11.905 24.689 1.00 96.50 347 GLN A CA 1
ATOM 2675 C C . GLN A 1 347 ? 7.647 12.294 23.247 1.00 96.50 347 GLN A C 1
ATOM 2677 O O . GLN A 1 347 ? 8.559 12.583 22.468 1.00 96.50 347 GLN A O 1
ATOM 2682 N N . VAL A 1 348 ? 6.364 12.343 22.903 1.00 97.69 348 VAL A N 1
ATOM 2683 C CA . VAL A 1 348 ? 5.925 12.840 21.603 1.00 97.69 348 VAL A CA 1
ATOM 2684 C C . VAL A 1 348 ? 6.321 14.320 21.491 1.00 97.69 348 VAL A C 1
ATOM 2686 O O . VAL A 1 348 ? 6.029 15.106 22.399 1.00 97.69 348 VAL A O 1
ATOM 2689 N N . PRO A 1 349 ? 6.979 14.754 20.398 1.00 98.06 349 PRO A N 1
ATOM 2690 C CA . PRO A 1 349 ? 7.366 16.150 20.236 1.00 98.06 349 PRO A CA 1
ATOM 2691 C C . PRO A 1 349 ? 6.162 17.092 20.324 1.00 98.06 349 PRO A C 1
ATOM 2693 O O . PRO A 1 349 ? 5.157 16.895 19.644 1.00 98.06 349 PRO A O 1
ATOM 2696 N N . ARG A 1 350 ? 6.274 18.164 21.118 1.00 97.00 350 ARG A N 1
ATOM 2697 C CA . ARG A 1 350 ? 5.155 19.073 21.444 1.00 97.00 350 ARG A CA 1
ATOM 2698 C C . ARG A 1 350 ? 4.458 19.691 20.226 1.00 97.00 350 ARG A C 1
ATOM 2700 O O . ARG A 1 350 ? 3.291 20.053 20.323 1.00 97.00 350 ARG A O 1
ATOM 2707 N N . ILE A 1 351 ? 5.131 19.793 19.079 1.00 98.31 351 ILE A N 1
ATOM 2708 C CA . ILE A 1 351 ? 4.511 20.227 17.817 1.00 98.31 351 ILE A CA 1
ATOM 2709 C C . ILE A 1 351 ? 3.306 19.343 17.441 1.00 98.31 351 ILE A C 1
ATOM 2711 O O . ILE A 1 351 ? 2.282 19.865 17.000 1.00 98.31 351 ILE A O 1
ATOM 2715 N N . TYR A 1 352 ? 3.370 18.032 17.710 1.00 98.00 352 TYR A N 1
ATOM 2716 C CA . TYR A 1 352 ? 2.298 17.088 17.392 1.00 98.00 352 TYR A CA 1
ATOM 2717 C C . TYR A 1 352 ? 1.029 17.314 18.209 1.00 98.00 352 TYR A C 1
ATOM 2719 O O . TYR A 1 352 ? -0.056 17.024 17.715 1.00 98.00 352 TYR A O 1
ATOM 2727 N N . PHE A 1 353 ? 1.125 17.916 19.399 1.00 98.00 353 PHE A N 1
ATOM 2728 C CA . PHE A 1 353 ? -0.059 18.357 20.137 1.00 98.00 353 PHE A CA 1
ATOM 2729 C C . PHE A 1 353 ? -0.915 19.306 19.287 1.00 98.00 353 PHE A C 1
ATOM 2731 O O . PHE A 1 353 ? -2.135 19.169 19.230 1.00 98.00 353 PHE A O 1
ATOM 2738 N N . TYR A 1 354 ? -0.275 20.260 18.605 1.00 97.94 354 TYR A N 1
ATOM 2739 C CA . TYR A 1 354 ? -0.959 21.238 17.760 1.00 97.94 354 TYR A CA 1
ATOM 2740 C C . TYR A 1 354 ? -1.366 20.648 16.409 1.00 97.94 354 TYR A C 1
ATOM 2742 O O . TYR A 1 354 ? -2.444 20.975 15.914 1.00 97.94 354 TYR A O 1
ATOM 2750 N N . ILE A 1 355 ? -0.540 19.764 15.837 1.00 98.25 355 ILE A N 1
ATOM 2751 C CA . ILE A 1 355 ? -0.861 19.074 14.581 1.00 98.25 355 ILE A CA 1
ATOM 2752 C C . ILE A 1 355 ? -2.133 18.245 14.757 1.00 98.25 355 ILE A C 1
ATOM 2754 O O . ILE A 1 355 ? -3.105 18.497 14.055 1.00 98.25 355 ILE A O 1
ATOM 2758 N N . VAL A 1 356 ? -2.172 17.341 15.740 1.00 97.25 356 VAL A N 1
ATOM 2759 C CA . VAL A 1 356 ? -3.326 16.454 15.951 1.00 97.25 356 VAL A CA 1
ATOM 2760 C C . VAL A 1 356 ? -4.566 17.245 16.356 1.00 97.25 356 VAL A C 1
ATOM 2762 O O . VAL A 1 356 ? -5.660 16.971 15.873 1.00 97.25 356 VAL A O 1
ATOM 2765 N N . ARG A 1 357 ? -4.414 18.271 17.202 1.00 97.19 357 ARG A N 1
ATOM 2766 C CA . ARG A 1 357 ? -5.558 19.060 17.669 1.00 97.19 357 ARG A CA 1
ATOM 2767 C C . ARG A 1 357 ? -6.166 19.952 16.587 1.00 97.19 357 ARG A C 1
ATOM 2769 O O . ARG A 1 357 ? -7.376 20.151 16.620 1.00 97.19 357 ARG A O 1
ATOM 2776 N N . TYR A 1 358 ? -5.364 20.531 15.695 1.00 97.38 358 TYR A N 1
ATOM 2777 C CA . TYR A 1 358 ? -5.841 21.556 14.759 1.00 97.38 358 TYR A CA 1
ATOM 2778 C C . TYR A 1 358 ? -5.622 21.176 13.297 1.00 97.38 358 TYR A C 1
ATOM 2780 O O . TYR A 1 358 ? -6.576 21.175 12.526 1.00 97.38 358 TYR A O 1
ATOM 2788 N N . LEU A 1 359 ? -4.390 20.847 12.905 1.00 97.81 359 LEU A N 1
ATOM 2789 C CA . LEU A 1 359 ? -4.059 20.622 11.498 1.00 97.81 359 LEU A CA 1
ATOM 2790 C C . LEU A 1 359 ? -4.719 19.352 10.950 1.00 97.81 359 LEU A C 1
ATOM 2792 O O . LEU A 1 359 ? -5.355 19.412 9.903 1.00 97.81 359 LEU A O 1
ATOM 2796 N N . THR A 1 360 ? -4.611 18.231 11.664 1.00 97.56 360 THR A N 1
ATOM 2797 C CA . THR A 1 360 ? -5.183 16.941 11.264 1.00 97.56 360 THR A CA 1
ATOM 2798 C C . THR A 1 360 ? -6.692 17.025 11.013 1.00 97.56 360 THR A C 1
ATOM 2800 O O . THR A 1 360 ? -7.097 16.708 9.898 1.00 97.56 360 THR A O 1
ATOM 2803 N N . PRO A 1 361 ? -7.546 17.493 11.948 1.00 97.06 361 PRO A N 1
ATOM 2804 C CA . PRO A 1 361 ? -8.985 17.529 11.700 1.00 97.06 361 PRO A CA 1
ATOM 2805 C C . PRO A 1 361 ? -9.367 18.480 10.559 1.00 97.06 361 PRO A C 1
ATOM 2807 O O . PRO A 1 361 ? -10.244 18.146 9.769 1.00 97.06 361 PRO A O 1
ATOM 2810 N N . ILE A 1 362 ? -8.686 19.626 10.416 1.00 97.12 362 ILE A N 1
ATOM 2811 C CA . ILE A 1 362 ? -8.916 20.551 9.292 1.00 97.12 362 ILE A CA 1
ATOM 2812 C C . ILE A 1 362 ? -8.558 19.878 7.963 1.00 97.12 362 ILE A C 1
ATOM 2814 O O . ILE A 1 362 ? -9.317 19.966 7.000 1.00 97.12 362 ILE A O 1
ATOM 2818 N N . PHE A 1 363 ? -7.415 19.196 7.913 1.00 95.75 363 PHE A N 1
ATOM 2819 C CA . PHE A 1 363 ? -6.926 18.531 6.713 1.00 95.75 363 PHE A CA 1
ATOM 2820 C C . PHE A 1 363 ? -7.823 17.358 6.300 1.00 95.75 363 PHE A C 1
ATOM 2822 O O . PHE A 1 363 ? -8.228 17.282 5.141 1.00 95.75 363 PHE A O 1
ATOM 2829 N N . LEU A 1 364 ? -8.210 16.496 7.247 1.00 95.88 364 LEU A N 1
ATOM 2830 C CA . LEU A 1 364 ? -9.130 15.385 6.987 1.00 95.88 364 LEU A CA 1
ATOM 2831 C C . LEU A 1 364 ? -10.518 15.883 6.570 1.00 95.88 364 LEU A C 1
ATOM 2833 O O . LEU A 1 364 ? -11.101 15.344 5.633 1.00 95.88 364 LEU A O 1
ATOM 2837 N N . LEU A 1 365 ? -11.031 16.946 7.198 1.00 95.75 365 LEU A N 1
ATOM 2838 C CA . LEU A 1 365 ? -12.309 17.540 6.805 1.00 95.75 365 LEU A CA 1
ATOM 2839 C C . LEU A 1 365 ? -12.252 18.116 5.382 1.00 95.75 365 LEU A C 1
ATOM 2841 O O . LEU A 1 365 ? -13.162 17.876 4.591 1.00 95.75 365 LEU A O 1
ATOM 2845 N N . ALA A 1 366 ? -11.185 18.842 5.036 1.00 93.19 366 ALA A N 1
ATOM 2846 C CA . ALA A 1 366 ? -10.995 19.379 3.689 1.00 93.19 366 ALA A CA 1
ATOM 2847 C C . ALA A 1 366 ? -10.919 18.262 2.636 1.00 93.19 366 ALA A C 1
ATOM 2849 O O . ALA A 1 366 ? -11.514 18.386 1.565 1.00 93.19 366 ALA A O 1
ATOM 2850 N N . LEU A 1 367 ? -10.243 17.155 2.956 1.00 91.25 367 LEU A N 1
ATOM 2851 C CA . LEU A 1 367 ? -10.174 15.984 2.086 1.00 91.25 367 LEU A CA 1
ATOM 2852 C C . LEU A 1 367 ? -11.519 15.292 1.923 1.00 91.25 367 LEU A C 1
ATOM 2854 O O . LEU A 1 367 ? -11.869 14.960 0.799 1.00 91.25 367 LEU A O 1
ATOM 2858 N N . LEU A 1 368 ? -12.295 15.123 2.996 1.00 92.50 368 LEU A N 1
ATOM 2859 C CA . LEU A 1 368 ? -13.642 14.552 2.909 1.00 92.50 368 LEU A CA 1
ATOM 2860 C C . LEU A 1 368 ? -14.559 15.413 2.040 1.00 92.50 368 LEU A C 1
ATOM 2862 O O . LEU A 1 368 ? -15.281 14.882 1.201 1.00 92.50 368 LEU A O 1
ATOM 2866 N N . ILE A 1 369 ? -14.496 16.740 2.184 1.00 91.50 369 ILE A N 1
ATOM 2867 C CA . ILE A 1 369 ? -15.244 17.660 1.317 1.00 91.50 369 ILE A CA 1
ATOM 2868 C C . ILE A 1 369 ? -14.791 17.496 -0.139 1.00 91.50 369 ILE A C 1
ATOM 2870 O O . ILE A 1 369 ? -15.632 17.336 -1.021 1.00 91.50 369 ILE A O 1
ATOM 2874 N N . GLY A 1 370 ? -13.479 17.495 -0.395 1.00 88.00 370 GLY A N 1
ATOM 2875 C CA . GLY A 1 370 ? -12.922 17.302 -1.737 1.00 88.00 370 GLY A CA 1
ATOM 2876 C C . GLY A 1 370 ? -13.318 15.961 -2.357 1.00 88.00 370 GLY A C 1
ATOM 2877 O O . GLY A 1 370 ? -13.709 15.914 -3.521 1.00 88.00 370 GLY A O 1
ATOM 2878 N N . PHE A 1 371 ? -13.292 14.890 -1.565 1.00 86.31 371 PHE A N 1
ATOM 2879 C CA . PHE A 1 371 ? -13.723 13.557 -1.967 1.00 86.31 371 PHE A CA 1
ATOM 2880 C C . PHE A 1 371 ? -15.200 13.559 -2.353 1.00 86.31 371 PHE A C 1
ATOM 2882 O O . PHE A 1 371 ? -15.540 13.154 -3.456 1.00 86.31 371 PHE A O 1
ATOM 2889 N N . VAL A 1 372 ? -16.083 14.083 -1.498 1.00 87.62 372 VAL A N 1
ATOM 2890 C CA . VAL A 1 372 ? -17.525 14.157 -1.780 1.00 87.62 372 VAL A CA 1
ATOM 2891 C C . VAL A 1 372 ? -17.800 14.976 -3.048 1.00 87.62 372 VAL A C 1
ATOM 2893 O O . VAL A 1 372 ? -18.572 14.548 -3.904 1.00 87.62 372 VAL A O 1
ATOM 2896 N N . VAL A 1 373 ? -17.144 16.126 -3.217 1.00 86.56 373 VAL A N 1
ATOM 2897 C CA . VAL A 1 373 ? -17.310 16.963 -4.415 1.00 86.56 373 VAL A CA 1
ATOM 2898 C C . VAL A 1 373 ? -16.850 16.237 -5.681 1.00 86.56 373 VAL A C 1
ATOM 2900 O O . VAL A 1 373 ? -17.581 16.238 -6.667 1.00 86.56 373 VAL A O 1
ATOM 2903 N N . ASN A 1 374 ? -15.681 15.595 -5.668 1.00 81.88 374 ASN A N 1
ATOM 2904 C CA . ASN A 1 374 ? -15.113 14.966 -6.864 1.00 81.88 374 ASN A CA 1
ATOM 2905 C C . ASN A 1 374 ? -15.757 13.612 -7.191 1.00 81.88 374 ASN A C 1
ATOM 2907 O O . ASN A 1 374 ? -16.131 13.364 -8.336 1.00 81.88 374 ASN A O 1
ATOM 2911 N N . GLU A 1 375 ? -15.886 12.739 -6.196 1.00 81.00 375 GLU A N 1
ATOM 2912 C CA . GLU A 1 375 ? -16.312 11.349 -6.371 1.00 81.00 375 GLU A CA 1
ATOM 2913 C C . GLU A 1 375 ? -17.835 11.212 -6.403 1.00 81.00 375 GLU A C 1
ATOM 2915 O O . GLU A 1 375 ? -18.364 10.520 -7.271 1.00 81.00 375 GLU A O 1
ATOM 2920 N N . ILE A 1 376 ? -18.554 11.907 -5.512 1.00 77.50 376 ILE A N 1
ATOM 2921 C CA . ILE A 1 376 ? -20.017 11.774 -5.400 1.00 77.50 376 ILE A CA 1
ATOM 2922 C C . ILE A 1 376 ? -20.743 12.750 -6.330 1.00 77.50 376 ILE A C 1
ATOM 2924 O O . ILE A 1 376 ? -21.715 12.369 -6.977 1.00 77.50 376 ILE A O 1
ATOM 2928 N N . PHE A 1 377 ? -20.290 14.002 -6.429 1.00 78.81 377 PHE A N 1
ATOM 2929 C CA . PHE A 1 377 ? -20.964 15.007 -7.265 1.00 78.81 377 PHE A CA 1
ATOM 2930 C C . PHE A 1 377 ? -20.309 15.222 -8.637 1.00 78.81 377 PHE A C 1
ATOM 2932 O O . PHE A 1 377 ? -20.989 15.639 -9.573 1.00 78.81 377 PHE A O 1
ATOM 2939 N N . GLY A 1 378 ? -19.009 14.947 -8.773 1.00 68.88 378 GLY A N 1
ATOM 2940 C CA . GLY A 1 378 ? -18.234 15.243 -9.981 1.00 68.88 378 GLY A CA 1
ATOM 2941 C C . GLY A 1 378 ? -18.267 14.152 -11.053 1.00 68.88 378 GLY A C 1
ATOM 2942 O O . GLY A 1 378 ? -18.092 14.453 -12.236 1.00 68.88 378 GLY A O 1
ATOM 2943 N N . LYS A 1 379 ? -18.513 12.889 -10.684 1.00 74.56 379 LYS A N 1
ATOM 2944 C CA . LYS A 1 379 ? -18.589 11.781 -11.646 1.00 74.56 379 LYS A CA 1
ATOM 2945 C C . LYS A 1 379 ? -19.994 11.659 -12.237 1.00 74.56 379 LYS A C 1
ATOM 2947 O O . LYS A 1 379 ? -20.995 11.648 -11.524 1.00 74.56 379 LYS A O 1
ATOM 2952 N N . SER A 1 380 ? -20.077 11.537 -13.564 1.00 57.31 380 SER A N 1
ATOM 2953 C CA . SER A 1 380 ? -21.334 11.203 -14.243 1.00 57.31 380 SER A CA 1
ATOM 2954 C C . SER A 1 380 ? -21.711 9.764 -13.898 1.00 57.31 380 SER A C 1
ATOM 2956 O O . SER A 1 380 ? -21.024 8.819 -14.289 1.00 57.31 380 SER A O 1
ATOM 2958 N N . HIS A 1 381 ? -22.785 9.600 -13.131 1.00 64.12 381 HIS A N 1
ATOM 2959 C CA . HIS A 1 381 ? -23.275 8.292 -12.723 1.00 64.12 381 HIS A CA 1
ATOM 2960 C C . HIS A 1 381 ? -24.082 7.694 -13.879 1.00 64.12 381 HIS A C 1
ATOM 2962 O O . HIS A 1 381 ? -25.255 8.012 -14.070 1.00 64.12 381 HIS A O 1
ATOM 2968 N N . GLY A 1 382 ? -23.437 6.844 -14.681 1.00 68.25 382 GLY A N 1
ATOM 2969 C CA . GLY A 1 382 ? -24.134 5.994 -15.646 1.00 68.25 382 GLY A CA 1
ATOM 2970 C C . GLY A 1 382 ? -25.069 4.990 -14.956 1.00 68.25 382 GLY A C 1
ATOM 2971 O O . GLY A 1 382 ? -25.230 4.992 -13.732 1.00 68.25 382 GLY A O 1
ATOM 2972 N N . GLN A 1 383 ? -25.672 4.083 -15.731 1.00 74.06 383 GLN A N 1
ATOM 2973 C CA . GLN A 1 383 ? -26.443 2.986 -15.141 1.00 74.06 383 GLN A CA 1
ATOM 2974 C C . GLN A 1 383 ? -25.536 2.151 -14.232 1.00 74.06 383 GLN A C 1
ATOM 2976 O O . GLN A 1 383 ? -24.601 1.498 -14.689 1.00 74.06 383 GLN A O 1
ATOM 2981 N N . THR A 1 384 ? -25.808 2.209 -12.930 1.00 82.12 384 THR A N 1
ATOM 2982 C CA . THR A 1 384 ? -25.049 1.469 -11.924 1.00 82.12 384 THR A CA 1
ATOM 2983 C C . THR A 1 384 ? -25.493 0.002 -11.952 1.00 82.12 384 THR A C 1
ATOM 2985 O O . THR A 1 384 ? -26.694 -0.251 -11.811 1.00 82.12 384 THR A O 1
ATOM 2988 N N . PRO A 1 385 ? -24.576 -0.969 -12.137 1.00 88.75 385 PRO A N 1
ATOM 2989 C CA . PRO A 1 385 ? -24.923 -2.387 -12.165 1.00 88.75 385 PRO A CA 1
ATOM 2990 C C . PRO A 1 385 ? -25.647 -2.840 -10.891 1.00 88.75 385 PRO A C 1
ATOM 2992 O O . PRO A 1 385 ? -25.382 -2.337 -9.799 1.00 88.75 385 PRO A O 1
ATOM 2995 N N . ILE A 1 386 ? -26.524 -3.843 -11.001 1.00 90.88 386 ILE A N 1
ATOM 2996 C CA . ILE A 1 386 ? -27.243 -4.380 -9.832 1.00 90.88 386 ILE A CA 1
ATOM 2997 C C . ILE A 1 386 ? -26.284 -4.943 -8.770 1.00 90.88 386 ILE A C 1
ATOM 2999 O O . ILE A 1 386 ? -26.560 -4.832 -7.580 1.00 90.88 386 ILE A O 1
ATOM 3003 N N . THR A 1 387 ? -25.133 -5.488 -9.178 1.00 92.00 387 THR A N 1
ATOM 3004 C CA . THR A 1 387 ? -24.112 -6.023 -8.261 1.00 92.00 387 THR A CA 1
ATOM 3005 C C . THR A 1 387 ? -23.561 -4.957 -7.316 1.00 92.00 387 THR A C 1
ATOM 3007 O O . THR A 1 387 ? -23.341 -5.244 -6.142 1.00 92.00 387 THR A O 1
ATOM 3010 N N . VAL A 1 388 ? -23.435 -3.714 -7.785 1.00 91.12 388 VAL A N 1
ATOM 3011 C CA . VAL A 1 388 ? -23.017 -2.565 -6.967 1.00 91.12 388 VAL A CA 1
ATOM 3012 C C . VAL A 1 388 ? -24.091 -2.211 -5.936 1.00 91.12 388 VAL A C 1
ATOM 3014 O O . VAL A 1 388 ? -23.793 -1.993 -4.764 1.00 91.12 388 VAL A O 1
ATOM 3017 N N . TRP A 1 389 ? -25.368 -2.216 -6.330 1.00 91.56 389 TRP A N 1
ATOM 3018 C CA . TRP A 1 389 ? -26.470 -1.999 -5.385 1.00 91.56 389 TRP A CA 1
ATOM 3019 C C . TRP A 1 389 ? -26.568 -3.101 -4.330 1.00 91.56 389 TRP A C 1
ATOM 3021 O O . TRP A 1 389 ? -26.841 -2.802 -3.168 1.00 91.56 389 TRP A O 1
ATOM 3031 N N . LEU A 1 390 ? -26.297 -4.355 -4.705 1.00 94.12 390 LEU A N 1
ATOM 3032 C CA . LEU A 1 390 ? -26.218 -5.466 -3.756 1.00 94.12 390 LEU A CA 1
ATOM 3033 C C . LEU A 1 390 ? -25.083 -5.268 -2.744 1.00 94.12 390 LEU A C 1
ATOM 3035 O O . LEU A 1 390 ? -25.299 -5.516 -1.560 1.00 94.12 390 LEU A O 1
ATOM 3039 N N . ALA A 1 391 ? -23.918 -4.771 -3.171 1.00 94.75 391 ALA A N 1
ATOM 3040 C CA . ALA A 1 391 ? -22.810 -4.447 -2.269 1.00 94.75 391 ALA A CA 1
ATOM 3041 C C . ALA A 1 391 ? -23.177 -3.340 -1.272 1.00 94.75 391 ALA A C 1
ATOM 3043 O O . ALA A 1 391 ? -22.988 -3.496 -0.066 1.00 94.75 391 ALA A O 1
ATOM 3044 N N . ARG A 1 392 ? -23.802 -2.255 -1.747 1.00 94.38 392 ARG A N 1
ATOM 3045 C CA . ARG A 1 392 ? -24.290 -1.166 -0.881 1.00 94.38 392 ARG A CA 1
ATOM 3046 C C . ARG A 1 392 ? -25.333 -1.646 0.119 1.00 94.38 392 ARG A C 1
ATOM 3048 O O . ARG A 1 392 ? -25.251 -1.320 1.299 1.00 94.38 392 ARG A O 1
ATOM 3055 N N . PHE A 1 393 ? -26.305 -2.433 -0.342 1.00 95.19 393 PHE A N 1
ATOM 3056 C CA . PHE A 1 393 ? -27.313 -3.020 0.534 1.00 95.19 393 PHE A CA 1
ATOM 3057 C C . PHE A 1 393 ? -26.667 -3.918 1.593 1.00 95.19 393 PHE A C 1
ATOM 3059 O O . PHE A 1 393 ? -27.014 -3.814 2.766 1.00 95.19 393 PHE A O 1
ATOM 3066 N N . TYR A 1 394 ? -25.698 -4.748 1.200 1.00 94.44 394 TYR A N 1
ATOM 3067 C CA . TYR A 1 394 ? -24.950 -5.598 2.121 1.00 94.44 394 TYR A CA 1
ATOM 3068 C C . TYR A 1 394 ? -24.198 -4.782 3.184 1.00 94.44 394 TYR A C 1
ATOM 3070 O O . TYR A 1 394 ? -24.302 -5.103 4.364 1.00 94.44 394 TYR A O 1
ATOM 3078 N N . LEU A 1 395 ? -23.513 -3.696 2.805 1.00 94.25 395 LEU A N 1
ATOM 3079 C CA . LEU A 1 395 ? -22.840 -2.792 3.749 1.00 94.25 395 LEU A CA 1
ATOM 3080 C C . LEU A 1 395 ? -23.814 -2.173 4.756 1.00 94.25 395 LEU A C 1
ATOM 3082 O O . LEU A 1 395 ? -23.550 -2.180 5.958 1.00 94.25 395 LEU A O 1
ATOM 3086 N N . VAL A 1 396 ? -24.958 -1.671 4.283 1.00 95.81 396 VAL A N 1
ATOM 3087 C CA . VAL A 1 396 ? -25.994 -1.102 5.158 1.00 95.81 396 VAL A CA 1
ATOM 3088 C C . VAL A 1 396 ? -26.570 -2.174 6.082 1.00 95.81 396 VAL A C 1
ATOM 3090 O O . VAL A 1 396 ? -26.723 -1.932 7.277 1.00 95.81 396 VAL A O 1
ATOM 3093 N N . ALA A 1 397 ? -26.850 -3.370 5.562 1.00 95.19 397 ALA A N 1
ATOM 3094 C CA . ALA A 1 397 ? -27.343 -4.489 6.357 1.00 95.19 397 ALA A CA 1
ATOM 3095 C C . ALA A 1 397 ? -26.334 -4.908 7.437 1.00 95.19 397 ALA A C 1
ATOM 3097 O O . ALA A 1 397 ? -26.728 -5.129 8.581 1.00 95.19 397 ALA A O 1
ATOM 3098 N N . LEU A 1 398 ? -25.041 -4.957 7.102 1.00 93.19 398 LEU A N 1
ATOM 3099 C CA . LEU A 1 398 ? -23.967 -5.253 8.049 1.00 93.19 398 LEU A CA 1
ATOM 3100 C C . LEU A 1 398 ? -23.859 -4.173 9.130 1.00 93.19 398 LEU A C 1
ATOM 3102 O O . LEU A 1 398 ? -23.764 -4.501 10.310 1.00 93.19 398 LEU A O 1
ATOM 3106 N N . TYR A 1 399 ? -23.934 -2.895 8.753 1.00 94.75 399 TYR A N 1
ATOM 3107 C CA . TYR A 1 399 ? -23.936 -1.787 9.708 1.00 94.75 399 TYR A CA 1
ATOM 3108 C C . TYR A 1 399 ? -25.126 -1.866 10.673 1.00 94.75 399 TYR A C 1
ATOM 3110 O O . TYR A 1 399 ? -24.942 -1.792 11.886 1.00 94.75 399 TYR A O 1
ATOM 3118 N N . VAL A 1 400 ? -26.341 -2.074 10.153 1.00 97.00 400 VAL A N 1
ATOM 3119 C CA . VAL A 1 400 ? -27.552 -2.226 10.976 1.00 97.00 400 VAL A CA 1
ATOM 3120 C C . VAL A 1 400 ? -27.432 -3.439 11.898 1.00 97.00 400 VAL A C 1
ATOM 3122 O O . VAL A 1 400 ? -27.775 -3.346 13.075 1.00 97.00 400 VAL A O 1
ATOM 3125 N N . PHE A 1 401 ? -26.906 -4.558 11.399 1.00 94.88 401 PHE A N 1
ATOM 3126 C CA . PHE A 1 401 ? -26.649 -5.747 12.206 1.00 94.88 401 PHE A CA 1
ATOM 3127 C C . PHE A 1 401 ? -25.691 -5.452 13.369 1.00 94.88 401 PHE A C 1
ATOM 3129 O O . PHE A 1 401 ? -26.020 -5.760 14.514 1.00 94.88 401 PHE A O 1
ATOM 3136 N N . LEU A 1 402 ? -24.554 -4.799 13.109 1.00 94.94 402 LEU A N 1
ATOM 3137 C CA . LEU A 1 402 ? -23.600 -4.415 14.153 1.00 94.94 402 LEU A CA 1
ATOM 3138 C C . LEU A 1 402 ? -24.207 -3.417 15.150 1.00 94.94 402 LEU A C 1
ATOM 3140 O O . LEU A 1 402 ? -24.029 -3.579 16.353 1.00 94.94 402 LEU A O 1
ATOM 3144 N N . ALA A 1 403 ? -24.988 -2.439 14.684 1.00 96.62 403 ALA A N 1
ATOM 3145 C CA . ALA A 1 403 ? -25.684 -1.491 15.556 1.00 96.62 403 ALA A CA 1
ATOM 3146 C C . ALA A 1 403 ? -26.690 -2.188 16.491 1.00 96.62 403 ALA A C 1
ATOM 3148 O O . ALA A 1 403 ? -26.783 -1.847 1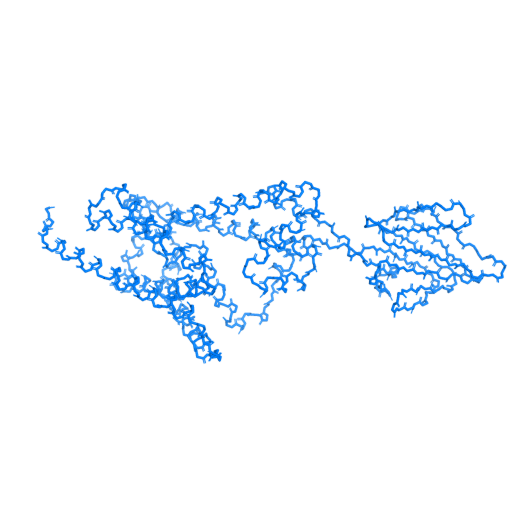7.670 1.00 96.62 403 ALA A O 1
ATOM 3149 N N . ILE A 1 404 ? -27.405 -3.204 15.994 1.00 97.00 404 ILE A N 1
ATOM 3150 C CA . ILE A 1 404 ? -28.285 -4.042 16.820 1.00 97.00 404 ILE A CA 1
ATOM 3151 C C . ILE A 1 404 ? -27.470 -4.821 17.857 1.00 97.00 404 ILE A C 1
ATOM 3153 O O . ILE A 1 404 ? -27.883 -4.889 19.013 1.00 97.00 404 ILE A O 1
ATOM 3157 N N . LEU A 1 405 ? -26.316 -5.387 17.484 1.00 95.94 405 LEU A N 1
ATOM 3158 C CA . LEU A 1 405 ? -25.450 -6.076 18.446 1.00 95.94 405 LEU A CA 1
ATOM 3159 C C . LEU A 1 405 ? -24.962 -5.132 19.548 1.00 95.94 405 LEU A C 1
ATOM 3161 O O . LEU A 1 405 ? -25.016 -5.506 20.716 1.00 95.94 405 LEU A O 1
ATOM 3165 N N . VAL A 1 406 ? -24.557 -3.907 19.205 1.00 96.62 406 VAL A N 1
ATOM 3166 C CA . VAL A 1 406 ? -24.166 -2.885 20.189 1.00 96.62 406 VAL A CA 1
ATOM 3167 C C . VAL A 1 406 ? -25.335 -2.542 21.117 1.00 96.62 406 VAL A C 1
ATOM 3169 O O . VAL A 1 406 ? -25.165 -2.527 22.331 1.00 96.62 406 VAL A O 1
ATOM 3172 N N . PHE A 1 407 ? -26.543 -2.349 20.578 1.00 96.19 407 PHE A N 1
ATOM 3173 C CA . PHE A 1 407 ? -27.738 -2.110 21.395 1.00 96.19 407 PHE A CA 1
ATOM 3174 C C . PHE A 1 407 ? -28.041 -3.275 22.352 1.00 96.19 407 PHE A C 1
ATOM 3176 O O . PHE A 1 407 ? -28.424 -3.066 23.504 1.00 96.19 407 PHE A O 1
ATOM 3183 N N . ILE A 1 408 ? -27.869 -4.518 21.892 1.00 95.81 408 ILE A N 1
ATOM 3184 C CA . ILE A 1 408 ? -28.046 -5.706 22.732 1.00 95.81 408 ILE A CA 1
ATOM 3185 C C . ILE A 1 408 ? -26.978 -5.754 23.830 1.00 95.81 408 ILE A C 1
ATOM 3187 O O . ILE A 1 408 ? -27.325 -6.045 24.973 1.00 95.81 408 ILE A O 1
ATOM 3191 N N . ALA A 1 409 ? -25.714 -5.480 23.503 1.00 94.31 409 ALA A N 1
ATOM 3192 C CA . ALA A 1 409 ? -24.615 -5.433 24.466 1.00 94.31 409 ALA A CA 1
ATOM 3193 C C . ALA A 1 409 ? -24.872 -4.398 25.572 1.00 94.31 409 ALA A C 1
ATOM 3195 O O . ALA A 1 409 ? -24.873 -4.755 26.749 1.00 94.31 409 ALA A O 1
ATOM 3196 N N . ASP A 1 410 ? -25.227 -3.168 25.196 1.00 93.38 410 ASP A N 1
ATOM 3197 C CA . ASP A 1 410 ? -25.584 -2.085 26.121 1.00 93.38 410 ASP A CA 1
ATOM 3198 C C . ASP A 1 410 ? -26.711 -2.509 27.084 1.00 93.38 410 ASP A C 1
ATOM 3200 O O . ASP A 1 410 ? -26.586 -2.448 28.310 1.00 93.38 410 ASP A O 1
ATOM 3204 N N . LYS A 1 411 ? -27.782 -3.111 26.547 1.00 92.19 411 LYS A N 1
ATOM 3205 C CA . LYS A 1 411 ? -28.894 -3.641 27.355 1.00 92.19 411 LYS A CA 1
ATOM 3206 C C . LYS A 1 411 ? -28.517 -4.825 28.248 1.00 92.19 411 LYS A C 1
ATOM 3208 O O . LYS A 1 411 ? -29.236 -5.100 29.214 1.00 92.19 411 LYS A O 1
ATOM 3213 N N . ARG A 1 412 ? -27.457 -5.574 27.930 1.00 90.38 412 ARG A N 1
ATOM 3214 C CA . ARG A 1 412 ? -26.931 -6.645 28.796 1.00 90.38 412 ARG A CA 1
ATOM 3215 C C . ARG A 1 412 ? -26.120 -6.056 29.945 1.00 90.38 412 ARG A C 1
ATOM 3217 O O . ARG A 1 412 ? -26.329 -6.498 31.074 1.00 90.38 412 ARG A O 1
ATOM 3224 N N . GLN A 1 413 ? -25.289 -5.049 29.678 1.00 84.38 413 GLN A N 1
ATOM 3225 C CA . GLN A 1 413 ? -24.512 -4.351 30.704 1.00 84.38 413 GLN A CA 1
ATOM 3226 C C . GLN A 1 413 ? -25.416 -3.640 31.723 1.00 84.38 413 GLN A C 1
ATOM 3228 O O . GLN A 1 413 ? -25.221 -3.802 32.924 1.00 84.38 413 GLN A O 1
ATOM 3233 N N . GLU A 1 414 ? -26.487 -2.964 31.284 1.00 80.44 414 GLU A N 1
ATOM 3234 C CA . GLU A 1 414 ? -27.471 -2.344 32.197 1.00 80.44 414 GLU A CA 1
ATOM 3235 C C . GLU A 1 414 ? -28.091 -3.347 33.195 1.00 80.44 414 GLU A C 1
ATOM 3237 O O . GLU A 1 414 ? -28.470 -2.981 34.308 1.00 80.44 414 GLU A O 1
ATOM 3242 N N . LYS A 1 415 ? -28.219 -4.623 32.803 1.00 74.44 415 LYS A N 1
ATOM 3243 C CA . LYS A 1 415 ? -28.824 -5.687 33.625 1.00 74.44 415 LYS A CA 1
ATOM 3244 C C . LYS A 1 415 ? -27.830 -6.395 34.545 1.00 74.44 415 LYS A C 1
ATOM 3246 O O . LYS A 1 415 ? -28.264 -7.114 35.444 1.00 74.44 415 LYS A O 1
ATOM 3251 N N . GLN A 1 416 ? -26.531 -6.218 34.325 1.00 62.78 416 GLN A N 1
ATOM 3252 C CA . GLN A 1 416 ? -25.459 -6.735 35.170 1.00 62.78 416 GLN A CA 1
ATOM 3253 C C . GLN A 1 416 ? -24.714 -5.539 35.772 1.00 62.78 416 GLN A C 1
ATOM 3255 O O . GLN A 1 416 ? -23.670 -5.159 35.247 1.00 62.78 416 GLN A O 1
ATOM 3260 N N . PRO A 1 417 ? -25.238 -4.904 36.842 1.00 50.34 417 PRO A N 1
ATOM 3261 C CA . PRO A 1 417 ? -24.523 -3.809 37.478 1.00 50.34 417 PRO A CA 1
ATOM 3262 C C . PRO A 1 417 ? -23.146 -4.314 37.913 1.00 50.34 417 PRO A C 1
ATOM 3264 O O . PRO A 1 417 ? -23.036 -5.325 38.607 1.00 50.34 417 PRO A O 1
ATOM 3267 N N . SER A 1 418 ? -22.114 -3.626 37.435 1.00 51.25 418 SER A N 1
ATOM 3268 C CA . SER A 1 418 ? -20.706 -3.885 37.723 1.00 51.25 418 SER A CA 1
ATOM 3269 C C . SER A 1 418 ? -20.484 -4.045 39.231 1.00 51.25 418 SER A C 1
ATOM 3271 O O . SER A 1 418 ? -20.749 -3.101 39.979 1.00 51.25 418 SER A O 1
ATOM 3273 N N . ASN A 1 419 ? -20.023 -5.227 39.653 1.00 37.78 419 ASN A N 1
ATOM 3274 C CA . ASN A 1 419 ? -19.489 -5.472 40.998 1.00 37.78 419 ASN A CA 1
ATOM 3275 C C . ASN A 1 419 ? -18.105 -4.848 41.165 1.00 37.78 419 ASN A C 1
ATOM 3277 O O . ASN A 1 419 ? -17.305 -4.959 40.207 1.00 37.78 419 ASN A O 1
#

Radius of gyration: 31.31 Å; chains: 1; bounding box: 68×42×100 Å

pLDDT: mean 89.6, std 9.7, range [37.78, 98.38]